Protein AF-0000000067286384 (afdb_homodimer)

Secondary structure (DSSP, 8-state):
--SEEEEEETTEEEEEE-S---HHHHHHHHHHHHHHHHHTTS---EEEEEEES---HHHHHHHHHHHGGGEEEEEEE-TTSSSTTEEEEEEEEESSTTS-TT-EEEEEEE-------EEEEE-STTSSHHHHHHHHHHHHHTSTTPPP-EEEEE--SS-SHHHHHHHHH-HHHHHHHHHHHHTT--HHHHHHHHHHHHH--SS-EEEEE-SS--HHHHHHHTT-SEEEEEES-GGGHHHHHHHHHHTTPEEEEEEEEESS-SS-EEEE-SSSEEEEEE---TTS--TTSHHHHHHHHHHHHHHHT-/--SEEEEEETTEEEEEE-S---HHHHHHHHHHHHHHHHHTTS---EEEEEEES---HHHHHHHHHHHGGGEEEEEEE-TTSSSTTEEEEEEEEESSTTS-TT-EEEEEEE-------EEEEE-STTSSHHHHHHHHHHHHHTSTTPPP-EEEE---SS-SHHHHHHHHH-HHHHHHHHHHHHTT--HHHHHHHHHHHHH--SS-EEEE--SS--HHHHHHHTT-SEEEEEES-GGGHHHHHHHHHHTTPEEEEEEEEESS-SS-EEEE-SSSEEEEEE---TTS--TTSHHHHHHHHHHHHHHHT-

Sequence (612 aa):
MTSYQINLEGDVLKVRFGQPAMGDQVVRDAAARLDEMITLGELAGGKLLKIDGPASVAVSYLIAHKVSHLYSAIAVFDPKIGRKGYKSFIVAVSHTPAYKIGELIETDEPHKDKIYPKVVICGPSQSGKSCLREGLKQAISNIAGAPYPYVITACPDGEGAWYSEAAQRDLELAQQLKATYKAKFTPEFATKAASWVRNANTPLNIIDVGGRITDENRIIMREATHAVILSGKNEKIPEWQEFCESLGLRIVAIIHSDLEDKEDVIESESPVLTGKVHRLVRGEDVSRRGMVQVLAKVLVGLGSKQMTSYQINLEGDVLKVRFGQPAMGDQVVRDAAARLDEMITLGELAGGKLLKIDGPASVAVSYLIAHKVSHLYSAIAVFDPKIGRKGYKSFIVAVSHTPAYKIGELIETDEPHKDKIYPKVVICGPSQSGKSCLREGLKQAISNIAGAPYPYVITACPDGEGAWYSEAAQRDLELAQQLKATYKAKFTPEFATKAASWVRNANTPLNIIDVGGRITDENRIIMREATHAVILSGKNEKIPEWQEFCESLGLRIVAIIHSDLEDKEDVIESESPVLTGKVHRLVRGEDVSRRGMVQVLAKVLVGLGSKQ

Organism: NCBI:txid741277

Nearest PDB structures (foldseek):
  6yt1-assembly1_A  TM=3.704E-01  e=2.139E-03  Mycobacterium tuberculosis H37Rv
  6yt1-assembly1_B  TM=3.746E-01  e=5.304E-03  Mycobacterium tuberculosis H37Rv
  4unn-assembly1_A  TM=3.646E-01  e=1.238E-02  Mycobacterium tuberculosis
  5nr7-assembly1_B  TM=3.682E-01  e=3.909E-02  Mycobacterium tuberculosis H37Rv
  5nrq-assembly1_A  TM=3.333E-01  e=2.409E-02  Mycobacterium tuberculosis H3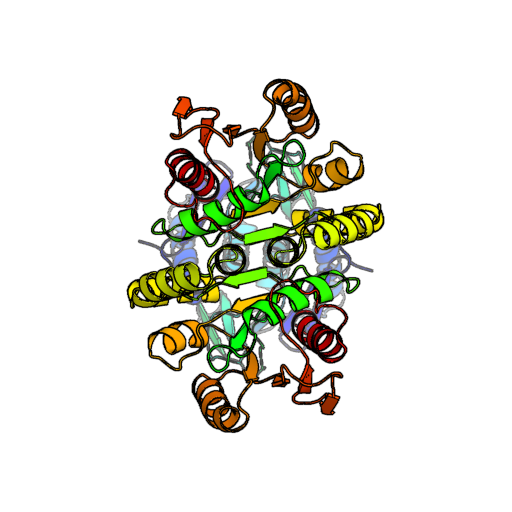7Rv

pLDDT: mean 86.37, std 15.75, range [35.66, 98.62]

Foldseek 3Di:
DAQKDWDDDPQEIEIEGDPDDDPVRNQVRLLVVLVVCVVVCVLQAEAEHEYDYDDDPSNVVVVCVSRLVRYQWYWYWDQVDDDPQWTKTAICHHNDPVHDHRDIDTDPHGDDPLDQAEEEEAAAPPLLSVLLVVLLQVLLVPDPPFFREAEQELELQPPDVCLLVVCVPPVPVSVVSRVVSNVPLDLVSLQVLLVVLLPDDGLHYYYYYHRDDDPSVLSNLLSGAAYAYGYCDPVRQVVVVVSCVVSVHHYAEYEHEEAPDDAWDFDDLPPHTYTYDYRSDRPDNCNPGPSSNSVSVSRSVVSVVD/DAQKDWDDDPQEIEIEGDPDDDPVRNQVSLLVVLVVCVVVCVLQAEAEHEYDYDDDPSNVVVVCVSRLVRYQWYWYWDQVDDDPQFTKTAICHHNDPVHDHRDIDTDPHGDDPLDQAEEEEAAAPPLLSVLLVVLLQVLLVPDPPFFREAEQELELQPPDVVLLVVCVPPVVVSVVSRVVSNVPLDLVSLQVLLVVLLPDDGLHYYYYYHRDDDVSVLSNLLSGAAYAYGYCDPVRQVVVVVSCVVSVHHYAEYEHEEAPDDAWDFDDRPPHTYTYDYRSDRPDNCNPGPSSNSVSVSRSVSSVVD

Solvent-accessible surface area (backbone atoms only — not comparable to full-atom values): 31318 Å² total; per-residue (Å²): 135,54,32,29,45,77,45,76,57,90,50,30,39,39,36,35,75,47,46,90,67,56,69,36,54,28,35,38,37,39,51,52,50,50,50,49,33,46,74,72,50,73,63,74,50,47,65,58,38,34,40,41,64,65,71,54,63,44,45,33,28,28,49,24,59,75,43,50,87,44,29,37,23,36,24,30,60,38,93,89,44,73,56,87,55,24,41,16,24,29,24,33,41,57,76,41,86,92,46,50,63,23,38,76,46,78,48,91,47,76,42,78,72,83,67,60,38,26,34,32,45,37,38,48,67,90,26,30,61,71,40,47,52,54,16,32,44,52,32,30,64,69,37,85,90,46,63,65,63,42,68,44,80,54,36,52,38,53,50,47,87,34,30,56,22,24,34,44,78,39,52,66,56,32,50,50,47,33,51,60,31,42,66,53,67,36,67,65,53,24,54,50,40,18,49,49,49,56,66,60,80,50,60,32,34,39,33,40,50,55,39,57,97,42,72,48,48,48,54,31,55,51,46,38,50,29,32,34,38,35,21,54,46,77,84,52,47,62,60,49,51,50,52,39,50,74,56,66,32,47,65,49,30,45,35,38,30,35,70,83,48,89,60,53,43,82,74,35,74,72,86,40,26,29,35,30,37,38,50,61,41,81,25,52,87,46,29,81,37,64,45,41,42,53,49,27,52,54,56,52,52,57,41,67,72,99,136,54,34,29,46,78,46,76,58,89,51,32,40,39,36,34,74,46,48,90,66,56,68,37,55,29,34,37,38,40,49,52,50,50,52,48,34,47,74,71,51,71,63,73,50,46,63,57,38,32,41,42,65,66,73,52,63,43,43,33,26,29,49,25,58,76,44,50,87,44,28,38,25,36,25,28,60,37,93,87,43,73,57,86,57,25,40,15,23,29,22,33,38,58,76,42,88,90,48,49,62,24,39,76,46,78,49,89,48,76,42,79,73,83,66,58,39,27,34,31,43,38,38,48,66,90,26,30,60,70,40,48,52,54,16,33,44,50,32,31,63,68,39,84,89,48,62,65,62,40,67,44,79,55,35,51,39,49,53,48,86,32,29,56,22,22,36,46,77,39,52,66,56,31,51,52,46,33,51,58,30,42,68,52,67,36,68,66,52,25,53,50,40,18,50,47,48,56,65,59,79,50,59,33,32,39,33,40,52,55,40,56,96,43,71,48,48,47,54,31,55,52,47,39,49,29,32,33,38,36,20,53,46,76,83,54,48,62,61,48,50,50,53,38,51,75,55,66,31,46,64,48,29,45,34,38,31,34,71,82,49,90,59,53,43,81,72,36,74,71,86,39,26,29,36,29,36,38,51,60,42,81,27,54,86,44,29,79,37,64,48,42,42,53,49,27,53,54,56,53,53,57,39,66,72,99

Structure (mmCIF, N/CA/C/O backbone):
data_AF-0000000067286384-model_v1
#
loop_
_entity.id
_entity.type
_entity.pdbx_description
1 polymer 'CRISPR-associated protein Csx3'
#
loop_
_atom_site.group_PDB
_atom_site.id
_atom_site.type_symbol
_atom_site.label_atom_id
_atom_site.label_alt_id
_atom_site.label_comp_id
_atom_site.label_asym_id
_atom_site.label_entity_id
_atom_site.label_seq_id
_atom_site.pdbx_PDB_ins_code
_atom_site.Cartn_x
_atom_site.Cartn_y
_atom_site.Cartn_z
_atom_site.occupancy
_atom_site.B_iso_or_equiv
_atom_site.auth_seq_id
_atom_site.auth_comp_id
_atom_site.auth_asym_id
_atom_site.auth_atom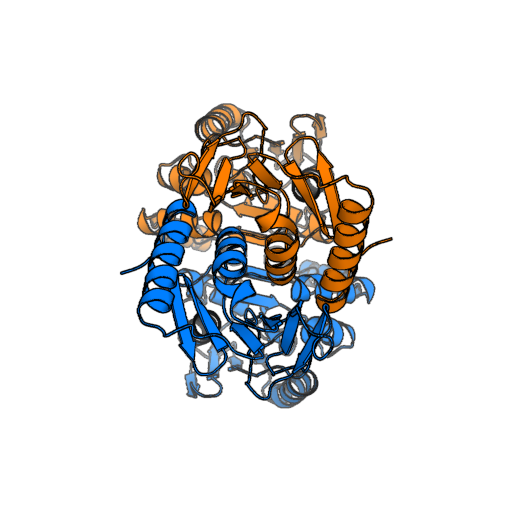_id
_atom_site.pdbx_PDB_model_num
ATOM 1 N N . MET A 1 1 ? -9.492 26.531 -11.438 1 68.5 1 MET A N 1
ATOM 2 C CA . MET A 1 1 ? -9.68 25.516 -10.406 1 68.5 1 MET A CA 1
ATOM 3 C C . MET A 1 1 ? -8.5 25.484 -9.445 1 68.5 1 MET A C 1
ATOM 5 O O . MET A 1 1 ? -7.355 25.672 -9.852 1 68.5 1 MET A O 1
ATOM 9 N N . THR A 1 2 ? -8.727 25.719 -8.117 1 89.38 2 THR A N 1
ATOM 10 C CA . THR A 1 2 ? -7.699 25.938 -7.098 1 89.38 2 THR A CA 1
ATOM 11 C C . THR A 1 2 ? -7.141 24.609 -6.609 1 89.38 2 THR A C 1
ATOM 13 O O . THR A 1 2 ? -7.812 23.578 -6.699 1 89.38 2 THR A O 1
ATOM 16 N N . SER A 1 3 ? -5.91 24.594 -6.336 1 90.75 3 SER A N 1
ATOM 17 C CA . SER A 1 3 ? -5.234 23.375 -5.895 1 90.75 3 SER A CA 1
ATOM 18 C C . SER A 1 3 ? -5.625 23.016 -4.469 1 90.75 3 SER A C 1
ATOM 20 O O . SER A 1 3 ? -5.355 21.906 -4.008 1 90.75 3 SER A O 1
ATOM 22 N N . TYR A 1 4 ? -6.266 23.922 -3.816 1 91.25 4 TYR A N 1
ATOM 23 C CA . TYR A 1 4 ? -6.703 23.672 -2.447 1 91.25 4 TYR A CA 1
ATOM 24 C C . TYR A 1 4 ? -8.008 24.406 -2.154 1 91.25 4 TYR A C 1
ATOM 26 O O . TYR A 1 4 ? -8.148 25.594 -2.443 1 91.25 4 TYR A O 1
ATOM 34 N N . GLN A 1 5 ? -8.914 23.688 -1.6 1 93.44 5 GLN A N 1
ATOM 35 C CA . GLN A 1 5 ? -10.25 24.219 -1.325 1 93.44 5 GLN A CA 1
ATOM 36 C C . GLN A 1 5 ? -10.492 24.344 0.176 1 93.44 5 GLN A C 1
ATOM 38 O O . GLN A 1 5 ? -10.094 23.484 0.951 1 93.44 5 GLN A O 1
ATOM 43 N N . ILE A 1 6 ? -11.086 25.5 0.619 1 95.81 6 ILE A N 1
ATOM 44 C CA . ILE A 1 6 ? -11.43 25.766 2.01 1 95.81 6 ILE A CA 1
ATOM 45 C C . ILE A 1 6 ? -12.828 26.391 2.084 1 95.81 6 ILE A C 1
ATOM 47 O O . ILE A 1 6 ? -13.102 27.406 1.437 1 95.81 6 ILE A O 1
ATOM 51 N N . ASN A 1 7 ? -13.656 25.734 2.848 1 95.81 7 ASN A N 1
ATOM 52 C CA . ASN A 1 7 ? -15.023 26.219 3.027 1 95.81 7 ASN A CA 1
ATOM 53 C C . ASN A 1 7 ? -15.477 26.094 4.48 1 95.81 7 ASN A C 1
ATOM 55 O O . ASN A 1 7 ? -15.172 25.109 5.145 1 95.81 7 ASN A O 1
ATOM 59 N N . LEU A 1 8 ? -16.156 27.109 4.918 1 96.38 8 LEU A N 1
ATOM 60 C CA . LEU A 1 8 ? -16.672 27.094 6.285 1 96.38 8 LEU A CA 1
ATOM 61 C C . LEU A 1 8 ? -18.125 26.641 6.316 1 96.38 8 LEU A C 1
ATOM 63 O O . LEU A 1 8 ? -18.969 27.234 5.629 1 96.38 8 LEU A O 1
ATOM 67 N N . GLU A 1 9 ? -18.406 25.641 7.016 1 95.12 9 GLU A N 1
ATOM 68 C CA . GLU A 1 9 ? -19.766 25.156 7.285 1 95.12 9 GLU A CA 1
ATOM 69 C C . GLU A 1 9 ? -20.062 25.156 8.781 1 95.12 9 GLU A C 1
ATOM 71 O O . GLU A 1 9 ? -19.719 24.203 9.492 1 95.12 9 GLU A O 1
ATOM 76 N N . GLY A 1 10 ? -20.797 26.234 9.266 1 93.31 10 GLY A N 1
ATOM 77 C CA . GLY A 1 10 ? -20.953 26.375 10.703 1 93.31 10 GLY A CA 1
ATOM 78 C C . GLY A 1 10 ? -19.656 26.625 11.43 1 93.31 10 GLY A C 1
ATOM 79 O O . GLY A 1 10 ? -18.969 27.609 11.156 1 93.31 10 GLY A O 1
ATOM 80 N N . ASP A 1 11 ? -19.344 25.719 12.266 1 95.06 11 ASP A N 1
ATOM 81 C CA . ASP A 1 11 ? -18.094 25.844 13.016 1 95.06 11 ASP A CA 1
ATOM 82 C C . ASP A 1 11 ? -17.047 24.859 12.516 1 95.06 11 ASP A C 1
ATOM 84 O O . ASP A 1 11 ? -16.094 24.547 13.219 1 95.06 11 ASP A O 1
ATOM 88 N N . VAL A 1 12 ? -17.312 24.344 11.344 1 96.38 12 VAL A N 1
ATOM 89 C CA . VAL A 1 12 ? -16.391 23.375 10.758 1 96.38 12 VAL A CA 1
ATOM 90 C C . VAL A 1 12 ? -15.734 23.969 9.508 1 96.38 12 VAL A C 1
ATOM 92 O O . VAL A 1 12 ? -16.438 24.359 8.57 1 96.38 12 VAL A O 1
ATOM 95 N N . LEU A 1 13 ? -14.453 24.125 9.516 1 96.81 13 LEU A N 1
ATOM 96 C CA . LEU A 1 13 ? -13.68 24.484 8.336 1 96.81 13 LEU A CA 1
ATOM 97 C C . LEU A 1 13 ? -13.336 23.25 7.512 1 96.81 13 LEU A C 1
ATOM 99 O O . LEU A 1 13 ? -12.477 22.453 7.902 1 96.81 13 LEU A O 1
ATOM 103 N N . LYS A 1 14 ? -14 23.031 6.395 1 95.62 14 LYS A N 1
ATOM 104 C CA . LYS A 1 14 ? -13.75 21.922 5.492 1 95.62 14 LYS A CA 1
ATOM 105 C C . LYS A 1 14 ? -12.594 22.219 4.547 1 95.62 14 LYS A C 1
ATOM 107 O O . LYS A 1 14 ? -12.594 23.25 3.859 1 95.62 14 LYS A O 1
ATOM 112 N N . VAL A 1 15 ? -11.617 21.375 4.57 1 94.19 15 VAL A N 1
ATOM 113 C CA . VAL A 1 15 ? -10.445 21.578 3.727 1 94.19 15 VAL A CA 1
ATOM 114 C C . VAL A 1 15 ? -10.234 20.344 2.842 1 94.19 15 VAL A C 1
ATOM 116 O O . VAL A 1 15 ? -10.555 19.219 3.238 1 94.19 15 VAL A O 1
ATOM 119 N N . ARG A 1 16 ? -9.727 20.516 1.6 1 91 16 ARG A N 1
ATOM 120 C CA . ARG A 1 16 ? -9.438 19.391 0.705 1 91 16 ARG A CA 1
ATOM 121 C C . ARG A 1 16 ? -8.516 19.828 -0.43 1 91 16 ARG A C 1
ATOM 123 O O . ARG A 1 16 ? -8.453 21.016 -0.765 1 91 16 ARG A O 1
ATOM 130 N N . PHE A 1 17 ? -7.895 18.859 -1.013 1 85.25 17 PHE A N 1
ATOM 131 C CA . PHE A 1 17 ? -7.078 19.109 -2.195 1 85.25 17 PHE A CA 1
ATOM 132 C C . PHE A 1 17 ? -7.953 19.266 -3.434 1 85.25 17 PHE A C 1
ATOM 134 O O . PHE A 1 17 ? -8.992 18.625 -3.549 1 85.25 17 PHE A O 1
ATOM 141 N N . GLY A 1 18 ? -7.602 20.125 -4.207 1 86 18 GLY A N 1
ATOM 142 C CA . GLY A 1 18 ? -8.25 20.312 -5.496 1 86 18 GLY A CA 1
ATOM 143 C C . GLY A 1 18 ? -7.441 19.75 -6.652 1 86 18 GLY A C 1
ATOM 144 O O . GLY A 1 18 ? -7.047 18.578 -6.641 1 86 18 GLY A O 1
ATOM 145 N N . GLN A 1 19 ? -7.23 20.531 -7.605 1 80.75 19 GLN A N 1
ATOM 146 C CA . GLN A 1 19 ? -6.395 20.156 -8.734 1 80.75 19 GLN A CA 1
ATOM 147 C C . GLN A 1 19 ? -4.984 19.797 -8.281 1 80.75 19 GLN A C 1
ATOM 149 O O . GLN A 1 19 ? -4.418 20.453 -7.41 1 80.75 19 GLN A O 1
ATOM 154 N N . PRO A 1 20 ? -4.547 18.688 -8.883 1 76.88 20 PRO A N 1
ATOM 155 C CA . PRO A 1 20 ? -3.191 18.297 -8.492 1 76.88 20 PRO A CA 1
ATOM 156 C C . PRO A 1 20 ? -2.172 19.422 -8.695 1 76.88 20 PRO A C 1
ATOM 158 O O . PRO A 1 20 ? -2.205 20.109 -9.719 1 76.88 20 PRO A O 1
ATOM 161 N N . ALA A 1 21 ? -1.395 19.719 -7.746 1 83.62 21 ALA A N 1
ATOM 162 C CA . ALA A 1 21 ? -0.34 20.719 -7.773 1 83.62 21 ALA A CA 1
ATOM 163 C C . ALA A 1 21 ? 0.758 20.406 -6.766 1 83.62 21 ALA A C 1
ATOM 165 O O . ALA A 1 21 ? 0.578 19.547 -5.898 1 83.62 21 ALA A O 1
ATOM 166 N N . MET A 1 22 ? 1.905 21.062 -6.969 1 84.88 22 MET A N 1
ATOM 167 C CA . MET A 1 22 ? 2.994 20.891 -6.012 1 84.88 22 MET A CA 1
ATOM 168 C C . MET A 1 22 ? 2.688 21.625 -4.707 1 84.88 22 MET A C 1
ATOM 170 O O . MET A 1 22 ? 1.831 22.516 -4.672 1 84.88 22 MET A O 1
ATOM 174 N N . GLY A 1 23 ? 3.365 21.266 -3.697 1 90.38 23 GLY A N 1
ATOM 175 C CA . GLY A 1 23 ? 3.096 21.781 -2.363 1 90.38 23 GLY A CA 1
ATOM 176 C C . GLY A 1 23 ? 3.162 23.297 -2.277 1 90.38 23 GLY A C 1
ATOM 177 O O . GLY A 1 23 ? 2.391 23.906 -1.541 1 90.38 23 GLY A O 1
ATOM 178 N N . ASP A 1 24 ? 4.047 23.844 -2.99 1 92.69 24 ASP A N 1
ATOM 179 C CA . ASP A 1 24 ? 4.211 25.297 -2.963 1 92.69 24 ASP A CA 1
ATOM 180 C C . ASP A 1 24 ? 2.959 26 -3.486 1 92.69 24 ASP A C 1
ATOM 182 O O . ASP A 1 24 ? 2.475 26.953 -2.873 1 92.69 24 ASP A O 1
ATOM 186 N N . GLN A 1 25 ? 2.473 25.5 -4.523 1 92.69 25 GLN A N 1
ATOM 187 C CA . GLN A 1 25 ? 1.261 26.078 -5.098 1 92.69 25 GLN A CA 1
ATOM 188 C C . GLN A 1 25 ? 0.055 25.828 -4.195 1 92.69 25 GLN A C 1
ATOM 190 O O . GLN A 1 25 ? -0.812 26.703 -4.059 1 92.69 25 GLN A O 1
ATOM 195 N N . VAL A 1 26 ? -0.014 24.656 -3.656 1 92.94 26 VAL A N 1
ATOM 196 C CA . VAL A 1 26 ? -1.095 24.312 -2.738 1 92.94 26 VAL A CA 1
ATOM 197 C C . VAL A 1 26 ? -1.144 25.328 -1.593 1 92.94 26 VAL A C 1
ATOM 199 O O . VAL A 1 26 ? -2.213 25.844 -1.253 1 92.94 26 VAL A O 1
ATOM 202 N N . VAL A 1 27 ? 0.004 25.672 -1.063 1 95.75 27 VAL A N 1
ATOM 203 C CA . VAL A 1 27 ? 0.095 26.609 0.056 1 95.75 27 VAL A CA 1
ATOM 204 C C . VAL A 1 27 ? -0.318 28 -0.4 1 95.75 27 VAL A C 1
ATOM 206 O O . VAL A 1 27 ? -1.044 28.703 0.308 1 95.75 27 VAL A O 1
ATOM 209 N N . ARG A 1 28 ? 0.076 28.406 -1.528 1 96.56 28 ARG A N 1
ATOM 210 C CA . ARG A 1 28 ? -0.271 29.719 -2.062 1 96.56 28 ARG A CA 1
ATOM 211 C C . ARG A 1 28 ? -1.777 29.844 -2.271 1 96.56 28 ARG A C 1
ATOM 213 O O . ARG A 1 28 ? -2.375 30.859 -1.911 1 96.56 28 ARG A O 1
ATOM 220 N N . ASP A 1 29 ? -2.279 28.844 -2.844 1 96.56 29 ASP A N 1
ATOM 221 C CA . ASP A 1 29 ? -3.715 28.859 -3.1 1 96.56 29 ASP A CA 1
ATOM 222 C C . ASP A 1 29 ? -4.504 28.875 -1.792 1 96.56 29 ASP A C 1
ATOM 224 O O . ASP A 1 29 ? -5.512 29.578 -1.68 1 96.56 29 ASP A O 1
ATOM 228 N N . ALA A 1 30 ? -4.066 28.062 -0.879 1 96.56 30 ALA A N 1
ATOM 229 C CA . ALA A 1 30 ? -4.719 28.047 0.429 1 96.56 30 ALA A CA 1
ATOM 230 C C . ALA A 1 30 ? -4.648 29.422 1.092 1 96.56 30 ALA A C 1
ATOM 232 O O . ALA A 1 30 ? -5.633 29.906 1.665 1 96.56 30 ALA A O 1
ATOM 233 N N . ALA A 1 31 ? -3.494 30.078 1.036 1 97.06 31 ALA A N 1
ATOM 234 C CA . ALA A 1 31 ? -3.305 31.406 1.628 1 97.06 31 ALA A CA 1
ATOM 235 C C . ALA A 1 31 ? -4.25 32.438 1 1 97.06 31 ALA A C 1
ATOM 237 O O . ALA A 1 31 ? -4.879 33.219 1.707 1 97.06 31 ALA A O 1
ATOM 238 N N . ALA A 1 32 ? -4.266 32.375 -0.248 1 96.81 32 ALA A N 1
ATOM 239 C CA . ALA A 1 32 ? -5.129 33.312 -0.972 1 96.81 32 ALA A CA 1
ATOM 240 C C . ALA A 1 32 ? -6.59 33.125 -0.567 1 96.81 32 ALA A C 1
ATOM 242 O O . ALA A 1 32 ? -7.309 34.094 -0.353 1 96.81 32 ALA A O 1
ATOM 243 N N . ARG A 1 33 ? -7.008 31.969 -0.482 1 96.69 33 ARG A N 1
ATOM 244 C CA . ARG A 1 33 ? -8.383 31.656 -0.117 1 96.69 33 ARG A CA 1
ATOM 245 C C . ARG A 1 33 ? -8.688 32.094 1.306 1 96.69 33 ARG A C 1
ATOM 247 O O . ARG A 1 33 ? -9.742 32.688 1.562 1 96.69 33 ARG A O 1
ATOM 254 N N . LEU A 1 34 ? -7.797 31.828 2.203 1 96.69 34 LEU A N 1
ATOM 255 C CA . LEU A 1 34 ? -7.984 32.25 3.592 1 96.69 34 LEU A CA 1
ATOM 256 C C . LEU A 1 34 ? -8.055 33.75 3.711 1 96.69 34 LEU A C 1
ATOM 258 O O . LEU A 1 34 ? -8.898 34.281 4.434 1 96.69 34 LEU A O 1
ATOM 262 N N . ASP A 1 35 ? -7.184 34.406 3.006 1 96.31 35 ASP A N 1
ATOM 263 C CA . ASP A 1 35 ? -7.195 35.875 3.012 1 96.31 35 ASP A CA 1
ATOM 264 C C . ASP A 1 35 ? -8.531 36.406 2.504 1 96.31 35 ASP A C 1
ATOM 266 O O . ASP A 1 35 ? -9.07 37.375 3.066 1 96.31 35 ASP A O 1
ATOM 270 N N . GLU A 1 36 ? -8.953 35.812 1.491 1 96.62 36 GLU A N 1
ATOM 271 C CA . GLU A 1 36 ? -10.242 36.188 0.937 1 96.62 36 GLU A CA 1
ATOM 272 C C . GLU A 1 36 ? -11.359 36 1.957 1 96.62 36 GLU A C 1
ATOM 274 O O . GLU A 1 36 ? -12.211 36.875 2.139 1 96.62 36 GLU A O 1
ATOM 279 N N . MET A 1 37 ? -11.383 34.906 2.625 1 96.56 37 MET A N 1
ATOM 280 C CA . MET A 1 37 ? -12.422 34.594 3.598 1 96.56 37 MET A CA 1
ATOM 281 C C . MET A 1 37 ? -12.383 35.531 4.781 1 96.56 37 MET A C 1
ATOM 283 O O . MET A 1 37 ? -13.43 35.938 5.301 1 96.56 37 MET A O 1
ATOM 287 N N . ILE A 1 38 ? -11.234 35.875 5.203 1 94.56 38 ILE A N 1
ATOM 288 C CA . ILE A 1 38 ? -11.07 36.812 6.32 1 94.56 38 ILE A CA 1
ATOM 289 C C . ILE A 1 38 ? -11.555 38.188 5.918 1 94.56 38 ILE A C 1
ATOM 291 O O . ILE A 1 38 ? -12.289 38.844 6.664 1 94.56 38 ILE A O 1
ATOM 295 N N . THR A 1 39 ? -11.133 38.594 4.727 1 94.81 39 THR A N 1
ATOM 296 C CA . THR A 1 39 ? -11.5 39.906 4.219 1 94.81 39 THR A CA 1
ATOM 297 C C . THR A 1 39 ? -13.016 40.031 4.055 1 94.81 39 THR A C 1
ATOM 299 O O . THR A 1 39 ? -13.602 41.062 4.336 1 94.81 39 THR A O 1
ATOM 302 N N . LEU A 1 40 ? -13.625 38.969 3.654 1 95.38 40 LEU A N 1
ATOM 303 C CA . LEU A 1 40 ? -15.062 38.969 3.41 1 95.38 40 LEU A CA 1
ATOM 304 C C . LEU A 1 40 ? -15.828 38.75 4.711 1 95.38 40 LEU A C 1
ATOM 306 O O . LEU A 1 40 ? -17.062 38.781 4.719 1 95.38 40 LEU A O 1
ATOM 310 N N . GLY A 1 41 ? -15.109 38.438 5.777 1 94 41 GLY A N 1
ATOM 311 C CA . GLY A 1 41 ? -15.734 38.281 7.078 1 94 41 GLY A CA 1
ATOM 312 C C . GLY A 1 41 ? -16.328 36.906 7.289 1 94 41 GLY A C 1
ATOM 313 O O . GLY A 1 41 ? -17.125 36.688 8.211 1 94 41 GLY A O 1
ATOM 314 N N . GLU A 1 42 ? -15.969 36 6.441 1 94 42 GLU A N 1
ATOM 315 C CA . GLU A 1 42 ? -16.453 34.625 6.586 1 94 42 GLU A CA 1
ATOM 316 C C . GLU A 1 42 ? -15.875 33.969 7.828 1 94 42 GLU A C 1
ATOM 318 O O . GLU A 1 42 ? -16.562 33.188 8.492 1 94 42 GLU A O 1
ATOM 323 N N . LEU A 1 43 ? -14.625 34.25 8.094 1 94.81 43 LEU A N 1
ATOM 324 C CA . LEU A 1 43 ? -13.961 33.781 9.305 1 94.81 43 LEU A CA 1
ATOM 325 C C . LEU A 1 43 ? -13.977 34.844 10.391 1 94.81 43 LEU A C 1
ATOM 327 O O . LEU A 1 43 ? -12.953 35.469 10.664 1 94.81 43 LEU A O 1
ATOM 331 N N . ALA A 1 44 ? -15.031 35 11.062 1 92.31 44 ALA A N 1
ATOM 332 C CA . ALA A 1 44 ? -15.258 36.094 12.008 1 92.31 44 ALA A CA 1
ATOM 333 C C . ALA A 1 44 ? -14.812 35.719 13.414 1 92.31 44 ALA A C 1
ATOM 335 O O . ALA A 1 44 ? -14.789 36.562 14.312 1 92.31 44 ALA A O 1
ATOM 336 N N . GLY A 1 45 ? -14.477 34.5 13.594 1 93.56 45 GLY A N 1
ATOM 337 C CA . GLY A 1 45 ? -14.07 34.062 14.922 1 93.56 45 GLY A CA 1
ATOM 338 C C . GLY A 1 45 ? -15.18 33.375 15.688 1 93.56 45 GLY A C 1
ATOM 339 O O . GLY A 1 45 ? -16.281 33.188 15.164 1 93.56 45 GLY A O 1
ATOM 340 N N . GLY A 1 46 ? -14.867 32.844 16.859 1 94.5 46 GLY A N 1
ATOM 341 C CA . GLY A 1 46 ? -15.836 32.125 17.688 1 94.5 46 GLY A CA 1
ATOM 342 C C . GLY A 1 46 ? -15.188 31.312 18.781 1 94.5 46 GLY A C 1
ATOM 343 O O . GLY A 1 46 ? -14.023 31.516 19.109 1 94.5 46 GLY A O 1
ATOM 344 N N . LYS A 1 47 ? -15.992 30.547 19.406 1 95.62 47 LYS A N 1
ATOM 345 C CA . LYS A 1 47 ? -15.523 29.75 20.531 1 95.62 47 LYS A CA 1
ATOM 346 C C . LYS A 1 47 ? -14.664 28.578 20.062 1 95.62 47 LYS A C 1
ATOM 348 O O . LYS A 1 47 ? -13.555 28.375 20.562 1 95.62 47 LYS A O 1
ATOM 353 N N . LEU A 1 48 ? -15.234 27.906 19.078 1 97.19 48 LEU A N 1
ATOM 354 C CA . LEU A 1 48 ? -14.57 26.688 18.625 1 97.19 48 LEU A CA 1
ATOM 355 C C . LEU A 1 48 ? -14.625 26.578 17.109 1 97.19 48 LEU A C 1
ATOM 357 O O . LEU A 1 48 ? -15.688 26.766 16.5 1 97.19 48 LEU A O 1
ATOM 361 N N . LEU A 1 49 ? -13.484 26.344 16.484 1 97.69 49 LEU A N 1
ATOM 362 C CA . LEU A 1 49 ? -13.391 26 15.078 1 97.69 49 LEU A CA 1
ATOM 363 C C . LEU A 1 49 ? -12.898 24.562 14.906 1 97.69 49 LEU A C 1
ATOM 365 O O . LEU A 1 49 ? -11.859 24.188 15.453 1 97.69 49 LEU A O 1
ATOM 369 N N . LYS A 1 50 ? -13.633 23.734 14.164 1 97.62 50 LYS A N 1
ATOM 370 C CA . LYS A 1 50 ? -13.227 22.359 13.852 1 97.62 50 LYS A CA 1
ATOM 371 C C . LYS A 1 50 ? -12.664 22.266 12.438 1 97.62 50 LYS A C 1
ATOM 373 O O . LYS A 1 50 ? -13.25 22.797 11.492 1 97.62 50 LYS A O 1
ATOM 378 N N . ILE A 1 51 ? -11.508 21.625 12.281 1 97.12 51 ILE A N 1
ATOM 379 C CA . ILE A 1 51 ? -10.891 21.406 10.977 1 97.12 51 ILE A CA 1
ATOM 380 C C . ILE A 1 51 ? -11.188 20 10.484 1 97.12 51 ILE A C 1
ATOM 382 O O . ILE A 1 51 ? -10.867 19.016 11.156 1 97.12 51 ILE A O 1
ATOM 386 N N . ASP A 1 52 ? -11.781 19.859 9.328 1 93.56 52 ASP A N 1
ATOM 387 C CA . ASP A 1 52 ? -12.148 18.562 8.773 1 93.56 52 ASP A CA 1
ATOM 388 C C . ASP A 1 52 ? -11.672 18.438 7.332 1 93.56 52 ASP A C 1
ATOM 390 O O . ASP A 1 52 ? -12 19.266 6.48 1 93.56 52 ASP A O 1
ATOM 394 N N . GLY A 1 53 ? -10.945 17.297 7.102 1 87.75 53 GLY A N 1
ATOM 395 C CA . GLY A 1 53 ? -10.531 17 5.738 1 87.75 53 GLY A CA 1
ATOM 396 C C . GLY A 1 53 ? -9.039 16.766 5.609 1 87.75 53 GLY A C 1
ATOM 397 O O . GLY A 1 53 ? -8.273 17.047 6.531 1 87.75 53 GLY A O 1
ATOM 398 N N . PRO A 1 54 ? -8.609 16.203 4.438 1 80.56 54 PRO A N 1
ATOM 399 C CA . PRO A 1 54 ? -7.184 15.984 4.188 1 80.56 54 PRO A CA 1
ATOM 400 C C . PRO A 1 54 ? -6.398 17.297 4.098 1 80.56 54 PRO A C 1
ATOM 402 O O . PRO A 1 54 ? -6.82 18.219 3.41 1 80.56 54 PRO A O 1
ATOM 405 N N . ALA A 1 55 ? -5.324 17.312 4.898 1 81 55 ALA A N 1
ATOM 406 C CA . ALA A 1 55 ? -4.531 18.531 4.883 1 81 55 ALA A CA 1
ATOM 407 C C . ALA A 1 55 ? -3.043 18.219 4.75 1 81 55 ALA A C 1
ATOM 409 O O . ALA A 1 55 ? -2.562 17.219 5.281 1 81 55 ALA A O 1
ATOM 410 N N . SER A 1 56 ? -2.438 19.078 3.971 1 85.56 56 SER A N 1
ATOM 411 C CA . SER A 1 56 ? -0.979 19.078 3.961 1 85.56 56 SER A CA 1
ATOM 412 C C . SER A 1 56 ? -0.416 19.656 5.258 1 85.56 56 SER A C 1
ATOM 414 O O . SER A 1 56 ? -1.042 20.5 5.891 1 85.56 56 SER A O 1
ATOM 416 N N . VAL A 1 57 ? 0.705 19.172 5.637 1 91.12 57 VAL A N 1
ATOM 417 C CA . VAL A 1 57 ? 1.355 19.672 6.844 1 91.12 57 VAL A CA 1
ATOM 418 C C . VAL A 1 57 ? 1.608 21.172 6.703 1 91.12 57 VAL A C 1
ATOM 420 O O . VAL A 1 57 ? 1.285 21.953 7.605 1 91.12 57 VAL A O 1
ATOM 423 N N . ALA A 1 58 ? 2.045 21.562 5.562 1 93.69 58 ALA A N 1
ATOM 424 C CA . ALA A 1 58 ? 2.344 22.969 5.344 1 93.69 58 ALA A CA 1
ATOM 425 C C . ALA A 1 58 ? 1.078 23.828 5.43 1 93.69 58 ALA A C 1
ATOM 427 O O . ALA A 1 58 ? 1.082 24.891 6.039 1 93.69 58 ALA A O 1
ATOM 428 N N . VAL A 1 59 ? 0.061 23.344 4.871 1 95.31 59 VAL A N 1
ATOM 429 C CA . VAL A 1 59 ? -1.203 24.062 4.887 1 95.31 59 VAL A CA 1
ATOM 430 C C . VAL A 1 59 ? -1.741 24.141 6.316 1 95.31 59 VAL A C 1
ATOM 432 O O . VAL A 1 59 ? -2.348 25.141 6.707 1 95.31 59 VAL A O 1
ATOM 435 N N . SER A 1 60 ? -1.507 23.094 7.094 1 96.19 60 SER A N 1
ATOM 436 C CA . SER A 1 60 ? -1.932 23.078 8.484 1 96.19 60 SER A CA 1
ATOM 437 C C . SER A 1 60 ? -1.276 24.219 9.266 1 96.19 60 SER A C 1
ATOM 439 O O . SER A 1 60 ? -1.937 24.906 10.055 1 96.19 60 SER A O 1
ATOM 441 N N . TYR A 1 61 ? -0.033 24.438 9.047 1 96.62 61 TYR A N 1
ATOM 442 C CA . TYR A 1 61 ? 0.673 25.547 9.68 1 96.62 61 TYR A CA 1
ATOM 443 C C . TYR A 1 61 ? 0.086 26.875 9.258 1 96.62 61 TYR A C 1
ATOM 445 O O . TYR A 1 61 ? -0.083 27.781 10.078 1 96.62 61 TYR A O 1
ATOM 453 N N . LEU A 1 62 ? -0.194 27.016 8.008 1 97.19 62 LEU A N 1
ATOM 454 C CA . LEU A 1 62 ? -0.761 28.234 7.441 1 97.19 62 LEU A CA 1
ATOM 455 C C . LEU A 1 62 ? -2.111 28.547 8.07 1 97.19 62 LEU A C 1
ATOM 457 O O . LEU A 1 62 ? -2.338 29.672 8.539 1 97.19 62 LEU A O 1
ATOM 461 N N . ILE A 1 63 ? -2.955 27.547 8.109 1 97.19 63 ILE A N 1
ATOM 462 C CA . ILE A 1 63 ? -4.297 27.75 8.641 1 97.19 63 ILE A CA 1
ATOM 463 C C . ILE A 1 63 ? -4.215 28.141 10.117 1 97.19 63 ILE A C 1
ATOM 465 O O . ILE A 1 63 ? -4.859 29.094 10.547 1 97.19 63 ILE A O 1
ATOM 469 N N . ALA A 1 64 ? -3.451 27.406 10.875 1 97 64 ALA A N 1
ATOM 470 C CA . ALA A 1 64 ? -3.291 27.703 12.297 1 97 64 ALA A CA 1
ATOM 471 C C . ALA A 1 64 ? -2.852 29.141 12.5 1 97 64 ALA A C 1
ATOM 473 O O . ALA A 1 64 ? -3.41 29.859 13.344 1 97 64 ALA A O 1
ATOM 474 N N . HIS A 1 65 ? -1.926 29.594 11.781 1 96.19 65 HIS A N 1
ATOM 475 C CA . HIS A 1 65 ? -1.401 30.953 11.906 1 96.19 65 HIS A CA 1
ATOM 476 C C . HIS A 1 65 ? -2.473 31.984 11.586 1 96.19 65 HIS A C 1
ATOM 478 O O . HIS A 1 65 ? -2.588 33 12.273 1 96.19 65 HIS A O 1
ATOM 484 N N . LYS A 1 66 ? -3.225 31.75 10.57 1 96 66 LYS A N 1
ATOM 485 C CA . LYS A 1 66 ? -4.164 32.719 10.047 1 96 66 LYS A CA 1
ATOM 486 C C . LYS A 1 66 ? -5.402 32.844 10.938 1 96 66 LYS A C 1
ATOM 488 O O . LYS A 1 66 ? -6.004 33.906 11.055 1 96 66 LYS A O 1
ATOM 493 N N . VAL A 1 67 ? -5.703 31.703 11.648 1 95.69 67 VAL A N 1
ATOM 494 C CA . VAL A 1 67 ? -7.055 31.734 12.203 1 95.69 67 VAL A CA 1
ATOM 495 C C . VAL A 1 67 ? -7.008 31.516 13.711 1 95.69 67 VAL A C 1
ATOM 497 O O . VAL A 1 67 ? -8.008 31.719 14.406 1 95.69 67 VAL A O 1
ATOM 500 N N . SER A 1 68 ? -5.902 31.156 14.25 1 95.56 68 SER A N 1
ATOM 501 C CA . SER A 1 68 ? -5.844 30.797 15.664 1 95.56 68 SER A CA 1
ATOM 502 C C . SER A 1 68 ? -6.289 31.969 16.547 1 95.56 68 SER A C 1
ATOM 504 O O . SER A 1 68 ? -6.91 31.766 17.578 1 95.56 68 SER A O 1
ATOM 506 N N . HIS A 1 69 ? -6.02 33.188 16.156 1 94.25 69 HIS A N 1
ATOM 507 C CA . HIS A 1 69 ? -6.312 34.375 16.969 1 94.25 69 HIS A CA 1
ATOM 508 C C . HIS A 1 69 ? -7.793 34.719 16.906 1 94.25 69 HIS A C 1
ATOM 510 O O . HIS A 1 69 ? -8.281 35.531 17.703 1 94.25 69 HIS A O 1
ATOM 516 N N . LEU A 1 70 ? -8.484 34.125 16.031 1 95.94 70 LEU A N 1
ATOM 517 C CA . LEU A 1 70 ? -9.891 34.469 15.812 1 95.94 70 LEU A CA 1
ATOM 518 C C . LEU A 1 70 ? -10.797 33.594 16.656 1 95.94 70 LEU A C 1
ATOM 520 O O . LEU A 1 70 ? -11.953 33.938 16.922 1 95.94 70 LEU A O 1
ATOM 524 N N . TYR A 1 71 ? -10.32 32.5 17.141 1 97.06 71 TYR A N 1
ATOM 525 C CA . TYR A 1 71 ? -11.141 31.531 17.844 1 97.06 71 TYR A CA 1
ATOM 526 C C . TYR A 1 71 ? -10.562 31.234 19.219 1 97.06 71 TYR A C 1
ATOM 528 O O . TYR A 1 71 ? -9.344 31.297 19.422 1 97.06 71 TYR A O 1
ATOM 536 N N . SER A 1 72 ? -11.43 30.844 20.141 1 97.5 72 SER A N 1
ATOM 537 C CA . SER A 1 72 ? -10.969 30.453 21.469 1 97.5 72 SER A CA 1
ATOM 538 C C . SER A 1 72 ? -10.242 29.109 21.438 1 97.5 72 SER A C 1
ATOM 540 O O . SER A 1 72 ? -9.344 28.875 22.25 1 97.5 72 SER A O 1
ATOM 542 N N . ALA A 1 73 ? -10.727 28.281 20.484 1 98.12 73 ALA A N 1
ATOM 543 C CA . ALA A 1 73 ? -10.07 26.984 20.359 1 98.12 73 ALA A CA 1
ATOM 544 C C . ALA A 1 73 ? -10.211 26.453 18.922 1 98.12 73 ALA A C 1
ATOM 546 O O . ALA A 1 73 ? -11.156 26.797 18.219 1 98.12 73 ALA A O 1
ATOM 547 N N . ILE A 1 74 ? -9.211 25.625 18.5 1 98.19 74 ILE A N 1
ATOM 548 C CA . ILE A 1 74 ? -9.242 24.922 17.234 1 98.19 74 ILE A CA 1
ATOM 549 C C . ILE A 1 74 ? -9.086 23.422 17.469 1 98.19 74 ILE A C 1
ATOM 551 O O . ILE A 1 74 ? -8.164 22.984 18.188 1 98.19 74 ILE A O 1
ATOM 555 N N . ALA A 1 75 ? -9.984 22.641 16.938 1 98.19 75 ALA A N 1
ATOM 556 C CA . ALA A 1 75 ? -9.922 21.172 17.031 1 98.19 75 ALA A CA 1
ATOM 557 C C . ALA A 1 75 ? -9.781 20.547 15.656 1 98.19 75 ALA A C 1
ATOM 559 O O . ALA A 1 75 ? -10.383 21.016 14.688 1 98.19 75 ALA A O 1
ATOM 560 N N . VAL A 1 76 ? -8.984 19.453 15.547 1 96.81 76 VAL A N 1
ATOM 561 C CA . VAL A 1 76 ? -8.648 18.828 14.266 1 96.81 76 VAL A CA 1
ATOM 562 C C . VAL A 1 76 ? -9.211 17.406 14.211 1 96.81 76 VAL A C 1
ATOM 564 O O . VAL A 1 76 ? -9.07 16.641 15.164 1 96.81 76 VAL A O 1
ATOM 567 N N . PHE A 1 77 ? -9.719 17 13.078 1 94.19 77 PHE A N 1
ATOM 568 C CA . PHE A 1 77 ? -10.297 15.672 12.875 1 94.19 77 PHE A CA 1
ATOM 569 C C . PHE A 1 77 ? -9.219 14.594 12.914 1 94.19 77 PHE A C 1
ATOM 571 O O . PHE A 1 77 ? -8.18 14.734 12.273 1 94.19 77 PHE A O 1
ATOM 578 N N . ASP A 1 78 ? -9.453 13.539 13.641 1 87.62 78 ASP A N 1
ATOM 579 C CA . ASP A 1 78 ? -8.609 12.344 13.672 1 87.62 78 ASP A CA 1
ATOM 580 C C . ASP A 1 78 ? -9.445 11.086 13.453 1 87.62 78 ASP A C 1
ATOM 582 O O . ASP A 1 78 ? -10.227 10.688 14.32 1 87.62 78 ASP A O 1
ATOM 586 N N . PRO A 1 79 ? -9.234 10.469 12.32 1 78.44 79 PRO A N 1
ATOM 587 C CA . PRO A 1 79 ? -10.078 9.32 11.984 1 78.44 79 PRO A CA 1
ATOM 588 C C . PRO A 1 79 ? -9.781 8.102 12.852 1 78.44 79 PRO A C 1
ATOM 590 O O . PRO A 1 79 ? -10.555 7.141 12.859 1 78.44 79 PRO A O 1
ATOM 593 N N . LYS A 1 80 ? -8.75 8.055 13.602 1 74.75 80 LYS A N 1
ATOM 594 C CA . LYS A 1 80 ? -8.305 6.859 14.305 1 74.75 80 LYS A CA 1
ATOM 595 C C . LYS A 1 80 ? -8.742 6.883 15.766 1 74.75 80 LYS A C 1
ATOM 597 O O . LYS A 1 80 ? -8.477 5.938 16.516 1 74.75 80 LYS A O 1
ATOM 602 N N . ILE A 1 81 ? -9.383 7.977 16.078 1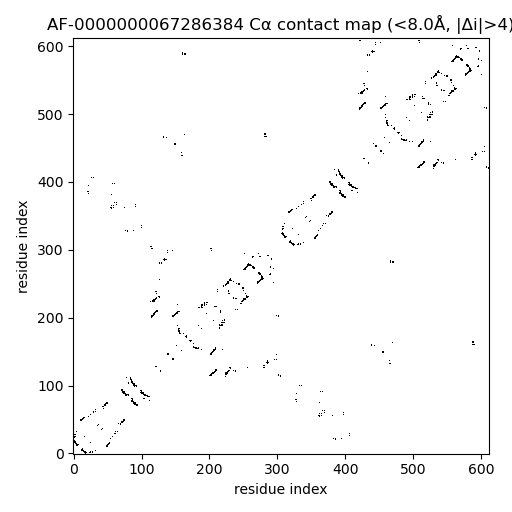 80 81 ILE A N 1
ATOM 603 C CA . ILE A 1 81 ? -9.664 8.086 17.516 1 80 81 ILE A CA 1
ATOM 604 C C . ILE A 1 81 ? -11.141 8.422 17.719 1 80 81 ILE A C 1
ATOM 606 O O . ILE A 1 81 ? -11.82 8.867 16.781 1 80 81 ILE A O 1
ATOM 610 N N . GLY A 1 82 ? -11.609 8.078 18.922 1 80.19 82 GLY A N 1
ATOM 611 C CA . GLY A 1 82 ? -12.961 8.438 19.297 1 80.19 82 GLY A CA 1
ATOM 612 C C . GLY A 1 82 ? -13.969 7.324 19.047 1 80.19 82 GLY A C 1
ATOM 613 O O . GLY A 1 82 ? -13.602 6.145 19.031 1 80.19 82 GLY A O 1
ATOM 614 N N . ARG A 1 83 ? -15.227 7.785 18.953 1 78.5 83 ARG A N 1
ATOM 615 C CA . ARG A 1 83 ? -16.312 6.832 18.75 1 78.5 83 ARG A CA 1
ATOM 616 C C . ARG A 1 83 ? -16.297 6.262 17.344 1 78.5 83 ARG A C 1
ATOM 618 O O . ARG A 1 83 ? -16.328 7.012 16.359 1 78.5 83 ARG A O 1
ATOM 625 N N . LYS A 1 84 ? -16.188 4.902 17.281 1 72.38 84 LYS A N 1
ATOM 626 C CA . LYS A 1 84 ? -16.156 4.242 15.984 1 72.38 84 LYS A CA 1
ATOM 627 C C . LYS A 1 84 ? -17.359 4.645 15.133 1 72.38 84 LYS A C 1
ATOM 629 O O . LYS A 1 84 ? -18.5 4.68 15.625 1 72.38 84 LYS A O 1
ATOM 634 N N . GLY A 1 85 ? -17.109 5.086 13.984 1 74.69 85 GLY A N 1
ATOM 635 C CA . GLY A 1 85 ? -18.188 5.406 13.047 1 74.69 85 GLY A CA 1
ATOM 636 C C . GLY A 1 85 ? -18.547 6.879 13.047 1 74.69 85 GLY A C 1
ATOM 637 O O . GLY A 1 85 ? -19.406 7.309 12.266 1 74.69 85 GLY A O 1
ATOM 638 N N . TYR A 1 86 ? -17.969 7.547 13.969 1 85.62 86 TYR A N 1
ATOM 639 C CA . TYR A 1 86 ? -18.281 8.969 14.055 1 85.62 86 TYR A CA 1
ATOM 640 C C . TYR A 1 86 ? -17 9.805 14.047 1 85.62 86 TYR A C 1
ATOM 642 O O . TYR A 1 86 ? -15.938 9.336 14.453 1 85.62 86 TYR A O 1
ATOM 650 N N . LYS A 1 87 ? -17.203 11.031 13.633 1 90.19 87 LYS A N 1
ATOM 651 C CA . LYS A 1 87 ? -16.047 11.922 13.602 1 90.19 87 LYS A CA 1
ATOM 652 C C . LYS A 1 87 ? -15.688 12.406 15 1 90.19 87 LYS A C 1
ATOM 654 O O . LYS A 1 87 ? -16.562 12.797 15.773 1 90.19 87 LYS A O 1
ATOM 659 N N . SER A 1 88 ? -14.461 12.344 15.336 1 92.94 88 SER A N 1
ATOM 660 C CA . SER A 1 88 ? -13.898 12.891 16.562 1 92.94 88 SER A CA 1
ATOM 661 C C . SER A 1 88 ? -12.758 13.859 16.281 1 92.94 88 SER A C 1
ATOM 663 O O . SER A 1 88 ? -11.977 13.648 15.352 1 92.94 88 SER A O 1
ATOM 665 N N . PHE A 1 89 ? -12.781 14.922 17.078 1 96.12 89 PHE A N 1
ATOM 666 C CA . PHE A 1 89 ? -11.789 15.977 16.906 1 96.12 89 PHE A CA 1
ATOM 667 C C . PHE A 1 89 ? -10.898 16.094 18.125 1 96.12 89 PHE A C 1
ATOM 669 O O . PHE A 1 89 ? -11.344 15.859 19.25 1 96.12 89 PHE A O 1
ATOM 676 N N . ILE A 1 90 ? -9.672 16.453 17.938 1 96.44 90 ILE A N 1
ATOM 677 C CA . ILE A 1 90 ? -8.711 16.672 19.016 1 96.44 90 ILE A CA 1
ATOM 678 C C . ILE A 1 90 ? -8.406 18.172 19.125 1 96.44 90 ILE A C 1
ATOM 680 O O . ILE A 1 90 ? -8.008 18.812 18.156 1 96.44 90 ILE A O 1
ATOM 684 N N . VAL A 1 91 ? -8.539 18.703 20.297 1 98.19 91 VAL A N 1
ATOM 685 C CA . VAL A 1 91 ? -8.203 20.109 20.516 1 98.19 91 VAL A CA 1
ATOM 686 C C . VAL A 1 91 ? -6.691 20.297 20.391 1 98.19 91 VAL A C 1
ATOM 688 O O . VAL A 1 91 ? -5.922 19.75 21.172 1 98.19 91 VAL A O 1
ATOM 691 N N . ALA A 1 92 ? -6.312 21.094 19.422 1 97.56 92 ALA A N 1
ATOM 692 C CA . ALA A 1 92 ? -4.891 21.312 19.156 1 97.56 92 ALA A CA 1
ATOM 693 C C . ALA A 1 92 ? -4.457 22.703 19.609 1 97.56 92 ALA A C 1
ATOM 695 O O . ALA A 1 92 ? -3.291 22.906 19.953 1 97.56 92 ALA A O 1
ATOM 696 N N . VAL A 1 93 ? -5.316 23.688 19.562 1 97.62 93 VAL A N 1
ATOM 697 C CA . VAL A 1 93 ? -5.082 25.062 19.969 1 97.62 93 VAL A CA 1
ATOM 698 C C . VAL A 1 93 ? -6.125 25.5 21 1 97.62 93 VAL A C 1
ATOM 700 O O . VAL A 1 93 ? -7.312 25.188 20.844 1 97.62 93 VAL A O 1
ATOM 703 N N . SER A 1 94 ? -5.676 26.188 22.047 1 97.69 94 SER A N 1
ATOM 704 C CA . SER A 1 94 ? -6.629 26.672 23.047 1 97.69 94 SER A CA 1
ATOM 705 C C . SER A 1 94 ? -6.133 27.953 23.719 1 97.69 94 SER A C 1
ATOM 707 O O . SER A 1 94 ? -4.957 28.047 24.078 1 97.69 94 SER A O 1
ATOM 709 N N . HIS A 1 95 ? -7.066 28.891 23.828 1 96.12 95 HIS A N 1
ATOM 710 C CA . HIS A 1 95 ? -6.848 30.141 24.562 1 96.12 95 HIS A CA 1
ATOM 711 C C . HIS A 1 95 ? -7.734 30.203 25.797 1 96.12 95 HIS A C 1
ATOM 713 O O . HIS A 1 95 ? -7.84 31.266 26.438 1 96.12 95 HIS A O 1
ATOM 719 N N . THR A 1 96 ? -8.414 29.172 26.078 1 95.94 96 THR A N 1
ATOM 720 C CA . THR A 1 96 ? -9.398 29.172 27.156 1 95.94 96 THR A CA 1
ATOM 721 C C . THR A 1 96 ? -9.336 27.875 27.953 1 95.94 96 THR A C 1
ATOM 723 O O . THR A 1 96 ? -9.031 26.812 27.406 1 95.94 96 THR A O 1
ATOM 726 N N . PRO A 1 97 ? -9.664 27.969 29.156 1 95 97 PRO A N 1
ATOM 727 C CA . PRO A 1 97 ? -9.719 26.75 29.969 1 95 97 PRO A CA 1
ATOM 728 C C . PRO A 1 97 ? -10.898 25.844 29.594 1 95 97 PRO A C 1
ATOM 730 O O . PRO A 1 97 ? -10.93 24.672 29.984 1 95 97 PRO A O 1
ATOM 733 N N . ALA A 1 98 ? -11.82 26.359 28.891 1 95.38 98 ALA A N 1
ATOM 734 C CA . ALA A 1 98 ? -13 25.609 28.5 1 95.38 98 ALA A CA 1
ATOM 735 C C . ALA A 1 98 ? -12.633 24.453 27.578 1 95.38 98 ALA A C 1
ATOM 737 O O . ALA A 1 98 ? -13.344 23.453 27.5 1 95.38 98 ALA A O 1
ATOM 738 N N . TYR A 1 99 ? -11.539 24.641 26.875 1 96.5 99 TYR A N 1
ATOM 739 C CA . TYR A 1 99 ? -11 23.625 25.984 1 96.5 99 TYR A CA 1
ATOM 740 C C . TYR A 1 99 ? -9.555 23.297 26.328 1 96.5 99 TYR A C 1
ATOM 742 O O . TYR A 1 99 ? -8.688 24.172 26.312 1 96.5 99 TYR A O 1
ATOM 750 N N . LYS A 1 100 ? -9.32 22.094 26.609 1 96.75 100 LYS A N 1
ATOM 751 C CA . LYS A 1 100 ? -7.961 21.688 26.953 1 96.75 100 LYS A CA 1
ATOM 752 C C . LYS A 1 100 ? -7.266 21.031 25.75 1 96.75 100 LYS A C 1
ATOM 754 O O . LYS A 1 100 ? -7.871 20.234 25.031 1 96.75 100 LYS A O 1
ATOM 759 N N . ILE A 1 101 ? -6.047 21.406 25.625 1 97.12 101 ILE A N 1
ATOM 760 C CA . ILE A 1 101 ? -5.266 20.812 24.547 1 97.12 101 ILE A CA 1
ATOM 761 C C . ILE A 1 101 ? -5.238 19.297 24.703 1 97.12 101 ILE A C 1
ATOM 763 O O . ILE A 1 101 ? -4.984 18.781 25.781 1 97.12 101 ILE A O 1
ATOM 767 N N . GLY A 1 102 ? -5.531 18.562 23.562 1 95.94 102 GLY A N 1
ATOM 768 C CA . GLY A 1 102 ? -5.551 17.109 23.578 1 95.94 102 GLY A CA 1
ATOM 769 C C . GLY A 1 102 ? -6.914 16.547 23.906 1 95.94 102 GLY A C 1
ATOM 770 O O . GLY A 1 102 ? -7.133 15.328 23.781 1 95.94 102 GLY A O 1
ATOM 771 N N . GLU A 1 103 ? -7.785 17.359 24.281 1 96.19 103 GLU A N 1
ATOM 772 C CA . GLU A 1 103 ? -9.141 16.922 24.594 1 96.19 103 GLU A CA 1
ATOM 773 C C . GLU A 1 103 ? -9.883 16.469 23.344 1 96.19 103 GLU A C 1
ATOM 775 O O . GLU A 1 103 ? -9.688 17.031 22.266 1 96.19 103 GLU A O 1
ATOM 780 N N . LEU A 1 104 ? -10.781 15.445 23.516 1 95.69 104 LEU A N 1
ATOM 781 C CA . LEU A 1 104 ? -11.562 14.93 22.406 1 95.69 104 LEU A CA 1
ATOM 782 C C . LEU A 1 104 ? -12.93 15.594 22.344 1 95.69 104 LEU A C 1
ATOM 784 O O . LEU A 1 104 ? -13.578 15.789 23.375 1 95.69 104 LEU A O 1
ATOM 788 N N . ILE A 1 105 ? -13.25 15.992 21.188 1 96 105 ILE A N 1
ATOM 789 C CA . ILE A 1 105 ? -14.602 16.469 20.906 1 96 105 ILE A CA 1
ATOM 790 C C . ILE A 1 105 ? -15.312 15.461 20 1 96 105 ILE A C 1
ATOM 792 O O . ILE A 1 105 ? -15.023 15.367 18.812 1 96 105 ILE A O 1
ATOM 796 N N . GLU A 1 106 ? -16.203 14.766 20.516 1 94 106 GLU A N 1
ATOM 797 C CA . GLU A 1 106 ? -16.953 13.773 19.75 1 94 106 GLU A CA 1
ATOM 798 C C . GLU A 1 106 ? -18.188 14.406 19.109 1 94 106 GLU A C 1
ATOM 800 O O . GLU A 1 106 ? -18.812 15.297 19.688 1 94 106 GLU A O 1
ATOM 805 N N . THR A 1 107 ? -18.391 13.977 17.891 1 93.25 107 THR A N 1
ATOM 806 C CA . THR A 1 107 ? -19.547 14.477 17.172 1 93.25 107 THR A CA 1
ATOM 807 C C . THR A 1 107 ? -20.469 13.328 16.75 1 93.25 107 THR A C 1
ATOM 809 O O . THR A 1 107 ? -20.109 12.156 16.906 1 93.25 107 THR A O 1
ATOM 812 N N . ASP A 1 108 ? -21.656 13.742 16.25 1 89.38 108 ASP A N 1
ATOM 813 C CA . ASP A 1 108 ? -22.578 12.75 15.719 1 89.38 108 ASP A CA 1
ATOM 814 C C . ASP A 1 108 ? -22.516 12.68 14.195 1 89.38 108 ASP A C 1
ATOM 816 O O . ASP A 1 108 ? -23.391 12.109 13.555 1 89.38 108 ASP A O 1
ATOM 820 N N . GLU A 1 109 ? -21.469 13.305 13.672 1 88 109 GLU A N 1
ATOM 821 C CA . GLU A 1 109 ? -21.266 13.219 12.234 1 88 109 GLU A CA 1
ATOM 822 C C . GLU A 1 109 ? -20.672 11.867 11.836 1 88 109 GLU A C 1
ATOM 824 O O . GLU A 1 109 ? -19.609 11.484 12.344 1 88 109 GLU A O 1
ATOM 829 N N . PRO A 1 110 ? -21.312 11.156 10.969 1 81.56 110 PRO A N 1
ATOM 830 C CA . PRO A 1 110 ? -20.797 9.852 10.578 1 81.56 110 PRO A CA 1
ATOM 831 C C . PRO A 1 110 ? -19.484 9.945 9.797 1 81.56 110 PRO A C 1
ATOM 833 O O . PRO A 1 110 ? -19.281 10.891 9.039 1 81.56 110 PRO A O 1
ATOM 836 N N . HIS A 1 111 ? -18.453 9.133 10.109 1 77.25 111 HIS A N 1
ATOM 837 C CA . HIS A 1 111 ? -17.203 9.008 9.367 1 77.25 111 HIS A CA 1
ATOM 838 C C . HIS A 1 111 ? -16.922 7.559 9 1 77.25 111 HIS A C 1
ATOM 840 O O . HIS A 1 111 ? -16.922 6.684 9.867 1 77.25 111 HIS A O 1
ATOM 846 N N . LYS A 1 112 ? -16.797 7.32 7.598 1 59.38 112 LYS A N 1
ATOM 847 C CA . LYS A 1 112 ? -16.469 5.977 7.133 1 59.38 112 LYS A CA 1
ATOM 848 C C . LYS A 1 112 ? -14.961 5.836 6.914 1 59.38 112 LYS A C 1
ATOM 850 O O . LYS A 1 112 ? -14.352 6.641 6.207 1 59.38 112 LYS A O 1
ATOM 855 N N . ASP A 1 113 ? -14.234 5.301 7.797 1 57.16 113 ASP A N 1
ATOM 856 C CA . ASP A 1 113 ? -12.812 5.023 7.594 1 57.16 113 ASP A CA 1
ATOM 857 C C . ASP A 1 113 ? -12.555 4.5 6.184 1 57.16 113 ASP A C 1
ATOM 859 O O . ASP A 1 113 ? -13.383 3.789 5.613 1 57.16 113 ASP A O 1
ATOM 863 N N . LYS A 1 114 ? -11.688 5.316 5.449 1 56.97 114 LYS A N 1
ATOM 864 C CA . LYS A 1 114 ? -11.328 4.73 4.164 1 56.97 114 LYS A CA 1
ATOM 865 C C . LYS A 1 114 ? -10.859 3.285 4.328 1 56.97 114 LYS A C 1
ATOM 867 O O . LYS A 1 114 ? -9.812 3.031 4.934 1 56.97 114 LYS A O 1
ATOM 872 N N . ILE A 1 115 ? -11.734 2.383 4.406 1 64 115 ILE A N 1
ATOM 873 C CA . ILE A 1 115 ? -11.352 0.979 4.523 1 64 115 ILE A CA 1
ATOM 874 C C . ILE A 1 115 ? -11.078 0.404 3.135 1 64 115 ILE A C 1
ATOM 876 O O . ILE A 1 115 ? -11.977 0.361 2.287 1 64 115 ILE A O 1
ATOM 880 N N . TYR A 1 116 ? -9.672 0.322 2.727 1 81.75 116 TYR A N 1
ATOM 881 C CA . TYR A 1 116 ? -9.391 -0.422 1.504 1 81.75 116 TYR A CA 1
ATOM 882 C C . TYR A 1 116 ? -10.023 -1.807 1.55 1 81.75 116 TYR A C 1
ATOM 884 O O . TYR A 1 116 ? -9.938 -2.506 2.562 1 81.75 116 TYR A O 1
ATOM 892 N N . PRO A 1 117 ? -10.773 -2.102 0.444 1 91.81 117 PRO A N 1
ATOM 893 C CA . PRO A 1 117 ? -11.445 -3.404 0.447 1 91.81 117 PRO A CA 1
ATOM 894 C C . PRO A 1 117 ? -10.469 -4.57 0.577 1 91.81 117 PRO A C 1
ATOM 896 O O . PRO A 1 117 ? -9.484 -4.645 -0.167 1 91.81 117 PRO A O 1
ATOM 899 N N . LYS A 1 118 ? -10.641 -5.414 1.488 1 95.19 118 LYS A N 1
ATOM 900 C CA . LYS A 1 118 ? -9.977 -6.699 1.7 1 95.19 118 LYS A CA 1
ATOM 901 C C . LYS A 1 118 ? -10.961 -7.855 1.52 1 95.19 118 LYS A C 1
ATOM 903 O O . LYS A 1 118 ? -11.641 -8.25 2.465 1 95.19 118 LYS A O 1
ATOM 908 N N . VAL A 1 119 ? -10.938 -8.391 0.303 1 97.44 119 VAL A N 1
ATOM 909 C CA . VAL A 1 119 ? -11.961 -9.352 -0.093 1 97.44 119 VAL A CA 1
ATOM 910 C C . VAL A 1 119 ? -11.43 -10.773 0.068 1 97.44 119 VAL A C 1
ATOM 912 O O . VAL A 1 119 ? -10.5 -11.18 -0.636 1 97.44 119 VAL A O 1
ATOM 915 N N . VAL A 1 120 ? -12.047 -11.57 0.925 1 97.94 120 VAL A N 1
ATOM 916 C CA . VAL A 1 120 ? -11.656 -12.969 1.081 1 97.94 120 VAL A CA 1
ATOM 917 C C . VAL A 1 120 ? -12.461 -13.844 0.122 1 97.94 120 VAL A C 1
ATOM 919 O O . VAL A 1 120 ? -13.672 -13.641 -0.048 1 97.94 120 VAL A O 1
ATOM 922 N N . ILE A 1 121 ? -11.773 -14.68 -0.621 1 97.56 121 ILE A N 1
ATOM 923 C CA . ILE A 1 121 ? -12.422 -15.758 -1.358 1 97.56 121 ILE A CA 1
ATOM 924 C C . ILE A 1 121 ? -12.469 -17.016 -0.497 1 97.56 121 ILE A C 1
ATOM 926 O O . ILE A 1 121 ? -11.438 -17.656 -0.262 1 97.56 121 ILE A O 1
ATOM 930 N N . CYS A 1 122 ? -13.695 -17.375 -0.039 1 97.5 122 CYS A N 1
ATOM 931 C CA . CYS A 1 122 ? -13.828 -18.5 0.888 1 97.5 122 CYS A CA 1
ATOM 932 C C . CYS A 1 122 ? -14.859 -19.5 0.388 1 97.5 122 CYS A C 1
ATOM 934 O O . CYS A 1 122 ? -15.508 -19.266 -0.632 1 97.5 122 CYS A O 1
ATOM 936 N N . GLY A 1 123 ? -14.945 -20.609 1.048 1 96.94 123 GLY A N 1
ATOM 937 C CA . GLY A 1 123 ? -15.773 -21.75 0.686 1 96.94 123 GLY A CA 1
ATOM 938 C C . GLY A 1 123 ? -15.07 -23.078 0.876 1 96.94 123 GLY A C 1
ATOM 939 O O . GLY A 1 123 ? -13.891 -23.125 1.236 1 96.94 123 GLY A O 1
ATOM 940 N N . PRO A 1 124 ? -15.805 -24.125 0.63 1 95.31 124 PRO A N 1
ATOM 941 C CA . PRO A 1 124 ? -15.258 -25.453 0.915 1 95.31 124 PRO A CA 1
ATOM 942 C C . PRO A 1 124 ? -14.078 -25.797 0.014 1 95.31 124 PRO A C 1
ATOM 944 O O . PRO A 1 124 ? -13.867 -25.156 -1.02 1 95.31 124 PRO A O 1
ATOM 947 N N . SER A 1 125 ? -13.297 -26.859 0.482 1 89.19 125 SER A N 1
ATOM 948 C CA . SER A 1 125 ? -12.164 -27.359 -0.29 1 89.19 125 SER A CA 1
ATOM 949 C C . SER A 1 125 ? -12.602 -27.875 -1.65 1 89.19 125 SER A C 1
ATOM 951 O O . SER A 1 125 ? -13.711 -28.406 -1.789 1 89.19 125 SER A O 1
ATOM 953 N N . GLN A 1 126 ? -11.734 -27.641 -2.643 1 87.12 126 GLN A N 1
ATOM 954 C CA . GLN A 1 126 ? -11.922 -28.188 -3.979 1 87.12 126 GLN A CA 1
ATOM 955 C C . GLN A 1 126 ? -13.078 -27.5 -4.703 1 87.12 126 GLN A C 1
ATOM 957 O O . GLN A 1 126 ? -13.797 -28.141 -5.48 1 87.12 126 GLN A O 1
ATOM 962 N N . SER A 1 127 ? -13.297 -26.234 -4.359 1 92.69 127 SER A N 1
ATOM 963 C CA . SER A 1 127 ? -14.359 -25.484 -5.012 1 92.69 127 SER A CA 1
ATOM 964 C C . SER A 1 127 ? -13.812 -24.609 -6.133 1 92.69 127 SER A C 1
ATOM 966 O O . SER A 1 127 ? -14.578 -23.984 -6.879 1 92.69 127 SER A O 1
ATOM 968 N N . GLY A 1 128 ? -12.508 -24.547 -6.297 1 91.06 128 GLY A N 1
ATOM 969 C CA . GLY A 1 128 ? -11.906 -23.781 -7.379 1 91.06 128 GLY A CA 1
ATOM 970 C C . GLY A 1 128 ? -11.484 -22.375 -6.957 1 91.06 128 GLY A C 1
ATOM 971 O O . GLY A 1 128 ? -11.359 -21.484 -7.793 1 91.06 128 GLY A O 1
ATOM 972 N N . LYS A 1 129 ? -11.25 -22.125 -5.672 1 91.62 129 LYS A N 1
ATOM 973 C CA . LYS A 1 129 ? -10.93 -20.797 -5.145 1 91.62 129 LYS A CA 1
ATOM 974 C C . LYS A 1 129 ? -9.656 -20.25 -5.77 1 91.62 129 LYS A C 1
ATOM 976 O O . LYS A 1 129 ? -9.617 -19.094 -6.207 1 91.62 129 LYS A O 1
ATOM 981 N N . SER A 1 130 ? -8.633 -21.047 -5.801 1 84.62 130 SER A N 1
ATOM 982 C CA . SER A 1 130 ? -7.355 -20.609 -6.352 1 84.62 130 SER A CA 1
ATOM 983 C C . SER A 1 130 ? -7.484 -20.266 -7.832 1 84.62 130 SER A C 1
ATOM 985 O O . SER A 1 130 ? -6.875 -19.297 -8.305 1 84.62 130 SER A O 1
ATOM 987 N N . CYS A 1 131 ? -8.258 -21.062 -8.594 1 86.94 131 CYS A N 1
ATOM 988 C CA . CYS A 1 131 ? -8.5 -20.781 -10 1 86.94 131 CYS A CA 1
ATOM 989 C C . CYS A 1 131 ? -9.25 -19.469 -10.18 1 86.94 131 CYS A C 1
ATOM 991 O O . CYS A 1 131 ? -8.914 -18.672 -11.062 1 86.94 131 CYS A O 1
ATOM 993 N N . LEU A 1 132 ? -10.234 -19.344 -9.344 1 93.69 132 LEU A N 1
ATOM 994 C CA . LEU A 1 132 ? -11.016 -18.109 -9.398 1 93.69 132 LEU A CA 1
ATOM 995 C C . LEU A 1 132 ? -10.133 -16.906 -9.102 1 93.69 132 LEU A C 1
ATOM 997 O O . LEU A 1 132 ? -10.227 -15.883 -9.781 1 93.69 132 LEU A O 1
ATOM 1001 N N . ARG A 1 133 ? -9.336 -17 -8.117 1 92.19 133 ARG A N 1
ATOM 1002 C CA . ARG A 1 133 ? -8.422 -15.93 -7.727 1 92.19 133 ARG A CA 1
ATOM 1003 C C . ARG A 1 133 ? -7.551 -15.5 -8.898 1 92.19 133 ARG A C 1
ATOM 1005 O O . ARG A 1 133 ? -7.426 -14.305 -9.188 1 92.19 133 ARG A O 1
ATOM 1012 N N . GLU A 1 134 ? -7.02 -16.438 -9.586 1 84.81 134 GLU A N 1
ATOM 1013 C CA . GLU A 1 134 ? -6.16 -16.156 -10.727 1 84.81 134 GLU A CA 1
ATOM 1014 C C . GLU A 1 134 ? -6.953 -15.516 -11.867 1 84.81 134 GLU A C 1
ATOM 1016 O O . GLU A 1 134 ? -6.492 -14.57 -12.5 1 84.81 134 GLU A O 1
ATOM 1021 N N . GLY A 1 135 ? -8.062 -16.094 -12.125 1 88.88 135 GLY A N 1
ATOM 1022 C CA . GLY A 1 135 ? -8.938 -15.523 -13.133 1 88.88 135 GLY A CA 1
ATOM 1023 C C . GLY A 1 135 ? -9.328 -14.086 -12.836 1 88.88 135 GLY A C 1
ATOM 1024 O O . GLY A 1 135 ? -9.352 -13.242 -13.734 1 88.88 135 GLY A O 1
ATOM 1025 N N . LEU A 1 136 ? -9.57 -13.859 -11.578 1 93.44 136 LEU A N 1
ATOM 1026 C CA . LEU A 1 136 ? -9.961 -12.516 -11.156 1 93.44 136 LEU A CA 1
ATOM 1027 C C . LEU A 1 136 ? -8.805 -11.531 -11.328 1 93.44 136 LEU A C 1
ATOM 1029 O O . LEU A 1 136 ? -9.008 -10.406 -11.781 1 93.44 136 LEU A O 1
ATOM 1033 N N . LYS A 1 137 ? -7.719 -11.969 -10.906 1 88.25 137 LYS A N 1
ATOM 1034 C CA . LYS A 1 137 ? -6.543 -11.117 -11.062 1 88.25 137 LYS A CA 1
ATOM 1035 C C . LYS A 1 137 ? -6.387 -10.656 -12.508 1 88.25 137 LYS A C 1
ATOM 1037 O O . LYS A 1 137 ? -6.188 -9.469 -12.766 1 88.25 137 LYS A O 1
ATOM 1042 N N . GLN A 1 138 ? -6.559 -11.531 -13.398 1 84.62 138 GLN A N 1
ATOM 1043 C CA . GLN A 1 138 ? -6.434 -11.234 -14.82 1 84.62 138 GLN A CA 1
ATOM 1044 C C . GLN A 1 138 ? -7.586 -10.359 -15.305 1 84.62 138 GLN A C 1
ATOM 1046 O O . GLN A 1 138 ? -7.375 -9.375 -16.016 1 84.62 138 GLN A O 1
ATOM 1051 N N . ALA A 1 139 ? -8.727 -10.766 -14.977 1 90.94 139 ALA A N 1
ATOM 1052 C CA . ALA A 1 139 ? -9.906 -10.023 -15.398 1 90.94 139 ALA A CA 1
ATOM 1053 C C . ALA A 1 139 ? -9.844 -8.57 -14.922 1 90.94 139 ALA A C 1
ATOM 1055 O O . ALA A 1 139 ? -10.117 -7.645 -15.688 1 90.94 139 ALA A O 1
ATOM 1056 N N . ILE A 1 140 ? -9.438 -8.359 -13.695 1 91.38 140 ILE A N 1
ATOM 1057 C CA . ILE A 1 140 ? -9.375 -7.023 -13.109 1 91.38 140 ILE A CA 1
ATOM 1058 C C . ILE A 1 140 ? -8.289 -6.203 -13.805 1 91.38 140 ILE A C 1
ATOM 1060 O O . ILE A 1 140 ? -8.484 -5.023 -14.102 1 91.38 140 ILE A O 1
ATOM 1064 N N . SER A 1 141 ? -7.191 -6.863 -14.07 1 83.25 141 SER A N 1
ATOM 1065 C CA . SER A 1 141 ? -6.078 -6.184 -14.727 1 83.25 141 SER A CA 1
ATOM 1066 C C . SER A 1 141 ? -6.473 -5.684 -16.109 1 83.25 141 SER A C 1
ATOM 1068 O O . SER A 1 141 ? -5.859 -4.754 -16.641 1 83.25 141 SER A O 1
ATOM 1070 N N . ASN A 1 142 ? -7.52 -6.262 -16.656 1 82.94 142 ASN A N 1
ATOM 1071 C CA . ASN A 1 142 ? -7.953 -5.895 -18 1 82.94 142 ASN A CA 1
ATOM 1072 C C . ASN A 1 142 ? -9 -4.785 -17.969 1 82.94 142 ASN A C 1
ATOM 1074 O O . ASN A 1 142 ? -9.375 -4.242 -19.016 1 82.94 142 ASN A O 1
ATOM 1078 N N . ILE A 1 143 ? -9.422 -4.469 -16.828 1 85.94 143 ILE A N 1
ATOM 1079 C CA . ILE A 1 143 ? -10.375 -3.369 -16.703 1 85.94 143 ILE A CA 1
ATOM 1080 C C . ILE A 1 143 ? -9.625 -2.037 -16.688 1 85.94 143 ILE A C 1
ATOM 1082 O O . ILE A 1 143 ? -8.711 -1.837 -15.891 1 85.94 143 ILE A O 1
ATOM 1086 N N . ALA A 1 144 ? -10.023 -1.193 -17.531 1 80.62 144 ALA A N 1
ATOM 1087 C CA . ALA A 1 144 ? -9.383 0.115 -17.641 1 80.62 144 ALA A CA 1
ATOM 1088 C C . ALA A 1 144 ? -9.531 0.908 -16.344 1 80.62 144 ALA A C 1
ATOM 1090 O O . ALA A 1 144 ? -10.633 1.001 -15.789 1 80.62 144 ALA A O 1
ATOM 1091 N N . GLY A 1 145 ? -8.445 1.398 -15.875 1 76.25 145 GLY A N 1
ATOM 1092 C CA . GLY A 1 145 ? -8.477 2.262 -14.703 1 76.25 145 GLY A CA 1
ATOM 1093 C C . GLY A 1 145 ? -8.547 1.493 -13.398 1 76.25 145 GLY A C 1
ATOM 1094 O O . GLY A 1 145 ? -8.508 2.088 -12.32 1 76.25 145 GLY A O 1
ATOM 1095 N N . ALA A 1 146 ? -8.664 0.175 -13.5 1 86.19 146 ALA A N 1
ATOM 1096 C CA . ALA A 1 146 ? -8.75 -0.632 -12.281 1 86.19 146 ALA A CA 1
ATOM 1097 C C . ALA A 1 146 ? -7.398 -0.705 -11.578 1 86.19 146 ALA A C 1
ATOM 1099 O O . ALA A 1 146 ? -6.352 -0.744 -12.227 1 86.19 146 ALA A O 1
ATOM 1100 N N . PRO A 1 147 ? -7.434 -0.611 -10.258 1 86.94 147 PRO A N 1
ATOM 1101 C CA . PRO A 1 147 ? -6.18 -0.821 -9.531 1 86.94 147 PRO A CA 1
ATOM 1102 C C . PRO A 1 147 ? -5.648 -2.244 -9.672 1 86.94 147 PRO A C 1
ATOM 1104 O O . PRO A 1 147 ? -6.395 -3.152 -10.047 1 86.94 147 PRO A O 1
ATOM 1107 N N . TYR A 1 148 ? -4.328 -2.404 -9.531 1 88.88 148 TYR A N 1
ATOM 1108 C CA . TYR A 1 148 ? -3.771 -3.752 -9.5 1 88.88 148 TYR A CA 1
ATOM 1109 C C . TYR A 1 148 ? -4.328 -4.543 -8.32 1 88.88 148 TYR A C 1
ATOM 1111 O O . TYR A 1 148 ? -4.328 -4.059 -7.184 1 88.88 148 TYR A O 1
ATOM 1119 N N . PRO A 1 149 ? -4.852 -5.711 -8.539 1 91.56 149 PRO A N 1
ATOM 1120 C CA . PRO A 1 149 ? -5.371 -6.531 -7.449 1 91.56 149 PRO A CA 1
ATOM 1121 C C . PRO A 1 149 ? -4.273 -7.301 -6.715 1 91.56 149 PRO A C 1
ATOM 1123 O O . PRO A 1 149 ? -3.852 -8.367 -7.168 1 91.56 149 PRO A O 1
ATOM 1126 N N . TYR A 1 150 ? -3.934 -6.809 -5.551 1 91.56 150 TYR A N 1
ATOM 1127 C CA . TYR A 1 150 ? -2.916 -7.496 -4.766 1 91.56 150 TYR A CA 1
ATOM 1128 C C . TYR A 1 150 ? -3.488 -8.742 -4.105 1 91.56 150 TYR A C 1
ATOM 1130 O O . TYR A 1 150 ? -4.539 -8.688 -3.461 1 91.56 150 TYR A O 1
ATOM 1138 N N . VAL A 1 151 ? -2.742 -9.828 -4.277 1 91.12 151 VAL A N 1
ATOM 1139 C CA . VAL A 1 151 ? -3.219 -11.109 -3.76 1 91.12 151 VAL A CA 1
ATOM 1140 C C . VAL A 1 151 ? -2.373 -11.531 -2.561 1 91.12 151 VAL A C 1
ATOM 1142 O O . VAL A 1 151 ? -1.142 -11.469 -2.613 1 91.12 151 VAL A O 1
ATOM 1145 N N . ILE A 1 152 ? -3.084 -11.852 -1.459 1 91.12 152 ILE A N 1
ATOM 1146 C CA . ILE A 1 152 ? -2.459 -12.453 -0.286 1 91.12 152 ILE A CA 1
ATOM 1147 C C . ILE A 1 152 ? -2.873 -13.922 -0.174 1 91.12 152 ILE A C 1
ATOM 1149 O O . ILE A 1 152 ? -4.062 -14.227 -0.061 1 91.12 152 ILE A O 1
ATOM 1153 N N . THR A 1 153 ? -1.941 -14.711 -0.282 1 87.31 153 THR A N 1
ATOM 1154 C CA . THR A 1 153 ? -2.215 -16.125 -0.088 1 87.31 153 THR A CA 1
ATOM 1155 C C . THR A 1 153 ? -2.039 -16.516 1.377 1 87.31 153 THR A C 1
ATOM 1157 O O . THR A 1 153 ? -0.913 -16.625 1.866 1 87.31 153 THR A O 1
ATOM 1160 N N . ALA A 1 154 ? -3.156 -16.688 2.084 1 87 154 ALA A N 1
ATOM 1161 C CA . ALA A 1 154 ? -3.16 -17.016 3.51 1 87 154 ALA A CA 1
ATOM 1162 C C . ALA A 1 154 ? -3.531 -18.469 3.744 1 87 154 ALA A C 1
ATOM 1164 O O . ALA A 1 154 ? -4.375 -18.781 4.594 1 87 154 ALA A O 1
ATOM 1165 N N . CYS A 1 155 ? -3.166 -19.297 2.969 1 77.62 155 CYS A N 1
ATOM 1166 C CA . CYS A 1 155 ? -3.42 -20.719 3.129 1 77.62 155 CYS A CA 1
ATOM 1167 C C . CYS A 1 155 ? -2.119 -21.484 3.336 1 77.62 155 CYS A C 1
ATOM 1169 O O . CYS A 1 155 ? -1.1 -21.172 2.723 1 77.62 155 CYS A O 1
ATOM 1171 N N . PRO A 1 156 ? -2.076 -22.078 4.566 1 57.81 156 PRO A N 1
ATOM 1172 C CA . PRO A 1 156 ? -0.874 -22.906 4.707 1 57.81 156 PRO A CA 1
ATOM 1173 C C . PRO A 1 156 ? -0.629 -23.812 3.496 1 57.81 156 PRO A C 1
ATOM 1175 O O . PRO A 1 156 ? 0.368 -24.531 3.453 1 57.81 156 PRO A O 1
ATOM 1178 N N . ASP A 1 157 ? -1.701 -23.969 2.797 1 47.72 157 ASP A N 1
ATOM 1179 C CA . ASP A 1 157 ? -1.512 -25.047 1.835 1 47.72 157 ASP A CA 1
ATOM 1180 C C . ASP A 1 157 ? -0.245 -24.828 1.009 1 47.72 157 ASP A C 1
ATOM 1182 O O . ASP A 1 157 ? 0.185 -23.688 0.807 1 47.72 157 ASP A O 1
ATOM 1186 N N . GLY A 1 158 ? 0.658 -25.578 1.269 1 41.88 158 GLY A N 1
ATOM 1187 C CA . GLY A 1 158 ? 1.813 -25.688 0.393 1 41.88 158 GLY A CA 1
ATOM 1188 C C . GLY A 1 158 ? 1.575 -25.109 -0.989 1 41.88 158 GLY A C 1
ATOM 1189 O O . GLY A 1 158 ? 2.396 -25.281 -1.891 1 41.88 158 GLY A O 1
ATOM 1190 N N . GLU A 1 159 ? 0.3 -24.922 -1.187 1 40.38 159 GLU A N 1
ATOM 1191 C CA . GLU A 1 159 ? -0.113 -24.625 -2.553 1 40.38 159 GLU A CA 1
ATOM 1192 C C . GLU A 1 159 ? 0.211 -23.172 -2.918 1 40.38 159 GLU A C 1
ATOM 1194 O O . GLU A 1 159 ? -0.689 -22.328 -3.016 1 40.38 159 GLU A O 1
ATOM 1199 N N . GLY A 1 160 ? 1.021 -22.609 -2.285 1 38.94 160 GLY A N 1
ATOM 1200 C CA . GLY A 1 160 ? 1.341 -21.406 -3.049 1 38.94 160 GLY A CA 1
ATOM 1201 C C . GLY A 1 160 ? 1.239 -21.609 -4.547 1 38.94 160 GLY A C 1
ATOM 1202 O O . GLY A 1 160 ? 0.944 -22.719 -5.012 1 38.94 160 GLY A O 1
ATOM 1203 N N . ALA A 1 161 ? 1.293 -20.719 -5.426 1 40.41 161 ALA A N 1
ATOM 1204 C CA . ALA A 1 161 ? 1.255 -20.844 -6.879 1 40.41 161 ALA A CA 1
ATOM 1205 C C . ALA A 1 161 ? 1.903 -22.156 -7.324 1 40.41 161 ALA A C 1
ATOM 1207 O O . ALA A 1 161 ? 1.664 -22.625 -8.438 1 40.41 161 ALA A O 1
ATOM 1208 N N . TRP A 1 162 ? 2.564 -22.891 -6.445 1 35.66 162 TRP A N 1
ATOM 1209 C CA . TRP A 1 162 ? 3.369 -24.047 -6.812 1 35.66 162 TRP A CA 1
ATOM 1210 C C . TRP A 1 162 ? 2.496 -25.281 -6.973 1 35.66 162 TRP A C 1
ATOM 1212 O O . TRP A 1 162 ? 2.875 -26.234 -7.664 1 35.66 162 TRP A O 1
ATOM 1222 N N . TYR A 1 163 ? 1.527 -25.344 -6.031 1 42.16 163 TYR A N 1
ATOM 1223 C CA . TYR A 1 163 ? 0.757 -26.578 -6.133 1 42.16 163 TYR A CA 1
ATOM 1224 C C . TYR A 1 163 ? 0.248 -26.781 -7.555 1 42.16 163 TYR A C 1
ATOM 1226 O O . TYR A 1 163 ? 0.25 -27.906 -8.062 1 42.16 163 TYR A O 1
ATOM 1234 N N . SER A 1 164 ? -0.231 -25.781 -7.93 1 38.47 164 SER A N 1
ATOM 1235 C CA . SER A 1 164 ? -0.837 -25.953 -9.242 1 38.47 164 SER A CA 1
ATOM 1236 C C . SER A 1 164 ? 0.146 -26.578 -10.227 1 38.47 164 SER A C 1
ATOM 1238 O O . SER A 1 164 ? -0.221 -27.469 -10.992 1 38.47 164 SER A O 1
ATOM 1240 N N . GLU A 1 165 ? 1.333 -26.172 -9.977 1 36.84 165 GLU A N 1
ATOM 1241 C CA . GLU A 1 165 ? 2.33 -26.672 -10.914 1 36.84 165 GLU A CA 1
ATOM 1242 C C . GLU A 1 165 ? 2.734 -28.109 -10.57 1 36.84 165 GLU A C 1
ATOM 1244 O O . GLU A 1 165 ? 2.938 -28.922 -11.469 1 36.84 165 GLU A O 1
ATOM 1249 N N . ALA A 1 166 ? 2.879 -28.469 -9.344 1 39.44 166 ALA A N 1
ATOM 1250 C CA . ALA A 1 166 ? 3.266 -29.812 -8.945 1 39.44 166 ALA A CA 1
ATOM 1251 C C . ALA A 1 166 ? 2.18 -30.828 -9.305 1 39.44 166 ALA A C 1
ATOM 1253 O O . ALA A 1 166 ? 2.48 -31.953 -9.688 1 39.44 166 ALA A O 1
ATOM 1254 N N . ALA A 1 167 ? 0.983 -30.422 -9.047 1 42 167 ALA A N 1
ATOM 1255 C CA . ALA A 1 167 ? -0.14 -31.312 -9.336 1 42 167 ALA A CA 1
ATOM 1256 C C . ALA A 1 167 ? -0.171 -31.703 -10.812 1 42 167 ALA A C 1
ATOM 1258 O O . ALA A 1 167 ? -0.663 -32.781 -11.172 1 42 167 ALA A O 1
ATOM 1259 N N . GLN A 1 168 ? 0.345 -30.984 -11.625 1 40.97 168 GLN A N 1
ATOM 1260 C CA . GLN A 1 168 ? 0.359 -31.328 -13.047 1 40.97 168 GLN A CA 1
ATOM 1261 C C . GLN A 1 168 ? 1.207 -32.562 -13.32 1 40.97 168 GLN A C 1
ATOM 1263 O O . GLN A 1 168 ? 0.925 -33.312 -14.242 1 40.97 168 GLN A O 1
ATOM 1268 N N . ARG A 1 169 ? 2.346 -32.781 -12.648 1 44.06 169 ARG A N 1
ATOM 1269 C CA . ARG A 1 169 ? 3.215 -33.906 -12.938 1 44.06 169 ARG A CA 1
ATOM 1270 C C . ARG A 1 169 ? 2.789 -35.125 -12.141 1 44.06 169 ARG A C 1
ATOM 1272 O O . ARG A 1 169 ? 2.838 -36.25 -12.656 1 44.06 169 ARG A O 1
ATOM 1279 N N . ASP A 1 170 ? 2.695 -35.094 -10.93 1 41.28 170 ASP A N 1
ATOM 1280 C CA . ASP A 1 170 ? 2.328 -36.219 -10.062 1 41.28 170 ASP A CA 1
ATOM 1281 C C . ASP A 1 170 ? 1.29 -35.781 -9.031 1 41.28 170 ASP A C 1
ATOM 1283 O O . ASP A 1 170 ? 1.627 -35.156 -8.023 1 41.28 170 ASP A O 1
ATOM 1287 N N . LEU A 1 171 ? 0.049 -35.938 -9.414 1 45.94 171 LEU A N 1
ATOM 1288 C CA . LEU A 1 171 ? -1.117 -35.656 -8.586 1 45.94 171 LEU A CA 1
ATOM 1289 C C . LEU A 1 171 ? -0.938 -36.219 -7.176 1 45.94 171 LEU A C 1
ATOM 1291 O O . LEU A 1 171 ? -1.305 -35.562 -6.195 1 45.94 171 LEU A O 1
ATOM 1295 N N . GLU A 1 172 ? -0.398 -37.406 -7.191 1 47.56 172 GLU A N 1
ATOM 1296 C CA . GLU A 1 172 ? -0.228 -38.062 -5.898 1 47.56 172 GLU A CA 1
ATOM 1297 C C . GLU A 1 172 ? 0.765 -37.281 -5.02 1 47.56 172 GLU A C 1
ATOM 1299 O O . GLU A 1 172 ? 0.535 -37.125 -3.822 1 47.56 172 GLU A O 1
ATOM 1304 N N . LEU A 1 173 ? 1.802 -36.906 -5.625 1 46.5 173 LEU A N 1
ATOM 1305 C CA . LEU A 1 173 ? 2.824 -36.156 -4.898 1 46.5 173 LEU A CA 1
ATOM 1306 C C . LEU A 1 173 ? 2.307 -34.781 -4.488 1 46.5 173 LEU A C 1
ATOM 1308 O O . LEU A 1 173 ? 2.561 -34.312 -3.371 1 46.5 173 LEU A O 1
ATOM 1312 N N . ALA A 1 174 ? 1.6 -34.094 -5.344 1 46.16 174 ALA A N 1
ATOM 1313 C CA . ALA A 1 174 ? 0.962 -32.844 -4.992 1 46.16 174 ALA A CA 1
ATOM 1314 C C . ALA A 1 174 ? 0.037 -33 -3.791 1 46.16 174 ALA A C 1
ATOM 1316 O O . ALA A 1 174 ? 0.013 -32.156 -2.896 1 46.16 174 ALA A O 1
ATOM 1317 N N . GLN A 1 175 ? -0.681 -34.094 -3.861 1 50.25 175 GLN A N 1
ATOM 1318 C CA . GLN A 1 175 ? -1.582 -34.406 -2.758 1 50.25 175 GLN A CA 1
ATOM 1319 C C . GLN A 1 175 ? -0.805 -34.656 -1.468 1 50.25 175 GLN A C 1
ATOM 1321 O O . GLN A 1 175 ? -1.22 -34.219 -0.393 1 50.25 175 GLN A O 1
ATOM 1326 N N . GLN A 1 176 ? 0.234 -35.375 -1.603 1 48.12 176 GLN A N 1
ATOM 1327 C CA . GLN A 1 176 ? 1.049 -35.656 -0.431 1 48.12 176 GLN A CA 1
ATOM 1328 C C . GLN A 1 176 ? 1.695 -34.406 0.128 1 48.12 176 GLN A C 1
ATOM 1330 O O . GLN A 1 176 ? 1.749 -34.219 1.345 1 48.12 176 GLN A O 1
ATOM 1335 N N . LEU A 1 177 ? 2.143 -33.594 -0.778 1 46.41 177 LEU A N 1
ATOM 1336 C CA . LEU A 1 177 ? 2.832 -32.375 -0.349 1 46.41 177 LEU A CA 1
ATOM 1337 C C . LEU A 1 177 ? 1.85 -31.391 0.252 1 46.41 177 LEU A C 1
ATOM 1339 O O . LEU A 1 177 ? 2.166 -30.719 1.235 1 46.41 177 LEU A O 1
ATOM 1343 N N . LYS A 1 178 ? 0.71 -31.344 -0.356 1 47.66 178 LYS A N 1
ATOM 1344 C CA . LYS A 1 178 ? -0.376 -30.547 0.221 1 47.66 178 LYS A CA 1
ATOM 1345 C C . LYS A 1 178 ? -0.702 -31.016 1.637 1 47.66 178 LYS A C 1
ATOM 1347 O O . LYS A 1 178 ? -0.91 -30.203 2.535 1 47.66 178 LYS A O 1
ATOM 1352 N N . ALA A 1 179 ? -0.849 -32.25 1.784 1 48.34 179 ALA A N 1
ATOM 1353 C CA . ALA A 1 179 ? -1.15 -32.844 3.094 1 48.34 179 ALA A CA 1
ATOM 1354 C C . ALA A 1 179 ? -0.077 -32.469 4.113 1 48.34 179 ALA A C 1
ATOM 1356 O O . ALA A 1 179 ? -0.389 -32.156 5.266 1 48.34 179 ALA A O 1
ATOM 1357 N N . THR A 1 180 ? 1.114 -32.562 3.748 1 46.66 180 THR A N 1
ATOM 1358 C CA . THR A 1 180 ? 2.215 -32.281 4.66 1 46.66 180 THR A CA 1
ATOM 1359 C C . THR A 1 180 ? 2.258 -30.781 5.004 1 46.66 180 THR A C 1
ATOM 1361 O O . THR A 1 180 ? 2.525 -30.406 6.148 1 46.66 180 THR A O 1
ATOM 1364 N N . TYR A 1 181 ? 2.078 -30.047 3.998 1 46.31 181 TYR A N 1
ATOM 1365 C CA . TYR A 1 181 ? 2.154 -28.609 4.254 1 46.31 181 TYR A CA 1
ATOM 1366 C C . TYR A 1 181 ? 0.909 -28.125 4.98 1 46.31 181 TYR A C 1
ATOM 1368 O O . TYR A 1 181 ? 0.988 -27.234 5.828 1 46.31 181 TYR A O 1
ATOM 1376 N N . LYS A 1 182 ? -0.281 -28.656 4.52 1 48.97 182 LYS A N 1
ATOM 1377 C CA . LYS A 1 182 ? -1.523 -28.359 5.227 1 48.97 182 LYS A CA 1
ATOM 1378 C C . LYS A 1 182 ? -1.42 -28.734 6.703 1 48.97 182 LYS A C 1
ATOM 1380 O O . LYS A 1 182 ? -2.141 -28.188 7.539 1 48.97 182 LYS A O 1
ATOM 1385 N N . ALA A 1 183 ? -0.77 -29.719 6.938 1 49.28 183 ALA A N 1
ATOM 1386 C CA . ALA A 1 183 ? -0.621 -30.062 8.352 1 49.28 183 ALA A CA 1
ATOM 1387 C C . ALA A 1 183 ? -0.096 -28.875 9.156 1 49.28 183 ALA A C 1
ATOM 1389 O O . ALA A 1 183 ? -0.215 -28.859 10.383 1 49.28 183 ALA A O 1
ATOM 1390 N N . LYS A 1 184 ? 0.415 -27.891 8.5 1 54 184 LYS A N 1
ATOM 1391 C CA . LYS A 1 184 ? 1.112 -26.922 9.344 1 54 184 LYS A CA 1
ATOM 1392 C C . LYS A 1 184 ? 0.316 -25.625 9.469 1 54 184 LYS A C 1
ATOM 1394 O O . LYS A 1 184 ? 0.896 -24.547 9.594 1 54 184 LYS A O 1
ATOM 1399 N N . PHE A 1 185 ? -1.054 -25.703 9.32 1 64 185 PHE A N 1
ATOM 1400 C CA . PHE A 1 185 ? -1.757 -24.5 9.742 1 64 185 PHE A CA 1
ATOM 1401 C C . PHE A 1 185 ? -1.573 -24.266 11.234 1 64 185 PHE A C 1
ATOM 1403 O O . PHE A 1 185 ? -2.371 -24.734 12.047 1 64 185 PHE A O 1
ATOM 1410 N N . THR A 1 186 ? -0.47 -23.75 11.578 1 75.62 186 THR A N 1
ATOM 1411 C CA . THR A 1 186 ? -0.172 -23.453 12.969 1 75.62 186 THR A CA 1
ATOM 1412 C C . THR A 1 186 ? -0.765 -22.109 13.375 1 75.62 186 THR A C 1
ATOM 1414 O O . THR A 1 186 ? -0.997 -21.25 12.523 1 75.62 186 THR A O 1
ATOM 1417 N N . PRO A 1 187 ? -1.206 -22.109 14.555 1 81.44 187 PRO A N 1
ATOM 1418 C CA . PRO A 1 187 ? -1.663 -20.812 15.07 1 81.44 187 PRO A CA 1
ATOM 1419 C C . PRO A 1 187 ? -0.676 -19.688 14.781 1 81.44 187 PRO A C 1
ATOM 1421 O O . PRO A 1 187 ? -1.087 -18.547 14.578 1 81.44 187 PRO A O 1
ATOM 1424 N N . GLU A 1 188 ? 0.537 -20.062 14.789 1 79.94 188 GLU A N 1
ATOM 1425 C CA . GLU A 1 188 ? 1.562 -19.062 14.508 1 79.94 188 GLU A CA 1
ATOM 1426 C C . GLU A 1 188 ? 1.433 -18.516 13.086 1 79.94 188 GLU A C 1
ATOM 1428 O O . GLU A 1 188 ? 1.53 -17.312 12.867 1 79.94 188 GLU A O 1
ATOM 1433 N N . PHE A 1 189 ? 1.187 -19.422 12.164 1 81.88 189 PHE A N 1
ATOM 1434 C CA . PHE A 1 189 ? 1.001 -19 10.781 1 81.88 189 PHE A CA 1
ATOM 1435 C C . PHE A 1 189 ? -0.25 -18.141 10.648 1 81.88 189 PHE A C 1
ATOM 1437 O O . PHE A 1 189 ? -0.244 -17.125 9.938 1 81.88 189 PHE A O 1
ATOM 1444 N N . ALA A 1 190 ? -1.308 -18.625 11.32 1 88.25 190 ALA A N 1
ATOM 1445 C CA . ALA A 1 190 ? -2.566 -17.891 11.242 1 88.25 190 ALA A CA 1
ATOM 1446 C C . ALA A 1 190 ? -2.393 -16.453 11.742 1 88.25 190 ALA A C 1
ATOM 1448 O O . ALA A 1 190 ? -2.91 -15.516 11.133 1 88.25 190 ALA A O 1
ATOM 1449 N N . THR A 1 191 ? -1.682 -16.297 12.789 1 85.31 191 THR A N 1
ATOM 1450 C CA . THR A 1 191 ? -1.421 -14.977 13.344 1 85.31 191 THR A CA 1
ATOM 1451 C C . THR A 1 191 ? -0.609 -14.125 12.375 1 85.31 191 THR A C 1
ATOM 1453 O O . THR A 1 191 ? -0.895 -12.945 12.188 1 85.31 191 THR A O 1
ATOM 1456 N N . LYS A 1 192 ? 0.322 -14.766 11.805 1 83.69 192 LYS A N 1
ATOM 1457 C CA . LYS A 1 192 ? 1.152 -14.07 10.828 1 83.69 192 LYS A CA 1
ATOM 1458 C C . LYS A 1 192 ? 0.333 -13.648 9.609 1 83.69 192 LYS A C 1
ATOM 1460 O O . LYS A 1 192 ? 0.398 -12.492 9.18 1 83.69 192 LYS A O 1
ATOM 1465 N N . ALA A 1 193 ? -0.403 -14.531 9.078 1 88.75 193 ALA A N 1
ATOM 1466 C CA . ALA A 1 193 ? -1.248 -14.242 7.922 1 88.75 193 ALA A CA 1
ATOM 1467 C C . ALA A 1 193 ? -2.258 -13.141 8.242 1 88.75 193 ALA A C 1
ATOM 1469 O O . ALA A 1 193 ? -2.508 -12.258 7.418 1 88.75 193 ALA A O 1
ATOM 1470 N N . ALA A 1 194 ? -2.779 -13.219 9.438 1 89.69 194 ALA A N 1
ATOM 1471 C CA . ALA A 1 194 ? -3.707 -12.18 9.875 1 89.69 194 ALA A CA 1
ATOM 1472 C C . ALA A 1 194 ? -3.041 -10.805 9.859 1 89.69 194 ALA A C 1
ATOM 1474 O O . ALA A 1 194 ? -3.662 -9.812 9.469 1 89.69 194 ALA A O 1
ATOM 1475 N N . SER A 1 195 ? -1.861 -10.812 10.234 1 85.19 195 SER A N 1
ATOM 1476 C CA . SER A 1 195 ? -1.117 -9.555 10.234 1 85.19 195 SER A CA 1
ATOM 1477 C C . SER A 1 195 ? -0.921 -9.031 8.812 1 85.19 195 SER A C 1
ATOM 1479 O O . SER A 1 195 ? -0.987 -7.828 8.578 1 85.19 195 SER A O 1
ATOM 1481 N N . TRP A 1 196 ? -0.646 -9.898 7.82 1 86.56 196 TRP A N 1
ATOM 1482 C CA . TRP A 1 196 ? -0.543 -9.484 6.426 1 86.56 196 TRP A CA 1
ATOM 1483 C C . TRP A 1 196 ? -1.836 -8.828 5.957 1 86.56 196 TRP A C 1
ATOM 1485 O O . TRP A 1 196 ? -1.807 -7.762 5.332 1 86.56 196 TRP A O 1
ATOM 1495 N N . VAL A 1 197 ? -2.943 -9.453 6.309 1 91.31 197 VAL A N 1
ATOM 1496 C CA . VAL A 1 197 ? -4.246 -8.945 5.887 1 91.31 197 VAL A CA 1
ATOM 1497 C C . VAL A 1 197 ? -4.527 -7.609 6.57 1 91.31 197 VAL A C 1
ATOM 1499 O O . VAL A 1 197 ? -4.934 -6.648 5.922 1 91.31 197 VAL A O 1
ATOM 1502 N N . ARG A 1 198 ? -4.246 -7.555 7.777 1 86.5 198 ARG A N 1
ATOM 1503 C CA . ARG A 1 198 ? -4.477 -6.348 8.562 1 86.5 198 ARG A CA 1
ATOM 1504 C C . ARG A 1 198 ? -3.688 -5.168 8 1 86.5 198 ARG A C 1
ATOM 1506 O O . ARG A 1 198 ? -4.207 -4.055 7.906 1 86.5 198 ARG A O 1
ATOM 1513 N N . ASN A 1 199 ? -2.516 -5.438 7.539 1 79.88 199 ASN A N 1
ATOM 1514 C CA . ASN A 1 199 ? -1.604 -4.371 7.137 1 79.88 199 ASN A CA 1
ATOM 1515 C C . ASN A 1 199 ? -1.73 -4.055 5.652 1 79.88 199 ASN A C 1
ATOM 1517 O O . ASN A 1 199 ? -1.111 -3.109 5.16 1 79.88 199 ASN A O 1
ATOM 1521 N N . ALA A 1 200 ? -2.508 -4.84 4.949 1 87.62 200 ALA A N 1
ATOM 1522 C CA . ALA A 1 200 ? -2.715 -4.559 3.533 1 87.62 200 ALA A CA 1
ATOM 1523 C C . ALA A 1 200 ? -3.346 -3.182 3.336 1 87.62 200 ALA A C 1
ATOM 1525 O O . ALA A 1 200 ? -4.355 -2.857 3.965 1 87.62 200 ALA A O 1
ATOM 1526 N N . ASN A 1 201 ? -2.717 -2.355 2.561 1 81.31 201 ASN A N 1
ATOM 1527 C CA . ASN A 1 201 ? -3.166 -0.977 2.402 1 81.31 201 ASN A CA 1
ATOM 1528 C C . ASN A 1 201 ? -3.186 -0.559 0.935 1 81.31 201 ASN A C 1
ATOM 1530 O O . AS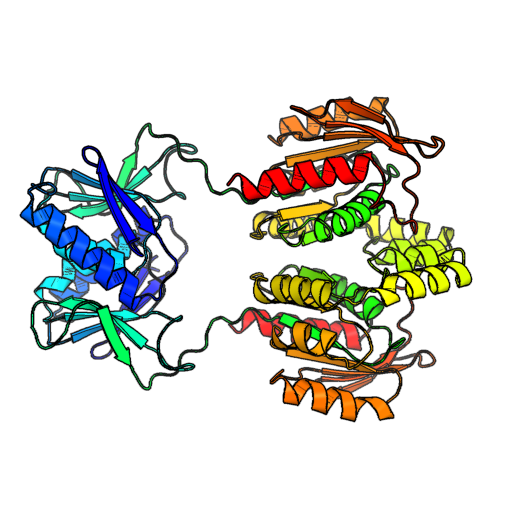N A 1 201 ? -2.928 0.603 0.613 1 81.31 201 ASN A O 1
ATOM 1534 N N . THR A 1 202 ? -3.445 -1.507 0.048 1 87.5 202 THR A N 1
ATOM 1535 C CA . THR A 1 202 ? -3.586 -1.241 -1.379 1 87.5 202 THR A CA 1
ATOM 1536 C C . THR A 1 202 ? -5.055 -1.086 -1.759 1 87.5 202 THR A C 1
ATOM 1538 O O . THR A 1 202 ? -5.941 -1.516 -1.019 1 87.5 202 THR A O 1
ATOM 1541 N N . PRO A 1 203 ? -5.348 -0.428 -2.875 1 86.25 203 PRO A N 1
ATOM 1542 C CA . PRO A 1 203 ? -6.727 -0.099 -3.232 1 86.25 203 PRO A CA 1
ATOM 1543 C C . PRO A 1 203 ? -7.621 -1.334 -3.338 1 86.25 203 PRO A C 1
ATOM 1545 O O . PRO A 1 203 ? -8.836 -1.24 -3.146 1 86.25 203 PRO A O 1
ATOM 1548 N N . LEU A 1 204 ? -7.078 -2.449 -3.688 1 92.75 204 LEU A N 1
ATOM 1549 C CA . LEU A 1 204 ? -7.844 -3.688 -3.797 1 92.75 204 LEU A CA 1
ATOM 1550 C C . LEU A 1 204 ? -6.996 -4.887 -3.387 1 92.75 204 LEU A C 1
ATOM 1552 O O . LEU A 1 204 ? -5.992 -5.195 -4.031 1 92.75 204 LEU A O 1
ATOM 1556 N N . ASN A 1 205 ? -7.441 -5.531 -2.312 1 94.44 205 ASN A N 1
ATOM 1557 C CA . ASN A 1 205 ? -6.742 -6.699 -1.787 1 94.44 205 ASN A CA 1
ATOM 1558 C C . ASN A 1 205 ? -7.609 -7.953 -1.854 1 94.44 205 ASN A C 1
ATOM 1560 O O . ASN A 1 205 ? -8.773 -7.93 -1.447 1 94.44 205 ASN A O 1
ATOM 1564 N N . ILE A 1 206 ? -7.078 -9.008 -2.469 1 95.44 206 ILE A N 1
ATOM 1565 C CA . ILE A 1 206 ? -7.75 -10.305 -2.553 1 95.44 206 ILE A CA 1
ATOM 1566 C C . ILE A 1 206 ? -7.023 -11.32 -1.679 1 95.44 206 ILE A C 1
ATOM 1568 O O . ILE A 1 206 ? -5.816 -11.523 -1.822 1 95.44 206 ILE A O 1
ATOM 1572 N N . ILE A 1 207 ? -7.785 -11.953 -0.751 1 95.62 207 ILE A N 1
ATOM 1573 C CA . ILE A 1 207 ? -7.207 -12.883 0.211 1 95.62 207 ILE A CA 1
ATOM 1574 C C . ILE A 1 207 ? -7.688 -14.305 -0.091 1 95.62 207 ILE A C 1
ATOM 1576 O O . ILE A 1 207 ? -8.891 -14.555 -0.15 1 95.62 207 ILE A O 1
ATOM 1580 N N . ASP A 1 208 ? -6.773 -15.164 -0.295 1 92.25 208 ASP A N 1
ATOM 1581 C CA . ASP A 1 208 ? -7.062 -16.578 -0.504 1 92.25 208 ASP A CA 1
ATOM 1582 C C . ASP A 1 208 ? -6.867 -17.375 0.784 1 92.25 208 ASP A C 1
ATOM 1584 O O . ASP A 1 208 ? -5.762 -17.422 1.328 1 92.25 208 ASP A O 1
ATOM 1588 N N . VAL A 1 209 ? -7.961 -18.031 1.235 1 93.31 209 VAL A N 1
ATOM 1589 C CA . VAL A 1 209 ? -7.887 -18.766 2.5 1 93.31 209 VAL A CA 1
ATOM 1590 C C . VAL A 1 209 ? -8.195 -20.234 2.268 1 93.31 209 VAL A C 1
ATOM 1592 O O . VAL A 1 209 ? -8.609 -20.625 1.173 1 93.31 209 VAL A O 1
ATOM 1595 N N . GLY A 1 210 ? -7.992 -21.047 3.342 1 88.69 210 GLY A N 1
ATOM 1596 C CA . GLY A 1 210 ? -8.25 -22.469 3.266 1 88.69 210 GLY A CA 1
ATOM 1597 C C . GLY A 1 210 ? -9.727 -22.812 3.203 1 88.69 210 GLY A C 1
ATOM 1598 O O . GLY A 1 210 ? -10.57 -21.969 3.527 1 88.69 210 GLY A O 1
ATOM 1599 N N . GLY A 1 211 ? -10.023 -24.031 2.877 1 91.19 211 GLY A N 1
ATOM 1600 C CA . GLY A 1 211 ? -11.383 -24.453 2.576 1 91.19 211 GLY A CA 1
ATOM 1601 C C . GLY A 1 211 ? -12.102 -25.062 3.764 1 91.19 211 GLY A C 1
ATOM 1602 O O . GLY A 1 211 ? -13.039 -25.844 3.592 1 91.19 211 GLY A O 1
ATOM 1603 N N . ARG A 1 212 ? -11.578 -24.766 4.98 1 90.94 212 ARG A N 1
ATOM 1604 C CA . ARG A 1 212 ? -12.211 -25.266 6.195 1 90.94 212 ARG A CA 1
ATOM 1605 C C . ARG A 1 212 ? -12.508 -24.125 7.164 1 90.94 212 ARG A C 1
ATOM 1607 O O . ARG A 1 212 ? -11.734 -23.172 7.262 1 90.94 212 ARG A O 1
ATOM 1614 N N . ILE A 1 213 ? -13.633 -24.312 7.805 1 93.81 213 ILE A N 1
ATOM 1615 C CA . ILE A 1 213 ? -13.953 -23.359 8.867 1 93.81 213 ILE A CA 1
ATOM 1616 C C . ILE A 1 213 ? -13.195 -23.75 10.141 1 93.81 213 ILE A C 1
ATOM 1618 O O . ILE A 1 213 ? -13.57 -24.703 10.828 1 93.81 213 ILE A O 1
ATOM 1622 N N . THR A 1 214 ? -12.148 -23.141 10.367 1 92.12 214 THR A N 1
ATOM 1623 C CA . THR A 1 214 ? -11.281 -23.391 11.516 1 92.12 214 THR A CA 1
ATOM 1624 C C . THR A 1 214 ? -11.023 -22.109 12.305 1 92.12 214 THR A C 1
ATOM 1626 O O . THR A 1 214 ? -11.359 -21.016 11.844 1 92.12 214 THR A O 1
ATOM 1629 N N . ASP A 1 215 ? -10.477 -22.297 13.484 1 90.75 215 ASP A N 1
ATOM 1630 C CA . ASP A 1 215 ? -10.086 -21.141 14.281 1 90.75 215 ASP A CA 1
ATOM 1631 C C . ASP A 1 215 ? -9.008 -20.328 13.562 1 90.75 215 ASP A C 1
ATOM 1633 O O . ASP A 1 215 ? -8.969 -19.109 13.672 1 90.75 215 ASP A O 1
ATOM 1637 N N . GLU A 1 216 ? -8.156 -21.047 12.891 1 89.81 216 GLU A N 1
ATOM 1638 C CA . GLU A 1 216 ? -7.102 -20.375 12.133 1 89.81 216 GLU A CA 1
ATOM 1639 C C . GLU A 1 216 ? -7.684 -19.469 11.055 1 89.81 216 GLU A C 1
ATOM 1641 O O . GLU A 1 216 ? -7.293 -18.312 10.945 1 89.81 216 GLU A O 1
ATOM 1646 N N . ASN A 1 217 ? -8.641 -20 10.312 1 93.38 217 ASN A N 1
ATOM 1647 C CA . ASN A 1 217 ? -9.281 -19.188 9.281 1 93.38 217 ASN A CA 1
ATOM 1648 C C . ASN A 1 217 ? -10.094 -18.047 9.898 1 93.38 217 ASN A C 1
ATOM 1650 O O . ASN A 1 217 ? -10.195 -16.969 9.312 1 93.38 217 ASN A O 1
ATOM 1654 N N . ARG A 1 218 ? -10.617 -18.312 11.078 1 93.94 218 ARG A N 1
ATOM 1655 C CA . ARG A 1 218 ? -11.336 -17.266 11.797 1 93.94 218 ARG A CA 1
ATOM 1656 C C . ARG A 1 218 ? -10.422 -16.078 12.086 1 93.94 218 ARG A C 1
ATOM 1658 O O . ARG A 1 218 ? -10.789 -14.93 11.844 1 93.94 218 ARG A O 1
ATOM 1665 N N . ILE A 1 219 ? -9.258 -16.406 12.555 1 91.19 219 ILE A N 1
ATOM 1666 C CA . ILE A 1 219 ? -8.266 -15.398 12.898 1 91.19 219 ILE A CA 1
ATOM 1667 C C . ILE A 1 219 ? -7.898 -14.594 11.656 1 91.19 219 ILE A C 1
ATOM 1669 O O . ILE A 1 219 ? -7.809 -13.359 11.711 1 91.19 219 ILE A O 1
ATOM 1673 N N . ILE A 1 220 ? -7.734 -15.172 10.508 1 93.38 220 ILE A N 1
ATOM 1674 C CA . ILE A 1 220 ? -7.316 -14.531 9.266 1 93.38 220 ILE A CA 1
ATOM 1675 C C . ILE A 1 220 ? -8.469 -13.703 8.703 1 93.38 220 ILE A C 1
ATOM 1677 O O . ILE A 1 220 ? -8.297 -12.516 8.398 1 93.38 220 ILE A O 1
ATOM 1681 N N . MET A 1 221 ? -9.648 -14.305 8.664 1 96.5 221 MET A N 1
ATOM 1682 C CA . MET A 1 221 ? -10.789 -13.703 7.98 1 96.5 221 MET A CA 1
ATOM 1683 C C . MET A 1 221 ? -11.359 -12.539 8.797 1 96.5 221 MET A C 1
ATOM 1685 O O . MET A 1 221 ? -12.016 -11.656 8.242 1 96.5 221 MET A O 1
ATOM 1689 N N . ARG A 1 222 ? -11.086 -12.5 10.023 1 93.12 222 ARG A N 1
ATOM 1690 C CA . ARG A 1 222 ? -11.547 -11.406 10.875 1 93.12 222 ARG A CA 1
ATOM 1691 C C . ARG A 1 222 ? -10.93 -10.086 10.438 1 93.12 222 ARG A C 1
ATOM 1693 O O . ARG A 1 222 ? -11.477 -9.016 10.727 1 93.12 222 ARG A O 1
ATOM 1700 N N . GLU A 1 223 ? -9.773 -10.164 9.797 1 91.12 223 GLU A N 1
ATOM 1701 C CA . GLU A 1 223 ? -9.055 -8.961 9.383 1 91.12 223 GLU A CA 1
ATOM 1702 C C . GLU A 1 223 ? -9.539 -8.477 8.016 1 91.12 223 GLU A C 1
ATOM 1704 O O . GLU A 1 223 ? -9.125 -7.41 7.555 1 91.12 223 GLU A O 1
ATOM 1709 N N . ALA A 1 224 ? -10.438 -9.219 7.352 1 94.94 224 ALA A N 1
ATOM 1710 C CA . ALA A 1 224 ? -10.953 -8.844 6.043 1 94.94 224 ALA A CA 1
ATOM 1711 C C . ALA A 1 224 ? -12.195 -7.969 6.176 1 94.94 224 ALA A C 1
ATOM 1713 O O . ALA A 1 224 ? -12.688 -7.746 7.281 1 94.94 224 ALA A O 1
ATOM 1714 N N . THR A 1 225 ? -12.664 -7.387 5.07 1 93.69 225 THR A N 1
ATOM 1715 C CA . THR A 1 225 ? -13.82 -6.5 5.086 1 93.69 225 THR A CA 1
ATOM 1716 C C . THR A 1 225 ? -14.984 -7.117 4.316 1 93.69 225 THR A C 1
ATOM 1718 O O . THR A 1 225 ? -16.141 -6.895 4.656 1 93.69 225 THR A O 1
ATOM 1721 N N . HIS A 1 226 ? -14.672 -7.848 3.246 1 96.62 226 HIS A N 1
ATOM 1722 C CA . HIS A 1 226 ? -15.688 -8.422 2.367 1 96.62 226 HIS A CA 1
ATOM 1723 C C . HIS A 1 226 ? -15.422 -9.906 2.129 1 96.62 226 HIS A C 1
ATOM 1725 O O . HIS A 1 226 ? -14.328 -10.398 2.404 1 96.62 226 HIS A O 1
ATOM 1731 N N . ALA A 1 227 ? -16.5 -10.617 1.561 1 98.19 227 ALA A N 1
ATOM 1732 C CA . ALA A 1 227 ? -16.344 -12.047 1.295 1 98.19 227 ALA A CA 1
ATOM 1733 C C . ALA A 1 227 ? -17.031 -12.438 -0.016 1 98.19 227 ALA A C 1
ATOM 1735 O O . ALA A 1 227 ? -18.094 -11.922 -0.344 1 98.19 227 ALA A O 1
ATOM 1736 N N . VAL A 1 228 ? -16.328 -13.227 -0.712 1 98.5 228 VAL A N 1
ATOM 1737 C CA . VAL A 1 228 ? -16.875 -14 -1.825 1 98.5 228 VAL A CA 1
ATOM 1738 C C . VAL A 1 228 ? -16.938 -15.477 -1.451 1 98.5 228 VAL A C 1
ATOM 1740 O O . VAL A 1 228 ? -15.914 -16.094 -1.142 1 98.5 228 VAL A O 1
ATOM 1743 N N . ILE A 1 229 ? -18.141 -16.031 -1.501 1 98.62 229 ILE A N 1
ATOM 1744 C CA . ILE A 1 229 ? -18.312 -17.453 -1.189 1 98.62 229 ILE A CA 1
ATOM 1745 C C . ILE A 1 229 ? -18.391 -18.25 -2.482 1 98.62 229 ILE A C 1
ATOM 1747 O O . ILE A 1 229 ? -19.266 -18.016 -3.316 1 98.62 229 ILE A O 1
ATOM 1751 N N . LEU A 1 230 ? -17.453 -19.109 -2.658 1 98.38 230 LEU A N 1
ATOM 1752 C CA . LEU A 1 230 ? -17.422 -20.047 -3.781 1 98.38 230 LEU A CA 1
ATOM 1753 C C . LEU A 1 230 ? -17.547 -21.484 -3.301 1 98.38 230 LEU A C 1
ATOM 1755 O O . LEU A 1 230 ? -16.75 -21.938 -2.471 1 98.38 230 LEU A O 1
ATOM 1759 N N . SER A 1 231 ? -18.562 -22.172 -3.857 1 97.75 231 SER A N 1
ATOM 1760 C CA . SER A 1 231 ? -18.766 -23.547 -3.377 1 97.75 231 SER A CA 1
ATOM 1761 C C . SER A 1 231 ? -19.156 -24.469 -4.52 1 97.75 231 SER A C 1
ATOM 1763 O O . SER A 1 231 ? -20.016 -24.125 -5.344 1 97.75 231 SER A O 1
ATOM 1765 N N . GLY A 1 232 ? -18.484 -25.578 -4.555 1 95.94 232 GLY A N 1
ATOM 1766 C CA . GLY A 1 232 ? -18.922 -26.656 -5.445 1 95.94 232 GLY A CA 1
ATOM 1767 C C . GLY A 1 232 ? -20.062 -27.469 -4.887 1 95.94 232 GLY A C 1
ATOM 1768 O O . GLY A 1 232 ? -20.703 -28.234 -5.613 1 95.94 232 GLY A O 1
ATOM 1769 N N . LYS A 1 233 ? -20.328 -27.344 -3.635 1 94.62 233 LYS A N 1
ATOM 1770 C CA . LYS A 1 233 ? -21.438 -27.984 -2.932 1 94.62 233 LYS A CA 1
ATOM 1771 C C . LYS A 1 233 ? -22.406 -26.969 -2.371 1 94.62 233 LYS A C 1
ATOM 1773 O O . LYS A 1 233 ? -22.141 -26.344 -1.345 1 94.62 233 LYS A O 1
ATOM 1778 N N . ASN A 1 234 ? -23.562 -26.922 -2.922 1 93.38 234 ASN A N 1
ATOM 1779 C CA . ASN A 1 234 ? -24.562 -25.922 -2.545 1 93.38 234 ASN A CA 1
ATOM 1780 C C . ASN A 1 234 ? -24.938 -26.047 -1.073 1 93.38 234 ASN A C 1
ATOM 1782 O O . ASN A 1 234 ? -25.25 -25.047 -0.423 1 93.38 234 ASN A O 1
ATOM 1786 N N . GLU A 1 235 ? -24.875 -27.219 -0.577 1 95.25 235 GLU A N 1
ATOM 1787 C CA . GLU A 1 235 ? -25.297 -27.469 0.794 1 95.25 235 GLU A CA 1
ATOM 1788 C C . GLU A 1 235 ? -24.359 -26.812 1.8 1 95.25 235 GLU A C 1
ATOM 1790 O O . GLU A 1 235 ? -24.703 -26.641 2.969 1 95.25 235 GLU A O 1
ATOM 1795 N N . LYS 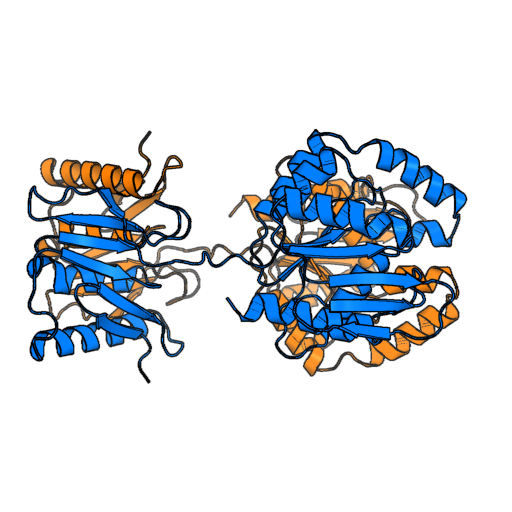A 1 236 ? -23.188 -26.5 1.366 1 96.81 236 LYS A N 1
ATOM 1796 C CA . LYS A 1 236 ? -22.188 -25.938 2.273 1 96.81 236 LYS A CA 1
ATOM 1797 C C . LYS A 1 236 ? -22.266 -24.422 2.293 1 96.81 236 LYS A C 1
ATOM 1799 O O . LYS A 1 236 ? -21.656 -23.781 3.152 1 96.81 236 LYS A O 1
ATOM 1804 N N . ILE A 1 237 ? -22.984 -23.781 1.453 1 97.19 237 ILE A N 1
ATOM 1805 C CA . ILE A 1 237 ? -23.047 -22.328 1.297 1 97.19 237 ILE A CA 1
ATOM 1806 C C . ILE A 1 237 ? -23.594 -21.703 2.572 1 97.19 237 ILE A C 1
ATOM 1808 O O . ILE A 1 237 ? -23.016 -20.75 3.1 1 97.19 237 ILE A O 1
ATOM 1812 N N . PRO A 1 238 ? -24.656 -22.25 3.207 1 97.19 238 PRO A N 1
ATOM 1813 C CA . PRO A 1 238 ? -25.203 -21.609 4.406 1 97.19 238 PRO A CA 1
ATOM 1814 C C . PRO A 1 238 ? -24.203 -21.562 5.562 1 97.19 238 PRO A C 1
ATOM 1816 O O . PRO A 1 238 ? -24.141 -20.562 6.281 1 97.19 238 PRO A O 1
ATOM 1819 N N . GLU A 1 239 ? -23.5 -22.609 5.711 1 97.56 239 GLU A N 1
ATOM 1820 C CA . GLU A 1 239 ? -22.531 -22.625 6.793 1 97.56 239 GLU A CA 1
ATOM 1821 C C . GLU A 1 239 ? -21.453 -21.562 6.602 1 97.56 239 GLU A C 1
ATOM 1823 O O . GLU A 1 239 ? -21.047 -20.906 7.566 1 97.56 239 GLU A O 1
ATOM 1828 N N . TRP A 1 240 ? -21.016 -21.359 5.457 1 98.19 240 TRP A N 1
ATOM 1829 C CA . TRP A 1 240 ? -20 -20.344 5.168 1 98.19 240 TRP A CA 1
ATOM 1830 C C . TRP A 1 240 ? -20.609 -18.953 5.246 1 98.19 240 TRP A C 1
ATOM 1832 O O . TRP A 1 240 ? -19.922 -18 5.648 1 98.19 240 TRP A O 1
ATOM 1842 N N . GLN A 1 241 ? -21.859 -18.812 4.863 1 97.69 241 GLN A N 1
ATOM 1843 C CA . GLN A 1 241 ? -22.547 -17.547 5.027 1 97.69 241 GLN A CA 1
ATOM 1844 C C . GLN A 1 241 ? -22.594 -17.141 6.496 1 97.69 241 GLN A C 1
ATOM 1846 O O . GLN A 1 241 ? -22.281 -15.992 6.84 1 97.69 241 GLN A O 1
ATOM 1851 N N . GLU A 1 242 ? -22.938 -18.047 7.273 1 96.88 242 GLU A N 1
ATOM 1852 C CA . GLU A 1 242 ? -23 -17.797 8.711 1 96.88 242 GLU A CA 1
ATOM 1853 C C . GLU A 1 242 ? -21.625 -17.453 9.273 1 96.88 242 GLU A C 1
ATOM 1855 O O . GLU A 1 242 ? -21.5 -16.562 10.109 1 96.88 242 GLU A O 1
ATOM 1860 N N . PHE A 1 243 ? -20.719 -18.203 8.828 1 97.81 243 PHE A N 1
ATOM 1861 C CA . PHE A 1 243 ? -19.344 -17.969 9.266 1 97.81 243 PHE A CA 1
ATOM 1862 C C . PHE A 1 243 ? -18.906 -16.547 8.93 1 97.81 243 PHE A C 1
ATOM 1864 O O . PHE A 1 243 ? -18.422 -15.82 9.805 1 97.81 243 PHE A O 1
ATOM 1871 N N . CYS A 1 244 ? -19.125 -16.094 7.68 1 97.19 244 CYS A N 1
ATOM 1872 C CA . CYS A 1 244 ? -18.766 -14.758 7.242 1 97.19 244 CYS A CA 1
ATOM 1873 C C . CYS A 1 244 ? -19.531 -13.695 8.039 1 97.19 244 CYS A C 1
ATOM 1875 O O . CYS A 1 244 ? -18.938 -12.703 8.477 1 97.19 244 CYS A O 1
ATOM 1877 N N . GLU A 1 245 ? -20.766 -13.922 8.281 1 93.19 245 GLU A N 1
ATOM 1878 C CA . GLU A 1 245 ? -21.594 -12.984 9.023 1 93.19 245 GLU A CA 1
ATOM 1879 C C . GLU A 1 245 ? -21.141 -12.859 10.477 1 93.19 245 GLU A C 1
ATOM 1881 O O . GLU A 1 245 ? -21.125 -11.758 11.031 1 93.19 245 GLU A O 1
ATOM 1886 N N . SER A 1 246 ? -20.781 -13.953 11.016 1 92.38 246 SER A N 1
ATOM 1887 C CA . SER A 1 246 ? -20.328 -13.953 12.398 1 92.38 246 SER A CA 1
ATOM 1888 C C . SER A 1 246 ? -19.062 -13.125 12.562 1 92.38 246 SER A C 1
ATOM 1890 O O . SER A 1 246 ? -18.75 -12.672 13.664 1 92.38 246 SER A O 1
ATOM 1892 N N . LEU A 1 247 ? -18.328 -12.977 11.5 1 92 247 LEU A N 1
ATOM 1893 C CA . LEU A 1 247 ? -17.078 -12.227 11.531 1 92 247 LEU A CA 1
ATOM 1894 C C . LEU A 1 247 ? -17.312 -10.773 11.109 1 92 247 LEU A C 1
ATOM 1896 O O . LEU A 1 247 ? -16.375 -9.977 11.078 1 92 247 LEU A O 1
ATOM 1900 N N . GLY A 1 248 ? -18.531 -10.492 10.758 1 91.44 248 GLY A N 1
ATOM 1901 C CA . GLY A 1 248 ? -18.875 -9.133 10.359 1 91.44 248 GLY A CA 1
ATOM 1902 C C . GLY A 1 248 ? -18.469 -8.82 8.93 1 91.44 248 GLY A C 1
ATOM 1903 O O . GLY A 1 248 ? -18.328 -7.652 8.562 1 91.44 248 GLY A O 1
ATOM 1904 N N . LEU A 1 249 ? -18.266 -9.805 8.102 1 93.5 249 LEU A N 1
ATOM 1905 C CA . LEU A 1 249 ? -17.875 -9.594 6.711 1 93.5 249 LEU A CA 1
ATOM 1906 C C . LEU A 1 249 ? -19.078 -9.297 5.84 1 93.5 249 LEU A C 1
ATOM 1908 O O . LEU A 1 249 ? -20.141 -9.906 6.008 1 93.5 249 LEU A O 1
ATOM 1912 N N . ARG A 1 250 ? -18.984 -8.344 5.035 1 94.81 250 ARG A N 1
ATOM 1913 C CA . ARG A 1 250 ? -20.031 -8.086 4.043 1 94.81 250 ARG A CA 1
ATOM 1914 C C . ARG A 1 250 ? -19.922 -9.062 2.877 1 94.81 250 ARG A C 1
ATOM 1916 O O . ARG A 1 250 ? -18.938 -9.047 2.131 1 94.81 250 ARG A O 1
ATOM 1923 N N . ILE A 1 251 ? -20.891 -9.812 2.676 1 97.06 251 ILE A N 1
ATOM 1924 C CA . ILE A 1 251 ? -20.891 -10.773 1.579 1 97.06 251 ILE A CA 1
ATOM 1925 C C . ILE A 1 251 ? -21.281 -10.078 0.28 1 97.06 251 ILE A C 1
ATOM 1927 O O . ILE A 1 251 ? -22.391 -9.547 0.164 1 97.06 251 ILE A O 1
ATOM 1931 N N . VAL A 1 252 ? -20.391 -10.172 -0.728 1 97.5 252 VAL A N 1
ATOM 1932 C CA . VAL A 1 252 ? -20.656 -9.43 -1.956 1 97.5 252 VAL A CA 1
ATOM 1933 C C . VAL A 1 252 ? -21.016 -10.398 -3.078 1 97.5 252 VAL A C 1
ATOM 1935 O O . VAL A 1 252 ? -21.562 -9.992 -4.105 1 97.5 252 VAL A O 1
ATOM 1938 N N . ALA A 1 253 ? -20.688 -11.719 -2.904 1 98.5 253 ALA A N 1
ATOM 1939 C CA . ALA A 1 253 ? -21.016 -12.695 -3.934 1 98.5 253 ALA A CA 1
ATOM 1940 C C . ALA A 1 253 ? -21.141 -14.094 -3.336 1 98.5 253 ALA A C 1
ATOM 1942 O O . ALA A 1 253 ? -20.406 -14.453 -2.414 1 98.5 253 ALA A O 1
ATOM 1943 N N . ILE A 1 254 ? -22.047 -14.82 -3.799 1 98.56 254 ILE A N 1
ATOM 1944 C CA . ILE A 1 254 ? -22.234 -16.234 -3.531 1 98.56 254 ILE A CA 1
ATOM 1945 C C . ILE A 1 254 ? -22.344 -17 -4.848 1 98.56 254 ILE A C 1
ATOM 1947 O O . ILE A 1 254 ? -23.344 -16.891 -5.559 1 98.56 254 ILE A O 1
ATOM 1951 N N . ILE A 1 255 ? -21.375 -17.781 -5.125 1 98.31 255 ILE A N 1
ATOM 1952 C CA . ILE A 1 255 ? -21.266 -18.375 -6.453 1 98.31 255 ILE A CA 1
ATOM 1953 C C . ILE A 1 255 ? -21.156 -19.891 -6.324 1 98.31 255 ILE A C 1
ATOM 1955 O O . ILE A 1 255 ? -20.344 -20.406 -5.547 1 98.31 255 ILE A O 1
ATOM 1959 N N . HIS A 1 256 ? -21.953 -20.594 -7.051 1 97.5 256 HIS A N 1
ATOM 1960 C CA . HIS A 1 256 ? -21.859 -22.047 -7.156 1 97.5 256 HIS A CA 1
ATOM 1961 C C . HIS A 1 256 ? -20.906 -22.453 -8.281 1 97.5 256 HIS A C 1
ATOM 1963 O O . HIS A 1 256 ? -21.078 -22.016 -9.422 1 97.5 256 HIS A O 1
ATOM 1969 N N . SER A 1 257 ? -19.891 -23.188 -7.914 1 96.25 257 SER A N 1
ATOM 1970 C CA . SER A 1 257 ? -18.953 -23.688 -8.906 1 96.25 257 SER A CA 1
ATOM 1971 C C . SER A 1 257 ? -19.328 -25.078 -9.391 1 96.25 257 SER A C 1
ATOM 1973 O O . SER A 1 257 ? -19.469 -26 -8.586 1 96.25 257 SER A O 1
ATOM 1975 N N . ASP A 1 258 ? -19.5 -25.234 -10.641 1 93.38 258 ASP A N 1
ATOM 1976 C CA . ASP A 1 258 ? -19.859 -26.516 -11.234 1 93.38 258 ASP A CA 1
ATOM 1977 C C . ASP A 1 258 ? -18.844 -26.938 -12.297 1 93.38 258 ASP A C 1
ATOM 1979 O O . ASP A 1 258 ? -18.719 -26.281 -13.336 1 93.38 258 ASP A O 1
ATOM 1983 N N . LEU A 1 259 ? -18.234 -28.062 -12.086 1 90.75 259 LEU A N 1
ATOM 1984 C CA . LEU A 1 259 ? -17.172 -28.531 -12.969 1 90.75 259 LEU A CA 1
ATOM 1985 C C . LEU A 1 259 ? -17.766 -29.062 -14.281 1 90.75 259 LEU A C 1
ATOM 1987 O O . LEU A 1 259 ? -17.094 -29.016 -15.32 1 90.75 259 LEU A O 1
ATOM 1991 N N . GLU A 1 260 ? -18.953 -29.5 -14.266 1 89.88 260 GLU A N 1
ATOM 1992 C CA . GLU A 1 260 ? -19.531 -30.219 -15.406 1 89.88 260 GLU A CA 1
ATOM 1993 C C . GLU A 1 260 ? -20.328 -29.266 -16.297 1 89.88 260 GLU A C 1
ATOM 1995 O O . GLU A 1 260 ? -20.578 -29.562 -17.469 1 89.88 260 GLU A O 1
ATOM 2000 N N . ASP A 1 261 ? -20.719 -28.172 -15.758 1 88.94 261 ASP A N 1
ATOM 2001 C CA . ASP A 1 261 ? -21.516 -27.234 -16.531 1 88.94 261 ASP A CA 1
ATOM 2002 C C . ASP A 1 261 ? -20.688 -26.609 -17.656 1 88.94 261 ASP A C 1
ATOM 2004 O O . ASP A 1 261 ? -19.453 -26.672 -17.641 1 88.94 261 ASP A O 1
ATOM 2008 N N . LYS A 1 262 ? -21.391 -26.031 -18.672 1 89.62 262 LYS A N 1
ATOM 2009 C CA . LYS A 1 262 ? -20.703 -25.484 -19.828 1 89.62 262 LYS A CA 1
ATOM 2010 C C . LYS A 1 262 ? -20.844 -23.969 -19.891 1 89.62 262 LYS A C 1
ATOM 2012 O O . LYS A 1 262 ? -20.156 -23.312 -20.672 1 89.62 262 LYS A O 1
ATOM 2017 N N . GLU A 1 263 ? -21.734 -23.5 -19.109 1 92.69 263 GLU A N 1
ATOM 2018 C CA . GLU A 1 263 ? -21.969 -22.062 -19.172 1 92.69 263 GLU A CA 1
ATOM 2019 C C . GLU A 1 263 ? -22.141 -21.469 -17.766 1 92.69 263 GLU A C 1
ATOM 2021 O O . GLU A 1 263 ? -22.547 -22.172 -16.844 1 92.69 263 GLU A O 1
ATOM 2026 N N . ASP A 1 264 ? -21.797 -20.188 -17.641 1 95.44 264 ASP A N 1
ATOM 2027 C CA . ASP A 1 264 ? -22.047 -19.438 -16.422 1 95.44 264 ASP A CA 1
ATOM 2028 C C . ASP A 1 264 ? -23.484 -18.922 -16.375 1 95.44 264 ASP A C 1
ATOM 2030 O O . ASP A 1 264 ? -24.125 -18.75 -17.422 1 95.44 264 ASP A O 1
ATOM 2034 N N . VAL A 1 265 ? -24 -18.766 -15.242 1 96.62 265 VAL A N 1
ATOM 2035 C CA . VAL A 1 265 ? -25.328 -18.203 -15.047 1 96.62 265 VAL A CA 1
ATOM 2036 C C . VAL A 1 265 ? -25.281 -17.094 -14 1 96.62 265 VAL A C 1
ATOM 2038 O O . VAL A 1 265 ? -24.75 -17.297 -12.906 1 96.62 265 VAL A O 1
ATOM 2041 N N . ILE A 1 266 ? -25.797 -15.914 -14.352 1 97.06 266 ILE A N 1
ATOM 2042 C CA . ILE A 1 266 ? -25.953 -14.828 -13.398 1 97.06 266 ILE A CA 1
ATOM 2043 C C . ILE A 1 266 ? -27.391 -14.773 -12.898 1 97.06 266 ILE A C 1
ATOM 2045 O O . ILE A 1 266 ? -28.312 -14.508 -13.68 1 97.06 266 ILE A O 1
ATOM 2049 N N . GLU A 1 267 ? -27.594 -15.031 -11.703 1 96.94 267 GLU A N 1
ATOM 2050 C CA . GLU A 1 267 ? -28.938 -15.008 -11.133 1 96.94 267 GLU A CA 1
ATOM 2051 C C . GLU A 1 267 ? -29.281 -13.633 -10.578 1 96.94 267 GLU A C 1
ATOM 2053 O O . GLU A 1 267 ? -30.406 -13.156 -10.727 1 96.94 267 GLU A O 1
ATOM 2058 N N . SER A 1 268 ? -28.344 -13.031 -9.812 1 96.38 268 SER A N 1
ATOM 2059 C CA . SER A 1 268 ? -28.484 -11.688 -9.273 1 96.38 268 SER A CA 1
ATOM 2060 C C . SER A 1 268 ? -27.156 -10.945 -9.242 1 96.38 268 SER A C 1
ATOM 2062 O O . SER A 1 268 ? -26.125 -11.531 -8.922 1 96.38 268 SER A O 1
ATOM 2064 N N . GLU A 1 269 ? -27.188 -9.656 -9.508 1 93 269 GLU A N 1
ATOM 2065 C CA . GLU A 1 269 ? -25.969 -8.875 -9.5 1 93 269 GLU A CA 1
ATOM 2066 C C . GLU A 1 269 ? -25.891 -7.977 -8.266 1 93 269 GLU A C 1
ATOM 2068 O O . GLU A 1 269 ? -24.797 -7.617 -7.82 1 93 269 GLU A O 1
ATOM 2073 N N . SER A 1 270 ? -27.047 -7.609 -7.812 1 89.62 270 SER A N 1
ATOM 2074 C CA . SER A 1 270 ? -27.094 -6.703 -6.668 1 89.62 270 SER A CA 1
ATOM 2075 C C . SER A 1 270 ? -28.25 -7.051 -5.738 1 89.62 270 SER A C 1
ATOM 2077 O O . SER A 1 270 ? -29.312 -7.512 -6.188 1 89.62 270 SER A O 1
ATOM 2079 N N . PRO A 1 271 ? -28.047 -7.004 -4.383 1 92.5 271 PRO A N 1
ATOM 2080 C CA . PRO A 1 271 ? -26.891 -6.457 -3.658 1 92.5 271 PRO A CA 1
ATOM 2081 C C . PRO A 1 271 ? -25.75 -7.457 -3.518 1 92.5 271 PRO A C 1
ATOM 2083 O O . PRO A 1 271 ? -24.609 -7.07 -3.24 1 92.5 271 PRO A O 1
ATOM 2086 N N . VAL A 1 272 ? -26.125 -8.719 -3.693 1 96.69 272 VAL A N 1
ATOM 2087 C CA . VAL A 1 272 ? -25.141 -9.797 -3.66 1 96.69 272 VAL A CA 1
ATOM 2088 C C . VAL A 1 272 ? -25.125 -10.516 -5.004 1 96.69 272 VAL A C 1
ATOM 2090 O O . VAL A 1 272 ? -26.172 -10.938 -5.508 1 96.69 272 VAL A O 1
ATOM 2093 N N . LEU A 1 273 ? -24.047 -10.609 -5.629 1 98.12 273 LEU A N 1
ATOM 2094 C CA . LEU A 1 273 ? -23.906 -11.359 -6.875 1 98.12 273 LEU A CA 1
ATOM 2095 C C . LEU A 1 273 ? -24.125 -12.852 -6.629 1 98.12 273 LEU A C 1
ATOM 2097 O O . LEU A 1 273 ? -23.438 -13.445 -5.785 1 98.12 273 LEU A O 1
ATOM 2101 N N . THR A 1 274 ? -25.062 -13.391 -7.309 1 98 274 THR A N 1
ATOM 2102 C CA . THR A 1 274 ? -25.312 -14.82 -7.168 1 98 274 THR A CA 1
ATOM 2103 C C . THR A 1 274 ? -25.391 -15.5 -8.531 1 98 274 THR A C 1
ATOM 2105 O O . THR A 1 274 ? -25.719 -14.852 -9.531 1 98 274 THR A O 1
ATOM 2108 N N . GLY A 1 275 ? -25.031 -16.75 -8.57 1 97.19 275 GLY A N 1
ATOM 2109 C CA . GLY A 1 275 ? -25.109 -17.516 -9.797 1 97.19 275 GLY A CA 1
ATOM 2110 C C . GLY A 1 275 ? -24.172 -18.703 -9.828 1 97.19 275 GLY A C 1
ATOM 2111 O O . GLY A 1 275 ? -23.906 -19.328 -8.797 1 97.19 275 GLY A O 1
ATOM 2112 N N . LYS A 1 276 ? -23.812 -19.078 -11.086 1 96.69 276 LYS A N 1
ATOM 2113 C CA . LYS A 1 276 ? -22.984 -20.266 -11.297 1 96.69 276 LYS A CA 1
ATOM 2114 C C . LYS A 1 276 ? -21.797 -19.953 -12.211 1 96.69 276 LYS A C 1
ATOM 2116 O O . LYS A 1 276 ? -21.922 -19.172 -13.156 1 96.69 276 LYS A O 1
ATOM 2121 N N . VAL A 1 277 ? -20.688 -20.484 -11.812 1 97 277 VAL A N 1
ATOM 2122 C CA . VAL A 1 277 ? -19.516 -20.438 -12.672 1 97 277 VAL A CA 1
ATOM 2123 C C . VAL A 1 277 ? -19.109 -21.859 -13.086 1 97 277 VAL A C 1
ATOM 2125 O O . VAL A 1 277 ? -19.172 -22.781 -12.273 1 97 277 VAL A O 1
ATOM 2128 N N . HIS A 1 278 ? -18.766 -21.984 -14.273 1 93.19 278 HIS A N 1
ATOM 2129 C CA . HIS A 1 278 ? -18.469 -23.328 -14.75 1 93.19 278 HIS A CA 1
ATOM 2130 C C . HIS A 1 278 ? -16.969 -23.562 -14.891 1 93.19 278 HIS A C 1
ATOM 2132 O O . HIS A 1 278 ? -16.234 -22.625 -15.211 1 93.19 278 HIS A O 1
ATOM 2138 N N . ARG A 1 279 ? -16.547 -24.75 -14.664 1 89.25 279 ARG A N 1
ATOM 2139 C CA . ARG A 1 279 ? -15.281 -25.344 -15.102 1 89.25 279 ARG A CA 1
ATOM 2140 C C . ARG A 1 279 ? -14.094 -24.531 -14.609 1 89.25 279 ARG A C 1
ATOM 2142 O O . ARG A 1 279 ? -13.258 -24.094 -15.398 1 89.25 279 ARG A O 1
ATOM 2149 N N . LEU A 1 280 ? -14.008 -24.344 -13.281 1 90.81 280 LEU A N 1
ATOM 2150 C CA . LEU A 1 280 ? -12.812 -23.781 -12.672 1 90.81 280 LEU A CA 1
ATOM 2151 C C . LEU A 1 280 ? -11.719 -24.828 -12.539 1 90.81 280 LEU A C 1
ATOM 2153 O O . LEU A 1 280 ? -11.641 -25.516 -11.516 1 90.81 280 LEU A O 1
ATOM 2157 N N . VAL A 1 281 ? -11.031 -24.906 -13.555 1 82.38 281 VAL A N 1
ATOM 2158 C CA . VAL A 1 281 ? -10.008 -25.938 -13.617 1 82.38 281 VAL A CA 1
ATOM 2159 C C . VAL A 1 281 ? -8.625 -25.297 -13.664 1 82.38 281 VAL A C 1
ATOM 2161 O O . VAL A 1 281 ? -8.422 -24.297 -14.367 1 82.38 281 VAL A O 1
ATOM 2164 N N . ARG A 1 282 ? -7.805 -25.859 -12.867 1 71.06 282 ARG A N 1
ATOM 2165 C CA . ARG A 1 282 ? -6.438 -25.359 -12.828 1 71.06 282 ARG A CA 1
ATOM 2166 C C . ARG A 1 282 ? -5.801 -25.391 -14.211 1 71.06 282 ARG A C 1
ATOM 2168 O O . ARG A 1 282 ? -5.973 -26.359 -14.953 1 71.06 282 ARG A O 1
ATOM 2175 N N . GLY A 1 283 ? -5.109 -24.297 -14.523 1 64.5 283 GLY A N 1
ATOM 2176 C CA . GLY A 1 283 ? -4.41 -24.25 -15.797 1 64.5 283 GLY A CA 1
ATOM 2177 C C . GLY A 1 283 ? -5.238 -23.625 -16.906 1 64.5 283 GLY A C 1
ATOM 2178 O O . GLY A 1 283 ? -4.711 -23.266 -17.969 1 64.5 283 GLY A O 1
ATOM 2179 N N . GLU A 1 284 ? -6.438 -23.5 -16.703 1 74.69 284 GLU A N 1
ATOM 2180 C CA . GLU A 1 284 ? -7.305 -22.859 -17.688 1 74.69 284 GLU A CA 1
ATOM 2181 C C . GLU A 1 284 ? -7.504 -21.375 -17.375 1 74.69 284 GLU A C 1
ATOM 2183 O O . GLU A 1 284 ? -7.598 -21 -16.203 1 74.69 284 GLU A O 1
ATOM 2188 N N . ASP A 1 285 ? -7.516 -20.641 -18.5 1 81 285 ASP A N 1
ATOM 2189 C CA . ASP A 1 285 ? -7.844 -19.234 -18.328 1 81 285 ASP A CA 1
ATOM 2190 C C . ASP A 1 285 ? -9.344 -19.047 -18.125 1 81 285 ASP A C 1
ATOM 2192 O O . ASP A 1 285 ? -10.133 -19.219 -19.047 1 81 285 ASP A O 1
ATOM 2196 N N . VAL A 1 286 ? -9.641 -18.625 -16.969 1 88.94 286 VAL A N 1
ATOM 2197 C CA . VAL A 1 286 ? -11.062 -18.5 -16.672 1 88.94 286 VAL A CA 1
ATOM 2198 C C . VAL A 1 286 ? -11.445 -17.016 -16.609 1 88.94 286 VAL A C 1
ATOM 2200 O O . VAL A 1 286 ? -12.578 -16.672 -16.25 1 88.94 286 VAL A O 1
ATOM 2203 N N . SER A 1 287 ? -10.539 -16.094 -16.969 1 89.06 287 SER A N 1
ATOM 2204 C CA . SER A 1 287 ? -10.734 -14.664 -16.812 1 89.06 287 SER A CA 1
ATOM 2205 C C . SER A 1 287 ? -11.836 -14.141 -17.734 1 89.06 287 SER A C 1
ATOM 2207 O O . SER A 1 287 ? -12.422 -13.094 -17.469 1 89.06 287 SER A O 1
ATOM 2209 N N . ARG A 1 288 ? -12.164 -14.852 -18.797 1 89.19 288 ARG A N 1
ATOM 2210 C CA . ARG A 1 288 ? -13.133 -14.391 -19.766 1 89.19 288 ARG A CA 1
ATOM 2211 C C . ARG A 1 288 ? -14.523 -14.945 -19.469 1 89.19 288 ARG A C 1
ATOM 2213 O O . ARG A 1 288 ? -15.5 -14.594 -20.141 1 89.19 288 ARG A O 1
ATOM 2220 N N . ARG A 1 289 ? -14.633 -15.805 -18.469 1 92.94 289 ARG A N 1
ATOM 2221 C CA . ARG A 1 289 ? -15.93 -16.359 -18.094 1 92.94 289 ARG A CA 1
ATOM 2222 C C . ARG A 1 289 ? -16.875 -15.25 -17.625 1 92.94 289 ARG A C 1
ATOM 2224 O O . ARG A 1 289 ? -16.438 -14.297 -16.969 1 92.94 289 ARG A O 1
ATOM 2231 N N . GLY A 1 290 ? -18.109 -15.453 -18.016 1 95 290 GLY A N 1
ATOM 2232 C CA . GLY A 1 290 ? -19.109 -14.445 -17.703 1 95 290 GLY A CA 1
ATOM 2233 C C . GLY A 1 290 ? -19.156 -14.086 -16.234 1 95 290 GLY A C 1
ATOM 2234 O O . GLY A 1 290 ? -19.094 -12.914 -15.867 1 95 290 GLY A O 1
ATOM 2235 N N . MET A 1 291 ? -19.219 -15.055 -15.391 1 97.5 291 MET A N 1
ATOM 2236 C CA . MET A 1 291 ? -19.312 -14.828 -13.953 1 97.5 291 MET A CA 1
ATOM 2237 C C . MET A 1 291 ? -18.047 -14.148 -13.43 1 97.5 291 MET A C 1
ATOM 2239 O O . MET A 1 291 ? -18.125 -13.25 -12.578 1 97.5 291 MET A O 1
ATOM 2243 N N . VAL A 1 292 ? -16.891 -14.539 -13.898 1 96.81 292 VAL A N 1
ATOM 2244 C CA . VAL A 1 292 ? -15.617 -13.969 -13.461 1 96.81 292 VAL A CA 1
ATOM 2245 C C . VAL A 1 292 ? -15.555 -12.492 -13.859 1 96.81 292 VAL A C 1
ATOM 2247 O O . VAL A 1 292 ? -15.102 -11.656 -13.07 1 96.81 292 VAL A O 1
ATOM 2250 N N . GLN A 1 293 ? -16.078 -12.172 -15.039 1 95.81 293 GLN A N 1
ATOM 2251 C CA . GLN A 1 293 ? -16.109 -10.789 -15.516 1 95.81 293 GLN A CA 1
ATOM 2252 C C . GLN A 1 293 ? -17.016 -9.922 -14.648 1 95.81 293 GLN A C 1
ATOM 2254 O O . GLN A 1 293 ? -16.625 -8.812 -14.266 1 95.81 293 GLN A O 1
ATOM 2259 N N . VAL A 1 294 ? -18.141 -10.43 -14.336 1 97.44 294 VAL A N 1
ATOM 2260 C CA . VAL A 1 294 ? -19.078 -9.664 -13.531 1 97.44 294 VAL A CA 1
ATOM 2261 C C . VAL A 1 294 ? -18.531 -9.492 -12.117 1 97.44 294 VAL A C 1
ATOM 2263 O O . VAL A 1 294 ? -18.609 -8.406 -11.539 1 97.44 294 VAL A O 1
ATOM 2266 N N . LEU A 1 295 ? -17.984 -10.57 -11.586 1 98 295 LEU A N 1
ATOM 2267 C CA . LEU A 1 295 ? -17.406 -10.492 -10.25 1 98 295 LEU A CA 1
ATOM 2268 C C . LEU A 1 295 ? -16.266 -9.477 -10.211 1 98 295 LEU A C 1
ATOM 2270 O O . LEU A 1 295 ? -16.141 -8.719 -9.25 1 98 295 LEU A O 1
ATOM 2274 N N . ALA A 1 296 ? -15.438 -9.508 -11.258 1 96.38 296 ALA A N 1
ATOM 2275 C CA . ALA A 1 296 ? -14.344 -8.547 -11.352 1 96.38 296 ALA A CA 1
ATOM 2276 C C . ALA A 1 296 ? -14.867 -7.113 -11.266 1 96.38 296 ALA A C 1
ATOM 2278 O O . ALA A 1 296 ? -14.305 -6.285 -10.539 1 96.38 296 ALA A O 1
ATOM 2279 N N . LYS A 1 297 ? -15.93 -6.805 -11.953 1 95.56 297 LYS A N 1
ATOM 2280 C CA . LYS A 1 297 ? -16.531 -5.473 -11.93 1 95.56 297 LYS A CA 1
ATOM 2281 C C . LYS A 1 297 ? -17.047 -5.133 -10.539 1 95.56 297 LYS A C 1
ATOM 2283 O O . LYS A 1 297 ? -16.906 -3.996 -10.078 1 95.56 297 LYS A O 1
ATOM 2288 N N . VAL A 1 298 ? -17.609 -6.094 -9.883 1 96.25 298 VAL A N 1
ATOM 2289 C CA . VAL A 1 298 ? -18.125 -5.902 -8.531 1 96.25 298 VAL A CA 1
ATOM 2290 C C . VAL A 1 298 ? -16.969 -5.52 -7.598 1 96.25 298 VAL A C 1
ATOM 2292 O O . VAL A 1 298 ? -17.078 -4.555 -6.836 1 96.25 298 VAL A O 1
ATOM 2295 N N . LEU A 1 299 ? -15.867 -6.227 -7.699 1 95.81 299 LEU A N 1
ATOM 2296 C CA . LEU A 1 299 ? -14.734 -5.996 -6.812 1 95.81 299 LEU A CA 1
ATOM 2297 C C . LEU A 1 299 ? -14.086 -4.645 -7.094 1 95.81 299 LEU A C 1
ATOM 2299 O O . LEU A 1 299 ? -13.719 -3.924 -6.164 1 95.81 299 LEU A O 1
ATOM 2303 N N . VAL A 1 300 ? -13.922 -4.281 -8.375 1 92.56 300 VAL A N 1
ATOM 2304 C CA . VAL A 1 300 ? -13.352 -2.99 -8.75 1 92.56 300 VAL A CA 1
ATOM 2305 C C . VAL A 1 300 ? -14.227 -1.86 -8.219 1 92.56 300 VAL A C 1
ATOM 2307 O O . VAL A 1 300 ? -13.727 -0.831 -7.77 1 92.56 300 VAL A O 1
ATOM 2310 N N . GLY A 1 301 ? -15.5 -2.049 -8.211 1 89.06 301 GLY A N 1
ATOM 2311 C CA . GLY A 1 301 ? -16.453 -1.062 -7.711 1 89.06 301 GLY A CA 1
ATOM 2312 C C . GLY A 1 301 ? -16.328 -0.822 -6.219 1 89.06 301 GLY A C 1
ATOM 2313 O O . GLY A 1 301 ? -16.656 0.262 -5.73 1 89.06 301 GLY A O 1
ATOM 2314 N N . LEU A 1 302 ? -15.875 -1.842 -5.465 1 86 302 LEU A N 1
ATOM 2315 C CA . LEU A 1 302 ? -15.68 -1.688 -4.027 1 86 302 LEU A CA 1
ATOM 2316 C C . LEU A 1 302 ? -14.562 -0.691 -3.736 1 86 302 LEU A C 1
ATOM 2318 O O . LEU A 1 302 ? -14.641 0.066 -2.766 1 86 302 LEU A O 1
ATOM 2322 N N . GLY A 1 303 ? -13.469 -0.691 -4.457 1 70.56 303 GLY A N 1
ATOM 2323 C CA . GLY A 1 303 ? -12.297 0.154 -4.266 1 70.56 303 GLY A CA 1
ATOM 2324 C C . GLY A 1 303 ? -12.539 1.601 -4.652 1 70.56 303 GLY A C 1
ATOM 2325 O O . GLY A 1 303 ? -11.914 2.508 -4.098 1 70.56 303 GLY A O 1
ATOM 2326 N N . SER A 1 304 ? -13.297 1.882 -5.719 1 62.31 304 SER A N 1
ATOM 2327 C CA . SER A 1 304 ? -13.555 3.221 -6.242 1 62.31 304 SER A CA 1
ATOM 2328 C C . SER A 1 304 ? -14.516 3.992 -5.344 1 62.31 304 SER A C 1
ATOM 2330 O O . SER A 1 304 ? -14.531 5.227 -5.355 1 62.31 304 SER A O 1
ATOM 2332 N N . LYS A 1 305 ? -15.367 3.352 -4.652 1 51.19 305 LYS A N 1
ATOM 2333 C CA . LYS A 1 305 ? -16.375 4.027 -3.852 1 51.19 305 LYS A CA 1
ATOM 2334 C C . LYS A 1 305 ? -15.789 4.578 -2.559 1 51.19 305 LYS A C 1
ATOM 2336 O O . LYS A 1 305 ? -16.484 5.242 -1.781 1 51.19 305 LYS A O 1
ATOM 2341 N N . GLN A 1 306 ? -14.633 4.422 -2.355 1 42.69 306 GLN A N 1
ATOM 2342 C CA . GLN A 1 306 ? -14.195 5.031 -1.104 1 42.69 306 GLN A CA 1
ATOM 2343 C C . GLN A 1 306 ? -13.531 6.383 -1.353 1 42.69 306 GLN A C 1
ATOM 2345 O O . GLN A 1 306 ? -12.883 6.582 -2.383 1 42.69 306 GLN A O 1
ATOM 2350 N N . MET B 1 1 ? 8.969 7.672 28.391 1 68.38 1 MET B N 1
ATOM 2351 C CA . MET B 1 1 ? 9.117 7.758 26.938 1 68.38 1 MET B CA 1
ATOM 2352 C C . MET B 1 1 ? 7.922 8.453 26.312 1 68.38 1 MET B C 1
ATOM 2354 O O . MET B 1 1 ? 6.785 8.266 26.734 1 68.38 1 MET B O 1
ATOM 2358 N N . THR B 1 2 ? 8.094 9.633 25.641 1 89.44 2 THR B N 1
ATOM 2359 C CA . THR B 1 2 ? 7.047 10.531 25.156 1 89.44 2 THR B CA 1
ATOM 2360 C C . THR B 1 2 ? 6.535 10.07 23.781 1 89.44 2 THR B C 1
ATOM 2362 O O . THR B 1 2 ? 7.25 9.391 23.047 1 89.44 2 THR B O 1
ATOM 2365 N N . SER B 1 3 ? 5.305 10.234 23.594 1 91 3 SER B N 1
ATOM 2366 C CA . SER B 1 3 ? 4.672 9.812 22.344 1 91 3 SER B CA 1
ATOM 2367 C C . SER B 1 3 ? 5.047 10.734 21.188 1 91 3 SER B C 1
ATOM 2369 O O . SER B 1 3 ? 4.805 10.414 20.031 1 91 3 SER B O 1
ATOM 2371 N N . TYR B 1 4 ? 5.641 11.828 21.516 1 91.38 4 TYR B N 1
ATOM 2372 C CA . TYR B 1 4 ? 6.055 12.781 20.5 1 91.38 4 TYR B CA 1
ATOM 2373 C C . TYR B 1 4 ? 7.324 13.516 20.922 1 91.38 4 TYR B C 1
ATOM 2375 O O . TYR B 1 4 ? 7.418 14.016 22.047 1 91.38 4 TYR B O 1
ATOM 2383 N N . GLN B 1 5 ? 8.25 13.547 20.031 1 93.5 5 GLN B N 1
ATOM 2384 C CA . GLN B 1 5 ? 9.547 14.148 20.312 1 93.5 5 GLN B CA 1
ATOM 2385 C C . GLN B 1 5 ? 9.758 15.422 19.484 1 93.5 5 GLN B C 1
ATOM 2387 O O . GLN B 1 5 ? 9.383 15.484 18.312 1 93.5 5 GLN B O 1
ATOM 2392 N N . ILE B 1 6 ? 10.289 16.5 20.141 1 95.81 6 ILE B N 1
ATOM 2393 C CA . ILE B 1 6 ? 10.594 17.781 19.516 1 95.81 6 ILE B CA 1
ATOM 2394 C C . ILE B 1 6 ? 11.969 18.266 19.984 1 95.81 6 ILE B C 1
ATOM 2396 O O . ILE B 1 6 ? 12.211 18.375 21.188 1 95.81 6 ILE B O 1
ATOM 2400 N N . ASN B 1 7 ? 12.812 18.516 19.016 1 95.75 7 ASN B N 1
ATOM 2401 C CA . ASN B 1 7 ? 14.148 19.016 19.312 1 95.75 7 ASN B CA 1
ATOM 2402 C C . ASN B 1 7 ? 14.578 20.109 18.344 1 95.75 7 ASN B C 1
ATOM 2404 O O . ASN B 1 7 ? 14.305 20.016 17.141 1 95.75 7 ASN B O 1
ATOM 2408 N N . LEU B 1 8 ? 15.211 21.109 18.875 1 96.38 8 LEU B N 1
ATOM 2409 C CA . LEU B 1 8 ? 15.688 22.203 18.047 1 96.38 8 LEU B CA 1
ATOM 2410 C C . LEU B 1 8 ? 17.172 22.016 17.703 1 96.38 8 LEU B C 1
ATOM 2412 O O . LEU B 1 8 ? 18 21.875 18.609 1 96.38 8 LEU B O 1
ATOM 2416 N N . GLU B 1 9 ? 17.469 21.969 16.5 1 95.12 9 GLU B N 1
ATOM 2417 C CA . GLU B 1 9 ? 18.844 21.938 15.969 1 95.12 9 GLU B CA 1
ATOM 2418 C C . GLU B 1 9 ? 19.109 23.141 15.062 1 95.12 9 GLU B C 1
ATOM 2420 O O . GLU B 1 9 ? 18.797 23.094 13.867 1 95.12 9 GLU B O 1
ATOM 2425 N N . GLY B 1 10 ? 19.766 24.219 15.633 1 93.12 10 GLY B N 1
ATOM 2426 C CA . GLY B 1 10 ? 19.906 25.453 14.867 1 93.12 10 GLY B CA 1
ATOM 2427 C C . GLY B 1 10 ? 18.578 26.125 14.586 1 93.12 10 GLY B C 1
ATOM 2428 O O . GLY B 1 10 ? 17.844 26.469 15.508 1 93.12 10 GLY B O 1
ATOM 2429 N N . ASP B 1 11 ? 18.312 26.203 13.359 1 95.06 11 ASP B N 1
ATOM 2430 C CA . ASP B 1 11 ? 17.047 26.828 12.969 1 95.06 11 ASP B CA 1
ATOM 2431 C C . ASP B 1 11 ? 16.047 25.781 12.469 1 95.06 11 ASP B C 1
ATOM 2433 O O . ASP B 1 11 ? 15.078 26.109 11.781 1 95.06 11 ASP B O 1
ATOM 2437 N N . VAL B 1 12 ? 16.344 24.547 12.797 1 96.31 12 VAL B N 1
ATOM 2438 C CA . VAL B 1 12 ? 15.477 23.453 12.375 1 96.31 12 VAL B CA 1
ATOM 2439 C C . VAL B 1 12 ? 14.836 22.812 13.594 1 96.31 12 VAL B C 1
ATOM 2441 O O . VAL B 1 12 ? 15.531 22.328 14.492 1 96.31 12 VAL B O 1
ATOM 2444 N N . LEU B 1 13 ? 13.539 22.844 13.672 1 96.75 13 LEU B N 1
ATOM 2445 C CA . LEU B 1 13 ? 12.781 22.094 14.672 1 96.75 13 LEU B CA 1
ATOM 2446 C C . LEU B 1 13 ? 12.508 20.672 14.188 1 96.75 13 LEU B C 1
ATOM 2448 O O . LEU B 1 13 ? 11.68 20.453 13.297 1 96.75 13 LEU B O 1
ATOM 2452 N N . LYS B 1 14 ? 13.195 19.688 14.734 1 95.5 14 LYS B N 1
ATOM 2453 C CA . LYS B 1 14 ? 13.016 18.281 14.398 1 95.5 14 LYS B CA 1
ATOM 2454 C C . LYS B 1 14 ? 11.867 17.672 15.195 1 95.5 14 LYS B C 1
ATOM 2456 O O . LYS B 1 14 ? 11.836 17.766 16.422 1 95.5 14 LYS B O 1
ATOM 2461 N N . VAL B 1 15 ? 10.93 17.125 14.484 1 94.19 15 VAL B N 1
ATOM 2462 C CA . VAL B 1 15 ? 9.766 16.531 15.133 1 94.19 15 VAL B CA 1
ATOM 2463 C C . VAL B 1 15 ? 9.625 15.078 14.711 1 94.19 15 VAL B C 1
ATOM 2465 O O . VAL B 1 15 ? 9.992 14.711 13.586 1 94.19 15 VAL B O 1
ATOM 2468 N N . ARG B 1 16 ? 9.141 14.164 15.586 1 91 16 ARG B N 1
ATOM 2469 C CA . ARG B 1 16 ? 8.914 12.766 15.25 1 91 16 ARG B CA 1
ATOM 2470 C C . ARG B 1 16 ? 8 12.094 16.266 1 91 16 ARG B C 1
ATOM 2472 O O . ARG B 1 16 ? 7.895 12.547 17.406 1 91 16 ARG B O 1
ATOM 2479 N N . PHE B 1 17 ? 7.422 11.023 15.844 1 85.31 17 PHE B N 1
ATOM 2480 C CA . PHE B 1 17 ? 6.621 10.203 16.75 1 85.31 17 PHE B CA 1
ATOM 2481 C C . PHE B 1 17 ? 7.516 9.359 17.641 1 85.31 17 PHE B C 1
ATOM 2483 O O . PHE B 1 17 ? 8.586 8.906 17.219 1 85.31 17 PHE B O 1
ATOM 2490 N N . GLY B 1 18 ? 7.145 9.25 18.781 1 86.44 18 GLY B N 1
ATOM 2491 C CA . GLY B 1 18 ? 7.812 8.375 19.734 1 86.44 18 GLY B CA 1
ATOM 2492 C C . GLY B 1 18 ? 7.059 7.082 20 1 86.44 18 GLY B C 1
ATOM 2493 O O . GLY B 1 18 ? 6.715 6.359 19.047 1 86.44 18 GLY B O 1
ATOM 2494 N N . GLN B 1 19 ? 6.832 6.805 21.172 1 81.19 19 GLN B N 1
ATOM 2495 C CA . GLN B 1 19 ? 6.035 5.641 21.547 1 81.19 19 GLN B CA 1
ATOM 2496 C C . GLN B 1 19 ? 4.633 5.719 20.953 1 81.19 19 GLN B C 1
ATOM 2498 O O . GLN B 1 19 ? 4.02 6.789 20.938 1 81.19 19 GLN B O 1
ATOM 2503 N N . PRO B 1 20 ? 4.258 4.547 20.453 1 77.38 20 PRO B N 1
ATOM 2504 C CA . PRO B 1 20 ? 2.908 4.555 19.875 1 77.38 20 PRO B CA 1
ATOM 2505 C C . PRO B 1 20 ? 1.849 5.035 20.875 1 77.38 20 PRO B C 1
ATOM 2507 O O . PRO B 1 20 ? 1.878 4.656 22.047 1 77.38 20 PRO B O 1
ATOM 2510 N N . ALA B 1 21 ? 1.046 5.945 20.5 1 84.12 21 ALA B N 1
ATOM 2511 C CA . ALA B 1 21 ? -0.048 6.492 21.297 1 84.12 21 ALA B CA 1
ATOM 2512 C C . ALA B 1 21 ? -1.154 7.047 20.391 1 84.12 21 ALA B C 1
ATOM 2514 O O . ALA B 1 21 ? -0.957 7.223 19.188 1 84.12 21 ALA B O 1
ATOM 2515 N N . MET B 1 22 ? -2.332 7.242 21.031 1 85.31 22 MET B N 1
ATOM 2516 C CA . MET B 1 22 ? -3.436 7.848 20.297 1 85.31 22 MET B CA 1
ATOM 2517 C C . MET B 1 22 ? -3.188 9.336 20.062 1 85.31 22 MET B C 1
ATOM 2519 O O . MET B 1 22 ? -2.369 9.945 20.766 1 85.31 22 MET B O 1
ATOM 2523 N N . GLY B 1 23 ? -3.863 9.891 19.156 1 90.69 23 GLY B N 1
ATOM 2524 C CA . GLY B 1 23 ? -3.65 11.266 18.734 1 90.69 23 GLY B CA 1
ATOM 2525 C C . GLY B 1 23 ? -3.779 12.258 19.891 1 90.69 23 GLY B C 1
ATOM 2526 O O . GLY B 1 23 ? -3.049 13.25 19.938 1 90.69 23 GLY B O 1
ATOM 2527 N N . ASP B 1 24 ? -4.676 12 20.734 1 92.88 24 ASP B N 1
ATOM 2528 C CA . ASP B 1 24 ? -4.898 12.898 21.875 1 92.88 24 ASP B CA 1
ATOM 2529 C C . ASP B 1 24 ? -3.666 12.969 22.766 1 92.88 24 ASP B C 1
ATOM 2531 O O . ASP B 1 24 ? -3.232 14.055 23.156 1 92.88 24 ASP B O 1
ATOM 2535 N N . GLN B 1 25 ? -3.141 11.875 23.016 1 92.88 25 GLN B N 1
ATOM 2536 C CA . GLN B 1 25 ? -1.94 11.82 23.844 1 92.88 25 GLN B CA 1
ATOM 2537 C C . GLN B 1 25 ? -0.747 12.438 23.125 1 92.88 25 GLN B C 1
ATOM 2539 O O . GLN B 1 25 ? 0.081 13.109 23.75 1 92.88 25 GLN B O 1
ATOM 2544 N N . VAL B 1 26 ? -0.641 12.141 21.875 1 93 26 VAL B N 1
ATOM 2545 C CA . VAL B 1 26 ? 0.432 12.703 21.062 1 93 26 VAL B CA 1
ATOM 2546 C C . VAL B 1 26 ? 0.412 14.227 21.156 1 93 26 VAL B C 1
ATOM 2548 O O . VAL B 1 26 ? 1.45 14.852 21.375 1 93 26 VAL B O 1
ATOM 2551 N N . VAL B 1 27 ? -0.76 14.812 21.078 1 95.75 27 VAL B N 1
ATOM 2552 C CA . VAL B 1 27 ? -0.916 16.266 21.125 1 95.75 27 VAL B CA 1
ATOM 2553 C C . VAL B 1 27 ? -0.551 16.766 22.516 1 95.75 27 VAL B C 1
ATOM 2555 O O . VAL B 1 27 ? 0.131 17.797 22.656 1 95.75 27 VAL B O 1
ATOM 2558 N N . ARG B 1 28 ? -0.932 16.125 23.516 1 96.56 28 ARG B N 1
ATOM 2559 C CA . ARG B 1 28 ? -0.63 16.516 24.891 1 96.56 28 ARG B CA 1
ATOM 2560 C C . ARG B 1 28 ? 0.872 16.5 25.156 1 96.56 28 ARG B C 1
ATOM 2562 O O . ARG B 1 28 ? 1.42 17.422 25.75 1 96.56 28 ARG B O 1
ATOM 2569 N N . ASP B 1 29 ? 1.422 15.438 24.719 1 96.62 29 ASP B N 1
ATOM 2570 C CA . ASP B 1 29 ? 2.863 15.305 24.922 1 96.62 29 ASP B CA 1
ATOM 2571 C C . ASP B 1 29 ? 3.621 16.391 24.156 1 96.62 29 ASP B C 1
ATOM 2573 O O . ASP B 1 29 ? 4.594 16.953 24.656 1 96.62 29 ASP B O 1
ATOM 2577 N N . ALA B 1 30 ? 3.203 16.594 22.938 1 96.62 30 ALA B N 1
ATOM 2578 C CA . ALA B 1 30 ? 3.822 17.656 22.141 1 96.62 30 ALA B CA 1
ATOM 2579 C C . ALA B 1 30 ? 3.68 19.016 22.812 1 96.62 30 ALA B C 1
ATOM 2581 O O . ALA B 1 30 ? 4.633 19.797 22.859 1 96.62 30 ALA B O 1
ATOM 2582 N N . ALA B 1 31 ? 2.504 19.312 23.344 1 97.12 31 ALA B N 1
ATOM 2583 C CA . ALA B 1 31 ? 2.248 20.578 24.031 1 97.12 31 ALA B CA 1
ATOM 2584 C C . ALA B 1 31 ? 3.16 20.75 25.234 1 97.12 31 ALA B C 1
ATOM 2586 O O . ALA B 1 31 ? 3.74 21.812 25.438 1 97.12 31 ALA B O 1
ATOM 2587 N N . ALA B 1 32 ? 3.201 19.75 25.969 1 96.75 32 ALA B N 1
ATOM 2588 C CA . ALA B 1 32 ? 4.043 19.781 27.172 1 96.75 32 ALA B CA 1
ATOM 2589 C C . ALA B 1 32 ? 5.5 20.047 26.797 1 96.75 32 ALA B C 1
ATOM 2591 O O . ALA B 1 32 ? 6.168 20.844 27.453 1 96.75 32 ALA B O 1
ATOM 2592 N N . ARG B 1 33 ? 5.961 19.422 25.844 1 96.62 33 ARG B N 1
ATOM 2593 C CA . ARG B 1 33 ? 7.34 19.578 25.406 1 96.62 33 ARG B CA 1
ATOM 2594 C C . ARG B 1 33 ? 7.598 21 24.891 1 96.62 33 ARG B C 1
ATOM 2596 O O . ARG B 1 33 ? 8.617 21.594 25.219 1 96.62 33 ARG B O 1
ATOM 2603 N N . LEU B 1 34 ? 6.699 21.5 24.109 1 96.69 34 LEU B N 1
ATOM 2604 C CA . LEU B 1 34 ? 6.84 22.844 23.578 1 96.69 34 LEU B CA 1
ATOM 2605 C C . LEU B 1 34 ? 6.84 23.875 24.703 1 96.69 34 LEU B C 1
ATOM 2607 O O . LEU B 1 34 ? 7.648 24.812 24.703 1 96.69 34 LEU B O 1
ATOM 2611 N N . ASP B 1 35 ? 5.953 23.688 25.641 1 96.31 35 ASP B N 1
ATOM 2612 C CA . ASP B 1 35 ? 5.898 24.594 26.781 1 96.31 35 ASP B CA 1
ATOM 2613 C C . ASP B 1 35 ? 7.219 24.578 27.562 1 96.31 35 ASP B C 1
ATOM 2615 O O . ASP B 1 35 ? 7.707 25.625 27.984 1 96.31 35 ASP B O 1
ATOM 2619 N N . GLU B 1 36 ? 7.676 23.438 27.719 1 96.62 36 GLU B N 1
ATOM 2620 C CA . GLU B 1 36 ? 8.969 23.281 28.391 1 96.62 36 GLU B CA 1
ATOM 2621 C C . GLU B 1 36 ? 10.07 24.016 27.625 1 96.62 36 GLU B C 1
ATOM 2623 O O . GLU B 1 36 ? 10.867 24.734 28.234 1 96.62 36 GLU B O 1
ATOM 2628 N N . MET B 1 37 ? 10.133 23.875 26.359 1 96.56 37 MET B N 1
ATOM 2629 C CA . MET B 1 37 ? 11.164 24.484 25.531 1 96.56 37 MET B CA 1
ATOM 2630 C C . MET B 1 37 ? 11.055 26 25.562 1 96.56 37 MET B C 1
ATOM 2632 O O . MET B 1 37 ? 12.07 26.703 25.578 1 96.56 37 MET B O 1
ATOM 2636 N N . ILE B 1 38 ? 9.891 26.5 25.547 1 94.56 38 ILE B N 1
ATOM 2637 C CA . ILE B 1 38 ? 9.656 27.938 25.578 1 94.56 38 ILE B CA 1
ATOM 2638 C C . ILE B 1 38 ? 10.086 28.484 26.938 1 94.56 38 ILE B C 1
ATOM 2640 O O . ILE B 1 38 ? 10.773 29.516 27 1 94.56 38 ILE B O 1
ATOM 2644 N N . THR B 1 39 ? 9.672 27.781 27.953 1 94.81 39 THR B N 1
ATOM 2645 C CA . THR B 1 39 ? 9.992 28.203 29.312 1 94.81 39 THR B CA 1
ATOM 2646 C C . THR B 1 39 ? 11.5 28.203 29.547 1 94.81 39 THR B C 1
ATOM 2648 O O . THR B 1 39 ? 12.031 29.094 30.203 1 94.81 39 THR B O 1
ATOM 2651 N N . LEU B 1 40 ? 12.156 27.281 28.969 1 95.44 40 LEU B N 1
ATOM 2652 C CA . LEU B 1 40 ? 13.594 27.141 29.141 1 95.44 40 LEU B CA 1
ATOM 2653 C C . LEU B 1 40 ? 14.352 28.078 28.188 1 95.44 40 LEU B C 1
ATOM 2655 O O . LEU B 1 40 ? 15.578 28.156 28.25 1 95.44 40 LEU B O 1
ATOM 2659 N N . GLY B 1 41 ? 13.625 28.688 27.297 1 94 41 GLY B N 1
ATOM 2660 C CA . GLY B 1 41 ? 14.234 29.641 26.375 1 94 41 GLY B CA 1
ATOM 2661 C C . GLY B 1 41 ? 14.883 28.984 25.172 1 94 41 GLY B C 1
ATOM 2662 O O . GLY B 1 41 ? 15.672 29.609 24.469 1 94 41 GLY B O 1
ATOM 2663 N N . GLU B 1 42 ? 14.57 27.75 24.953 1 93.94 42 GLU B N 1
ATOM 2664 C CA . GLU B 1 42 ? 15.117 27.047 23.797 1 93.94 42 GLU B CA 1
ATOM 2665 C C . GLU B 1 42 ? 14.539 27.594 22.5 1 93.94 42 GLU B C 1
ATOM 2667 O O . GLU B 1 42 ? 15.234 27.656 21.484 1 93.94 42 GLU B O 1
ATOM 2672 N N . LEU B 1 43 ? 13.281 27.922 22.531 1 94.75 43 LEU B N 1
ATOM 2673 C CA . LEU B 1 43 ? 12.609 28.547 21.406 1 94.75 43 LEU B CA 1
ATOM 2674 C C . LEU B 1 43 ? 12.562 30.062 21.562 1 94.75 43 LEU B C 1
ATOM 2676 O O . LEU B 1 43 ? 11.516 30.625 21.875 1 94.75 43 LEU B O 1
ATOM 2680 N N . ALA B 1 44 ? 13.602 30.75 21.328 1 92.25 44 ALA B N 1
ATOM 2681 C CA . ALA B 1 44 ? 13.773 32.156 21.609 1 92.25 44 ALA B CA 1
ATOM 2682 C C . ALA B 1 44 ? 13.32 33.031 20.438 1 92.25 44 ALA B C 1
ATOM 2684 O O . ALA B 1 44 ? 13.25 34.25 20.547 1 92.25 44 ALA B O 1
ATOM 2685 N N . GLY B 1 45 ? 13.023 32.406 19.359 1 93.56 45 GLY B N 1
ATOM 2686 C CA . GLY B 1 45 ? 12.609 33.188 18.188 1 93.56 45 GLY B CA 1
ATOM 2687 C C . GLY B 1 45 ? 13.734 33.406 17.203 1 93.56 45 GLY B C 1
ATOM 2688 O O . GLY B 1 45 ? 14.844 32.906 17.391 1 93.56 45 GLY B O 1
ATOM 2689 N N . GLY B 1 46 ? 13.414 34 16.047 1 94.56 46 GLY B N 1
ATOM 2690 C CA . GLY B 1 46 ? 14.391 34.25 15.008 1 94.56 46 GLY B CA 1
ATOM 2691 C C . GLY B 1 46 ? 13.758 34.594 13.672 1 94.56 46 GLY B C 1
ATOM 2692 O O . GLY B 1 46 ? 12.578 34.938 13.602 1 94.56 46 GLY B O 1
ATOM 2693 N N . LYS B 1 47 ? 14.586 34.656 12.695 1 95.62 47 LYS B N 1
ATOM 2694 C CA . LYS B 1 47 ? 14.125 35.031 11.367 1 95.62 47 LYS B CA 1
ATOM 2695 C C . LYS B 1 47 ? 13.336 33.906 10.711 1 95.62 47 LYS B C 1
ATOM 2697 O O . LYS B 1 47 ? 12.227 34.125 10.219 1 95.62 47 LYS B O 1
ATOM 2702 N N . LEU B 1 48 ? 13.961 32.75 10.797 1 97.19 48 LEU B N 1
ATOM 2703 C CA . LEU B 1 48 ? 13.359 31.625 10.102 1 97.19 48 LEU B CA 1
ATOM 2704 C C . LEU B 1 48 ? 13.453 30.344 10.945 1 97.19 48 LEU B C 1
ATOM 2706 O O . LEU B 1 48 ? 14.508 30.047 11.492 1 97.19 48 LEU B O 1
ATOM 2710 N N . LEU B 1 49 ? 12.328 29.672 11.109 1 97.69 49 LEU B N 1
ATOM 2711 C CA . LEU B 1 49 ? 12.281 28.328 11.703 1 97.69 49 LEU B CA 1
ATOM 2712 C C . LEU B 1 49 ? 11.852 27.297 10.664 1 97.69 49 LEU B C 1
ATOM 2714 O O . LEU B 1 49 ? 10.82 27.453 10.016 1 97.69 49 LEU B O 1
ATOM 2718 N N . LYS B 1 50 ? 12.633 26.234 10.492 1 97.56 50 LYS B N 1
ATOM 2719 C CA . LYS B 1 50 ? 12.297 25.125 9.594 1 97.56 50 LYS B CA 1
ATOM 2720 C C . LYS B 1 50 ? 11.773 23.922 10.375 1 97.56 50 LYS B C 1
ATOM 2722 O O . LYS B 1 50 ? 12.352 23.531 11.391 1 97.56 50 LYS B O 1
ATOM 2727 N N . ILE B 1 51 ? 10.648 23.359 9.938 1 97 51 ILE B N 1
ATOM 2728 C CA . ILE B 1 51 ? 10.07 22.188 10.562 1 97 51 ILE B CA 1
ATOM 2729 C C . ILE B 1 51 ? 10.43 20.938 9.758 1 97 51 ILE B C 1
ATOM 2731 O O . ILE B 1 51 ? 10.148 20.859 8.562 1 97 51 ILE B O 1
ATOM 2735 N N . ASP B 1 52 ? 11.062 19.969 10.383 1 93.5 52 ASP B N 1
ATOM 2736 C CA . ASP B 1 52 ? 11.5 18.75 9.703 1 93.5 52 ASP B CA 1
ATOM 2737 C C . ASP B 1 52 ? 11.055 17.516 10.477 1 93.5 52 ASP B C 1
ATOM 2739 O O . ASP B 1 52 ? 11.367 17.359 11.656 1 93.5 52 ASP B O 1
ATOM 2743 N N . GLY B 1 53 ? 10.375 16.594 9.695 1 87.75 53 GLY B N 1
ATOM 2744 C CA . GLY B 1 53 ? 9.992 15.336 10.297 1 87.75 53 GLY B CA 1
ATOM 2745 C C . GLY B 1 53 ? 8.516 15.023 10.148 1 87.75 53 GLY B C 1
ATOM 2746 O O . GLY B 1 53 ? 7.727 15.906 9.797 1 87.75 53 GLY B O 1
ATOM 2747 N N . PRO B 1 54 ? 8.133 13.727 10.398 1 80.12 54 PRO B N 1
ATOM 2748 C CA . PRO B 1 54 ? 6.723 13.336 10.352 1 80.12 54 PRO B CA 1
ATOM 2749 C C . PRO B 1 54 ? 5.883 14.031 11.422 1 80.12 54 PRO B C 1
ATOM 2751 O O . PRO B 1 54 ? 6.293 14.109 12.578 1 80.12 54 PRO B O 1
ATOM 2754 N N . ALA B 1 55 ? 4.789 14.617 10.914 1 80.44 55 ALA B N 1
ATOM 2755 C CA . ALA B 1 55 ? 3.941 15.32 11.883 1 80.44 55 ALA B CA 1
ATOM 2756 C C . ALA B 1 55 ? 2.471 14.969 11.672 1 80.44 55 ALA B C 1
ATOM 2758 O O . ALA B 1 55 ? 2.029 14.75 10.547 1 80.44 55 ALA B O 1
ATOM 2759 N N . SER B 1 56 ? 1.839 14.852 12.82 1 85.5 56 SER B N 1
ATOM 2760 C CA . SER B 1 56 ? 0.382 14.781 12.789 1 85.5 56 SER B CA 1
ATOM 2761 C C . SER B 1 56 ? -0.229 16.125 12.438 1 85.5 56 SER B C 1
ATOM 2763 O O . SER B 1 56 ? 0.352 17.172 12.734 1 85.5 56 SER B O 1
ATOM 2765 N N . VAL B 1 57 ? -1.336 16.094 11.797 1 91.06 57 VAL B N 1
ATOM 2766 C CA . VAL B 1 57 ? -2.035 17.328 11.453 1 91.06 57 VAL B CA 1
ATOM 2767 C C . VAL B 1 57 ? -2.342 18.125 12.719 1 91.06 57 VAL B C 1
ATOM 2769 O O . VAL B 1 57 ? -2.066 19.328 12.789 1 91.06 57 VAL B O 1
ATOM 2772 N N . ALA B 1 58 ? -2.76 17.438 13.727 1 93.75 58 ALA B N 1
ATOM 2773 C CA . ALA B 1 58 ? -3.111 18.109 14.969 1 93.75 58 ALA B CA 1
ATOM 2774 C C . ALA B 1 58 ? -1.883 18.75 15.609 1 93.75 58 ALA B C 1
ATOM 2776 O O . ALA B 1 58 ? -1.943 19.891 16.094 1 93.75 58 ALA B O 1
ATOM 2777 N N . VAL B 1 59 ? -0.841 18.062 15.586 1 95.31 59 VAL B N 1
ATOM 2778 C CA . VAL B 1 59 ? 0.39 18.578 16.172 1 95.31 59 VAL B CA 1
ATOM 2779 C C . VAL B 1 59 ? 0.895 19.766 15.367 1 95.31 59 VAL B C 1
ATOM 2781 O O . VAL B 1 59 ? 1.453 20.719 15.93 1 95.31 59 VAL B O 1
ATOM 2784 N N . SER B 1 60 ? 0.694 19.734 14.055 1 96.19 60 SER B N 1
ATOM 2785 C CA . SER B 1 60 ? 1.088 20.844 13.203 1 96.19 60 SER B CA 1
ATOM 2786 C C . SER B 1 60 ? 0.369 22.141 13.609 1 96.19 60 SER B C 1
ATOM 2788 O O . SER B 1 60 ? 0.981 23.203 13.672 1 96.19 60 SER B O 1
ATOM 2790 N N . TYR B 1 61 ? -0.882 22.047 13.891 1 96.69 61 TYR B N 1
ATOM 2791 C CA . TYR B 1 61 ? -1.648 23.188 14.359 1 96.69 61 TYR B CA 1
ATOM 2792 C C . TYR B 1 61 ? -1.11 23.688 15.688 1 96.69 61 TYR B C 1
ATOM 2794 O O . TYR B 1 61 ? -0.999 24.906 15.898 1 96.69 61 TYR B O 1
ATOM 2802 N N . LEU B 1 62 ? -0.809 22.797 16.562 1 97.12 62 LEU B N 1
ATOM 2803 C CA . LEU B 1 62 ? -0.281 23.125 17.891 1 97.12 62 LEU B CA 1
ATOM 2804 C C . LEU B 1 62 ? 1.042 23.875 17.766 1 97.12 62 LEU B C 1
ATOM 2806 O O . LEU B 1 62 ? 1.21 24.938 18.375 1 97.12 62 LEU B O 1
ATOM 2810 N N . ILE B 1 63 ? 1.925 23.328 16.984 1 97.12 63 ILE B N 1
ATOM 2811 C CA . ILE B 1 63 ? 3.246 23.922 16.828 1 97.12 63 ILE B CA 1
ATOM 2812 C C . ILE B 1 63 ? 3.115 25.312 16.234 1 97.12 63 ILE B C 1
ATOM 2814 O O . ILE B 1 63 ? 3.713 26.281 16.734 1 97.12 63 ILE B O 1
ATOM 2818 N N . ALA B 1 64 ? 2.371 25.438 15.18 1 96.94 64 ALA B N 1
ATOM 2819 C CA . ALA B 1 64 ? 2.172 26.734 14.539 1 96.94 64 ALA B CA 1
ATOM 2820 C C . ALA B 1 64 ? 1.666 27.766 15.539 1 96.94 64 ALA B C 1
ATOM 2822 O O . ALA B 1 64 ? 2.176 28.891 15.594 1 96.94 64 ALA B O 1
ATOM 2823 N N . HIS B 1 65 ? 0.738 27.438 16.312 1 96.19 65 HIS B N 1
ATOM 2824 C CA . HIS B 1 65 ? 0.154 28.344 17.297 1 96.19 65 HIS B CA 1
ATOM 2825 C C . HIS B 1 65 ? 1.186 28.766 18.328 1 96.19 65 HIS B C 1
ATOM 2827 O O . HIS B 1 65 ? 1.245 29.938 18.703 1 96.19 65 HIS B O 1
ATOM 2833 N N . LYS B 1 66 ? 1.958 27.844 18.797 1 96 66 LYS B N 1
ATOM 2834 C CA . LYS B 1 66 ? 2.869 28.078 19.906 1 96 66 LYS B CA 1
ATOM 2835 C C . LYS B 1 66 ? 4.082 28.891 19.469 1 96 66 LYS B C 1
ATOM 2837 O O . LYS B 1 66 ? 4.637 29.672 20.25 1 96 66 LYS B O 1
ATOM 2842 N N . VAL B 1 67 ? 4.422 28.781 18.141 1 95.62 67 VAL B N 1
ATOM 2843 C CA . VAL B 1 67 ? 5.762 29.297 17.859 1 95.62 67 VAL B CA 1
ATOM 2844 C C . VAL B 1 67 ? 5.688 30.359 16.766 1 95.62 67 VAL B C 1
ATOM 2846 O O . VAL B 1 67 ? 6.66 31.078 16.516 1 95.62 67 VAL B O 1
ATOM 2849 N N . SER B 1 68 ? 4.586 30.516 16.125 1 95.5 68 SER B N 1
ATOM 2850 C CA . SER B 1 68 ? 4.512 31.422 14.984 1 95.5 68 SER B CA 1
ATOM 2851 C C . SER B 1 68 ? 4.887 32.844 15.375 1 95.5 68 SER B C 1
ATOM 2853 O O . SER B 1 68 ? 5.492 33.562 14.594 1 95.5 68 SER B O 1
ATOM 2855 N N . HIS B 1 69 ? 4.574 33.281 16.578 1 94.25 69 HIS B N 1
ATOM 2856 C CA . HIS B 1 69 ? 4.797 34.656 17.016 1 94.25 69 HIS B CA 1
ATOM 2857 C C . HIS B 1 69 ? 6.262 34.875 17.359 1 94.25 69 HIS B C 1
ATOM 2859 O O . HIS B 1 69 ? 6.695 36.031 17.516 1 94.25 69 HIS B O 1
ATOM 2865 N N . LEU B 1 70 ? 6.996 33.844 17.453 1 95.94 70 LEU B N 1
ATOM 2866 C CA . LEU B 1 70 ? 8.391 33.938 17.875 1 95.94 70 LEU B CA 1
ATOM 2867 C C . LEU B 1 70 ? 9.312 34.125 16.672 1 95.94 70 LEU B C 1
ATOM 2869 O O . LEU B 1 70 ? 10.445 34.594 16.812 1 95.94 70 LEU B O 1
ATOM 2873 N N . TYR B 1 71 ? 8.867 33.812 15.523 1 97 71 TYR B N 1
ATOM 2874 C CA . TYR B 1 71 ? 9.719 33.812 14.336 1 97 71 TYR B CA 1
ATOM 2875 C C . TYR B 1 71 ? 9.125 34.688 13.242 1 97 71 TYR B C 1
ATOM 2877 O O . TYR B 1 71 ? 7.902 34.844 13.148 1 97 71 TYR B O 1
ATOM 2885 N N . SER B 1 72 ? 10.008 35.219 12.383 1 97.44 72 SER B N 1
ATOM 2886 C CA . SER B 1 72 ? 9.531 36 11.258 1 97.44 72 SER B CA 1
ATOM 2887 C C . SER B 1 72 ? 8.859 35.125 10.203 1 97.44 72 SER B C 1
ATOM 2889 O O . SER B 1 72 ? 7.961 35.594 9.492 1 97.44 72 SER B O 1
ATOM 2891 N N . ALA B 1 73 ? 9.398 33.906 10.141 1 98.12 73 ALA B N 1
ATOM 2892 C CA . ALA B 1 73 ? 8.812 32.969 9.188 1 98.12 73 ALA B CA 1
ATOM 2893 C C . ALA B 1 73 ? 9.008 31.531 9.641 1 98.12 73 ALA B C 1
ATOM 2895 O O . ALA B 1 73 ? 9.945 31.219 10.375 1 98.12 73 ALA B O 1
ATOM 2896 N N . ILE B 1 74 ? 8.055 30.641 9.219 1 98.19 74 ILE B N 1
ATOM 2897 C CA . ILE B 1 74 ? 8.133 29.203 9.445 1 98.19 74 ILE B CA 1
ATOM 2898 C C . ILE B 1 74 ? 8.031 28.469 8.109 1 98.19 74 ILE B C 1
ATOM 2900 O O . ILE B 1 74 ? 7.121 28.719 7.32 1 98.19 74 ILE B O 1
ATOM 2904 N N . ALA B 1 75 ? 8.984 27.609 7.848 1 98.19 75 ALA B N 1
ATOM 2905 C CA . ALA B 1 75 ? 8.992 26.781 6.641 1 98.19 75 ALA B CA 1
ATOM 2906 C C . ALA B 1 75 ? 8.906 25.297 6.988 1 98.19 75 ALA B C 1
ATOM 2908 O O . ALA B 1 75 ? 9.492 24.859 7.973 1 98.19 75 ALA B O 1
ATOM 2909 N N . VAL B 1 76 ? 8.141 24.516 6.176 1 96.75 76 VAL B N 1
ATOM 2910 C CA . VAL B 1 76 ? 7.863 23.109 6.469 1 96.75 76 VAL B CA 1
ATOM 2911 C C . VAL B 1 76 ? 8.484 22.219 5.391 1 96.75 76 VAL B C 1
ATOM 2913 O O . VAL B 1 76 ? 8.352 22.5 4.195 1 96.75 76 VAL B O 1
ATOM 2916 N N . PHE B 1 77 ? 9.031 21.078 5.762 1 94.12 77 PHE B N 1
ATOM 2917 C CA . PHE B 1 77 ? 9.664 20.141 4.855 1 94.12 77 PHE B CA 1
ATOM 2918 C C . PHE B 1 77 ? 8.633 19.453 3.961 1 94.12 77 PHE B C 1
ATOM 2920 O O . PHE B 1 77 ? 7.602 18.984 4.441 1 94.12 77 PHE B O 1
ATOM 2927 N N . ASP B 1 78 ? 8.898 19.406 2.682 1 87.5 78 ASP B N 1
ATOM 2928 C CA . ASP B 1 78 ? 8.109 18.672 1.703 1 87.5 78 ASP B CA 1
ATOM 2929 C C . ASP B 1 78 ? 8.992 17.75 0.855 1 87.5 78 ASP B C 1
ATOM 2931 O O . ASP B 1 78 ? 9.773 18.234 0.028 1 87.5 78 ASP B O 1
ATOM 2935 N N . PRO B 1 79 ? 8.844 16.484 1.046 1 78.19 79 PRO B N 1
ATOM 2936 C CA . PRO B 1 79 ? 9.742 15.555 0.354 1 78.19 79 PRO B CA 1
ATOM 2937 C C . PRO B 1 79 ? 9.477 15.484 -1.147 1 78.19 79 PRO B C 1
ATOM 2939 O O . PRO B 1 79 ? 10.289 14.938 -1.898 1 78.19 79 PRO B O 1
ATOM 2942 N N . LYS B 1 80 ? 8.43 16 -1.647 1 74.25 80 LYS B N 1
ATOM 2943 C CA . LYS B 1 80 ? 8.016 15.805 -3.033 1 74.25 80 LYS B CA 1
ATOM 2944 C C . LYS B 1 80 ? 8.43 16.984 -3.9 1 74.25 80 LYS B C 1
ATOM 2946 O O . LYS B 1 80 ? 8.188 17 -5.109 1 74.25 80 LYS B O 1
ATOM 2951 N N . ILE B 1 81 ? 9.016 17.922 -3.215 1 79.75 81 ILE B N 1
ATOM 2952 C CA . ILE B 1 81 ? 9.266 19.141 -3.994 1 79.75 81 ILE B CA 1
ATOM 2953 C C . ILE B 1 81 ? 10.719 19.562 -3.822 1 79.75 81 ILE B C 1
ATOM 2955 O O . ILE B 1 81 ? 11.391 19.141 -2.879 1 79.75 81 ILE B O 1
ATOM 2959 N N . GLY B 1 82 ? 11.18 20.328 -4.816 1 79.81 82 GLY B N 1
ATOM 2960 C CA . GLY B 1 82 ? 12.516 20.891 -4.738 1 79.81 82 GLY B CA 1
ATOM 2961 C C . GLY B 1 82 ? 13.562 20.062 -5.434 1 79.81 82 GLY B C 1
ATOM 2962 O O . GLY B 1 82 ? 13.25 19.297 -6.355 1 79.81 82 GLY B O 1
ATOM 2963 N N . ARG B 1 83 ? 14.812 20.312 -4.984 1 78.25 83 ARG B N 1
ATOM 2964 C CA . ARG B 1 83 ? 15.945 19.625 -5.594 1 78.25 83 ARG B CA 1
ATOM 2965 C C . ARG B 1 83 ? 15.977 18.156 -5.184 1 78.25 83 ARG B C 1
ATOM 2967 O O . ARG B 1 83 ? 15.984 17.844 -3.992 1 78.25 83 ARG B O 1
ATOM 2974 N N . LYS B 1 84 ? 15.938 17.281 -6.242 1 72.12 84 LYS B N 1
ATOM 2975 C CA . LYS B 1 84 ? 15.961 15.852 -5.969 1 72.12 84 LYS B CA 1
ATOM 2976 C C . LYS B 1 84 ? 17.156 15.477 -5.105 1 72.12 84 LYS B C 1
ATOM 2978 O O . LYS B 1 84 ? 18.281 15.93 -5.355 1 72.12 84 LYS B O 1
ATOM 2983 N N . GLY B 1 85 ? 16.906 14.805 -4.047 1 74.44 85 GLY B N 1
ATOM 2984 C CA . GLY B 1 85 ? 17.969 14.312 -3.195 1 74.44 85 GLY B CA 1
ATOM 2985 C C . GLY B 1 85 ? 18.281 15.227 -2.027 1 74.44 85 GLY B C 1
ATOM 2986 O O . GLY B 1 85 ? 19.125 14.914 -1.186 1 74.44 85 GLY B O 1
ATOM 2987 N N . TYR B 1 86 ? 17.641 16.344 -2.066 1 85.38 86 TYR B N 1
ATOM 2988 C CA . TYR B 1 86 ? 17.891 17.297 -0.991 1 85.38 86 TYR B CA 1
ATOM 2989 C C . TYR B 1 86 ? 16.594 17.75 -0.35 1 85.38 86 TYR B C 1
ATOM 2991 O O . TYR B 1 86 ? 15.539 17.734 -0.992 1 85.38 86 TYR B O 1
ATOM 2999 N N . LYS B 1 87 ? 16.75 18.203 0.875 1 90 87 LYS B N 1
ATOM 3000 C CA . LYS B 1 87 ? 15.562 18.672 1.578 1 90 87 LYS B CA 1
ATOM 3001 C C . LYS B 1 87 ? 15.156 20.062 1.091 1 90 87 LYS B C 1
ATOM 3003 O O . LYS B 1 87 ? 15.992 20.953 0.949 1 90 87 LYS B O 1
ATOM 3008 N N . SER B 1 88 ? 13.922 20.219 0.8 1 92.81 88 SER B N 1
ATOM 3009 C CA . SER B 1 88 ? 13.312 21.5 0.457 1 92.81 88 SER B CA 1
ATOM 3010 C C . SER B 1 88 ? 12.133 21.828 1.378 1 92.81 88 SER B C 1
ATOM 3012 O O . SER B 1 88 ? 11.383 20.922 1.764 1 92.81 88 SER B O 1
ATOM 3014 N N . PHE B 1 89 ? 12.094 23.109 1.735 1 96.06 89 PHE B N 1
ATOM 3015 C CA . PHE B 1 89 ? 11.062 23.562 2.654 1 96.06 89 PHE B CA 1
ATOM 3016 C C . PHE B 1 89 ? 10.141 24.578 1.975 1 96.06 89 PHE B C 1
ATOM 3018 O O . PHE B 1 89 ? 10.57 25.344 1.115 1 96.06 89 PHE B O 1
ATOM 3025 N N . ILE B 1 90 ? 8.898 24.594 2.35 1 96.31 90 ILE B N 1
ATOM 3026 C CA . ILE B 1 90 ? 7.906 25.531 1.846 1 96.31 90 ILE B CA 1
ATOM 3027 C C . ILE B 1 90 ? 7.539 26.531 2.941 1 96.31 90 ILE B C 1
ATOM 3029 O O . ILE B 1 90 ? 7.133 26.125 4.039 1 96.31 90 ILE B O 1
ATOM 3033 N N . VAL B 1 91 ? 7.621 27.797 2.658 1 98.19 91 VAL B N 1
ATOM 3034 C CA . VAL B 1 91 ? 7.223 28.812 3.627 1 98.19 91 VAL B CA 1
ATOM 3035 C C . VAL B 1 91 ? 5.711 28.766 3.826 1 98.19 91 VAL B C 1
ATOM 3037 O O . VAL B 1 91 ? 4.945 29 2.885 1 98.19 91 VAL B O 1
ATOM 3040 N N . ALA B 1 92 ? 5.316 28.469 5.023 1 97.5 92 ALA B N 1
ATOM 3041 C CA . ALA B 1 92 ? 3.896 28.328 5.332 1 97.5 92 ALA B CA 1
ATOM 3042 C C . ALA B 1 92 ? 3.393 29.516 6.148 1 97.5 92 ALA B C 1
ATOM 3044 O O . ALA B 1 92 ? 2.211 29.875 6.086 1 97.5 92 ALA B O 1
ATOM 3045 N N . VAL B 1 93 ? 4.219 30.125 6.957 1 97.56 93 VAL B N 1
ATOM 3046 C CA . VAL B 1 93 ? 3.912 31.266 7.801 1 97.56 93 VAL B CA 1
ATOM 3047 C C . VAL B 1 93 ? 4.914 32.406 7.527 1 97.56 93 VAL B C 1
ATOM 3049 O O . VAL B 1 93 ? 6.113 32.156 7.398 1 97.56 93 VAL B O 1
ATOM 3052 N N . SER B 1 94 ? 4.402 33.625 7.422 1 97.69 94 SER B N 1
ATOM 3053 C CA . SER B 1 94 ? 5.312 34.75 7.211 1 97.69 94 SER B CA 1
ATOM 3054 C C . SER B 1 94 ? 4.746 36.031 7.797 1 97.69 94 SER B C 1
ATOM 3056 O O . SER B 1 94 ? 3.561 36.344 7.637 1 97.69 94 SER B O 1
ATOM 3058 N N . HIS B 1 95 ? 5.637 36.75 8.508 1 96.12 95 HIS B N 1
ATOM 3059 C CA . HIS B 1 95 ? 5.348 38.062 9.039 1 96.12 95 HIS B CA 1
ATOM 3060 C C . HIS B 1 95 ? 6.207 39.125 8.359 1 96.12 95 HIS B C 1
ATOM 3062 O O . HIS B 1 95 ? 6.258 40.281 8.805 1 96.12 95 HIS B O 1
ATOM 3068 N N . THR B 1 96 ? 6.918 38.75 7.367 1 95.88 96 THR B N 1
ATOM 3069 C CA . THR B 1 96 ? 7.887 39.625 6.734 1 95.88 96 THR B CA 1
ATOM 3070 C C . THR B 1 96 ? 7.855 39.469 5.219 1 95.88 96 THR B C 1
ATOM 3072 O O . THR B 1 96 ? 7.609 38.375 4.707 1 95.88 96 THR B O 1
ATOM 3075 N N . PRO B 1 97 ? 8.156 40.5 4.562 1 95 97 PRO B N 1
ATOM 3076 C CA . PRO B 1 97 ? 8.242 40.375 3.105 1 95 97 PRO B CA 1
ATOM 3077 C C . PRO B 1 97 ? 9.477 39.594 2.646 1 95 97 PRO B C 1
ATOM 3079 O O . PRO B 1 97 ? 9.547 39.188 1.485 1 95 97 PRO B O 1
ATOM 3082 N N . ALA B 1 98 ? 10.383 39.406 3.504 1 95.38 98 ALA B N 1
ATOM 3083 C CA . ALA B 1 98 ? 11.609 38.688 3.172 1 95.38 98 ALA B CA 1
ATOM 3084 C C . ALA B 1 98 ? 11.305 37.219 2.818 1 95.38 98 ALA B C 1
ATOM 3086 O O . ALA B 1 98 ? 12.07 36.594 2.084 1 95.38 98 ALA B O 1
ATOM 3087 N N . TYR B 1 99 ? 10.227 36.75 3.387 1 96.5 99 TYR B N 1
ATOM 3088 C CA . TYR B 1 99 ? 9.758 35.375 3.104 1 96.5 99 TYR B CA 1
ATOM 3089 C C . TYR B 1 99 ? 8.32 35.406 2.6 1 96.5 99 TYR B C 1
ATOM 3091 O O . TYR B 1 99 ? 7.418 35.906 3.287 1 96.5 99 TYR B O 1
ATOM 3099 N N . LYS B 1 100 ? 8.141 34.875 1.469 1 96.75 100 LYS B N 1
ATOM 3100 C CA . LYS B 1 100 ? 6.789 34.844 0.909 1 96.75 100 LYS B CA 1
ATOM 3101 C C . LYS B 1 100 ? 6.152 33.469 1.115 1 96.75 100 LYS B C 1
ATOM 3103 O O . LYS B 1 100 ? 6.805 32.438 0.937 1 96.75 100 LYS B O 1
ATOM 3108 N N . ILE B 1 101 ? 4.91 33.531 1.467 1 97.19 101 ILE B N 1
ATOM 3109 C CA . ILE B 1 101 ? 4.18 32.281 1.647 1 97.19 101 ILE B CA 1
ATOM 3110 C C . ILE B 1 101 ? 4.211 31.484 0.353 1 97.19 101 ILE B C 1
ATOM 3112 O O . ILE B 1 101 ? 3.955 32 -0.728 1 97.19 101 ILE B O 1
ATOM 3116 N N . GLY B 1 102 ? 4.559 30.141 0.48 1 95.88 102 GLY B N 1
ATOM 3117 C CA . GLY B 1 102 ? 4.641 29.266 -0.674 1 95.88 102 GLY B CA 1
ATOM 3118 C C . GLY B 1 102 ? 6.02 29.234 -1.308 1 95.88 102 GLY B C 1
ATOM 3119 O O . GLY B 1 102 ? 6.289 28.406 -2.186 1 95.88 102 GLY B O 1
ATOM 3120 N N . GLU B 1 103 ? 6.855 30.078 -0.867 1 96.19 103 GLU B N 1
ATOM 3121 C CA . GLU B 1 103 ? 8.219 30.109 -1.386 1 96.19 103 GLU B CA 1
ATOM 3122 C C . GLU B 1 103 ? 9.008 28.875 -0.945 1 96.19 103 GLU B C 1
ATOM 3124 O O . GLU B 1 103 ? 8.812 28.375 0.162 1 96.19 103 GLU B O 1
ATOM 3129 N N . LEU B 1 104 ? 9.945 28.422 -1.847 1 95.69 104 LEU B N 1
ATOM 3130 C CA . LEU B 1 104 ? 10.766 27.25 -1.545 1 95.69 104 LEU B CA 1
ATOM 3131 C C . LEU B 1 104 ? 12.109 27.672 -0.951 1 95.69 104 LEU B C 1
ATOM 3133 O O . LEU B 1 104 ? 12.719 28.641 -1.414 1 95.69 104 LEU B O 1
ATOM 3137 N N . ILE B 1 105 ? 12.438 27.031 0.091 1 95.94 105 ILE B N 1
ATOM 3138 C CA . ILE B 1 105 ? 13.773 27.156 0.669 1 95.94 105 ILE B CA 1
ATOM 3139 C C . ILE B 1 105 ? 14.547 25.859 0.441 1 95.94 105 ILE B C 1
ATOM 3141 O O . ILE B 1 105 ? 14.289 24.844 1.096 1 95.94 105 ILE B O 1
ATOM 3145 N N . GLU B 1 106 ? 15.461 25.875 -0.406 1 93.88 106 GLU B N 1
ATOM 3146 C CA . GLU B 1 106 ? 16.266 24.703 -0.707 1 93.88 106 GLU B CA 1
ATOM 3147 C C . GLU B 1 106 ? 17.484 24.625 0.213 1 93.88 106 GLU B C 1
ATOM 3149 O O . GLU B 1 106 ? 18.062 25.656 0.579 1 93.88 106 GLU B O 1
ATOM 3154 N N . THR B 1 107 ? 17.734 23.406 0.635 1 93.25 107 THR B N 1
ATOM 3155 C CA . THR B 1 107 ? 18.891 23.188 1.497 1 93.25 107 THR B CA 1
ATOM 3156 C C . THR B 1 107 ? 19.875 22.203 0.863 1 93.25 107 THR B C 1
ATOM 3158 O O . THR B 1 107 ? 19.562 21.594 -0.166 1 93.25 107 THR B O 1
ATOM 3161 N N . ASP B 1 108 ? 21.031 22.094 1.54 1 89.19 108 ASP B N 1
ATOM 3162 C CA . ASP B 1 108 ? 22.016 21.109 1.096 1 89.19 108 ASP B CA 1
ATOM 3163 C C . ASP B 1 108 ? 21.984 19.859 1.969 1 89.19 108 ASP B C 1
ATOM 3165 O O . ASP B 1 108 ? 22.891 19.031 1.932 1 89.19 108 ASP B O 1
ATOM 3169 N N . GLU B 1 109 ? 20.922 19.797 2.752 1 87.94 109 GLU B N 1
ATOM 3170 C CA . GLU B 1 109 ? 20.75 18.578 3.561 1 87.94 109 GLU B CA 1
ATOM 3171 C C . GLU B 1 109 ? 20.203 17.438 2.721 1 87.94 109 GLU B C 1
ATOM 3173 O O . GLU B 1 109 ? 19.156 17.547 2.086 1 87.94 109 GLU B O 1
ATOM 3178 N N . PRO B 1 110 ? 20.891 16.344 2.705 1 81.62 110 PRO B N 1
ATOM 3179 C CA . PRO B 1 110 ? 20.438 15.203 1.896 1 81.62 110 PRO B CA 1
ATOM 3180 C C . PRO B 1 110 ? 19.141 14.594 2.424 1 81.62 110 PRO B C 1
ATOM 3182 O O . PRO B 1 110 ? 18.922 14.555 3.637 1 81.62 110 PRO B O 1
ATOM 3185 N N . HIS B 1 111 ? 18.125 14.289 1.591 1 77.19 111 HIS B N 1
ATOM 3186 C CA . HIS B 1 111 ? 16.891 13.578 1.922 1 77.19 111 HIS B CA 1
ATOM 3187 C C . HIS B 1 111 ? 16.688 12.375 1.004 1 77.19 111 HIS B C 1
ATOM 3189 O O . HIS B 1 111 ? 16.688 12.523 -0.221 1 77.19 111 HIS B O 1
ATOM 3195 N N . LYS B 1 112 ? 16.625 11.117 1.685 1 59.38 112 LYS B N 1
ATOM 3196 C CA . LYS B 1 112 ? 16.344 9.914 0.909 1 59.38 112 LYS B CA 1
ATOM 3197 C C . LYS B 1 112 ? 14.859 9.586 0.896 1 59.38 112 LYS B C 1
ATOM 3199 O O . LYS B 1 112 ? 14.227 9.5 1.951 1 59.38 112 LYS B O 1
ATOM 3204 N N . ASP B 1 113 ? 14.148 9.914 -0.074 1 57.16 113 ASP B N 1
ATOM 3205 C CA . ASP B 1 113 ? 12.742 9.531 -0.203 1 57.16 113 ASP B CA 1
ATOM 3206 C C . ASP B 1 113 ? 12.531 8.078 0.24 1 57.16 113 ASP B C 1
ATOM 3208 O O . ASP B 1 113 ? 13.406 7.234 0.044 1 57.16 113 ASP B O 1
ATOM 3212 N N . LYS B 1 114 ? 11.641 7.965 1.316 1 56.84 114 LYS B N 1
ATOM 3213 C CA . LYS B 1 114 ? 11.328 6.574 1.628 1 56.84 114 LYS B CA 1
ATOM 3214 C C . LYS B 1 114 ? 10.906 5.812 0.375 1 56.84 114 LYS B C 1
ATOM 3216 O O . LYS B 1 114 ? 9.867 6.102 -0.21 1 56.84 114 LYS B O 1
ATOM 3221 N N . ILE B 1 115 ? 11.805 5.363 -0.369 1 63.94 115 ILE B N 1
ATOM 3222 C CA . ILE B 1 115 ? 11.469 4.598 -1.564 1 63.94 115 ILE B CA 1
ATOM 3223 C C . ILE B 1 115 ? 11.242 3.131 -1.192 1 63.94 115 ILE B C 1
ATOM 3225 O O . ILE B 1 115 ? 12.156 2.465 -0.699 1 63.94 115 ILE B O 1
ATOM 3229 N N . TYR B 1 116 ? 9.844 2.709 -1.021 1 81.75 116 TYR B N 1
ATOM 3230 C CA . TYR B 1 116 ? 9.617 1.274 -0.892 1 81.75 116 TYR B CA 1
ATOM 3231 C C . TYR B 1 116 ? 10.305 0.511 -2.018 1 81.75 116 TYR B C 1
ATOM 3233 O O . TYR B 1 116 ? 10.227 0.904 -3.184 1 81.75 116 TYR B O 1
ATOM 3241 N N . PRO B 1 117 ? 11.078 -0.527 -1.58 1 91.69 117 PRO B N 1
ATOM 3242 C CA . PRO B 1 117 ? 11.797 -1.274 -2.611 1 91.69 117 PRO B CA 1
ATOM 3243 C C . PRO B 1 117 ? 10.867 -1.905 -3.645 1 91.69 117 PRO B C 1
ATOM 3245 O O . PRO B 1 117 ? 9.906 -2.584 -3.279 1 91.69 117 PRO B O 1
ATOM 3248 N N . LYS B 1 118 ? 11.047 -1.67 -4.859 1 95.12 118 LYS B N 1
ATOM 3249 C CA . LYS B 1 118 ? 10.43 -2.293 -6.027 1 95.12 118 LYS B CA 1
ATOM 3250 C C . LYS B 1 118 ? 11.461 -3.088 -6.828 1 95.12 118 LYS B C 1
ATOM 3252 O O . LYS B 1 118 ? 12.148 -2.537 -7.688 1 95.12 118 LYS B O 1
ATOM 3257 N N . VAL B 1 119 ? 11.492 -4.387 -6.539 1 97.44 119 VAL B N 1
ATOM 3258 C CA . VAL B 1 119 ? 12.562 -5.234 -7.055 1 97.44 119 VAL B CA 1
ATOM 3259 C C . VAL B 1 119 ? 12.078 -5.973 -8.305 1 97.44 119 VAL B C 1
ATOM 3261 O O . VAL B 1 119 ? 11.18 -6.812 -8.227 1 97.44 119 VAL B O 1
ATOM 3264 N N . VAL B 1 120 ? 12.711 -5.738 -9.438 1 97.88 120 VAL B N 1
ATOM 3265 C CA . VAL B 1 120 ? 12.367 -6.461 -10.664 1 97.88 120 VAL B CA 1
ATOM 3266 C C . VAL B 1 120 ? 13.227 -7.715 -10.781 1 97.88 120 VAL B C 1
ATOM 3268 O O . VAL B 1 120 ? 14.43 -7.684 -10.5 1 97.88 120 VAL B O 1
ATOM 3271 N N . ILE B 1 121 ? 12.578 -8.836 -11.031 1 97.5 121 ILE B N 1
ATOM 3272 C CA . ILE B 1 121 ? 13.281 -10.047 -11.445 1 97.5 121 ILE B CA 1
ATOM 3273 C C . ILE B 1 121 ? 13.359 -10.102 -12.969 1 97.5 121 ILE B C 1
ATOM 3275 O O . ILE B 1 121 ? 12.352 -10.32 -13.641 1 97.5 121 ILE B O 1
ATOM 3279 N N . CYS B 1 122 ? 14.609 -9.898 -13.508 1 97.38 122 CYS B N 1
ATOM 3280 C CA . CYS B 1 122 ? 14.766 -9.82 -14.953 1 97.38 122 CYS B CA 1
ATOM 3281 C C . CYS B 1 122 ? 15.844 -10.781 -15.438 1 97.38 122 CYS B C 1
ATOM 3283 O O . CYS B 1 122 ? 16.5 -11.445 -14.633 1 97.38 122 CYS B O 1
ATOM 3285 N N . GLY B 1 123 ? 15.953 -10.898 -16.734 1 96.88 123 GLY B N 1
ATOM 3286 C CA . GLY B 1 123 ? 16.828 -11.836 -17.406 1 96.88 123 GLY B CA 1
ATOM 3287 C C . GLY B 1 123 ? 16.172 -12.508 -18.609 1 96.88 123 GLY B C 1
ATOM 3288 O O . GLY B 1 123 ? 15 -12.281 -18.875 1 96.88 123 GLY B O 1
ATOM 3289 N N . PRO B 1 124 ? 16.953 -13.305 -19.281 1 95.19 124 PRO B N 1
ATOM 3290 C CA . PRO B 1 124 ? 16.453 -13.883 -20.531 1 95.19 124 PRO B CA 1
ATOM 3291 C C . PRO B 1 124 ? 15.297 -14.859 -20.297 1 95.19 124 PRO B C 1
ATOM 3293 O O . PRO B 1 124 ? 15.078 -15.312 -19.172 1 95.19 124 PRO B O 1
ATOM 3296 N N . SER B 1 125 ? 14.562 -15.133 -21.453 1 89.12 125 SER B N 1
ATOM 3297 C CA . SER B 1 125 ? 13.461 -16.094 -21.406 1 89.12 125 SER B CA 1
ATOM 3298 C C . SER B 1 125 ? 13.953 -17.484 -21.016 1 89.12 125 SER B C 1
ATOM 3300 O O . SER B 1 125 ? 15.078 -17.859 -21.328 1 89.12 125 SER B O 1
ATOM 3302 N N . GLN B 1 126 ? 13.094 -18.172 -20.234 1 87 126 GLN B N 1
ATOM 3303 C CA . GLN B 1 126 ? 13.336 -19.562 -19.875 1 87 126 GLN B CA 1
ATOM 3304 C C . GLN B 1 126 ? 14.477 -19.688 -18.875 1 87 126 GLN B C 1
ATOM 3306 O O . GLN B 1 126 ? 15.242 -20.656 -18.922 1 87 126 GLN B O 1
ATOM 3311 N N . SER B 1 127 ? 14.633 -18.656 -18.062 1 92.62 127 SER B N 1
ATOM 3312 C CA . SER B 1 127 ? 15.68 -18.688 -17.047 1 92.62 127 SER B CA 1
ATOM 3313 C C . SER B 1 127 ? 15.117 -19.078 -15.68 1 92.62 127 SER B C 1
ATOM 3315 O O . SER B 1 127 ? 15.875 -19.266 -14.719 1 92.62 127 SER B O 1
ATOM 3317 N N . GLY B 1 128 ? 13.82 -19.234 -15.547 1 90.94 128 GLY B N 1
ATOM 3318 C CA . GLY B 1 128 ? 13.211 -19.672 -14.305 1 90.94 128 GLY B CA 1
ATOM 3319 C C . GLY B 1 128 ? 12.734 -18.516 -13.438 1 90.94 128 GLY B C 1
ATOM 3320 O O . GLY B 1 128 ? 12.586 -18.672 -12.227 1 90.94 128 GLY B O 1
ATOM 3321 N N . LYS B 1 129 ? 12.453 -17.344 -14 1 91.69 129 LYS B N 1
ATOM 3322 C CA . LYS B 1 129 ? 12.078 -16.156 -13.258 1 91.69 129 LYS B CA 1
ATOM 3323 C C . LYS B 1 129 ? 10.789 -16.375 -12.469 1 91.69 129 LYS B C 1
ATOM 3325 O O . LYS B 1 129 ? 10.719 -16.047 -11.289 1 91.69 129 LYS B O 1
ATOM 3330 N N . SER B 1 130 ? 9.805 -16.922 -13.117 1 84.56 130 SER B N 1
ATOM 3331 C CA . SER B 1 130 ? 8.523 -17.156 -12.461 1 84.56 130 SER B CA 1
ATOM 3332 C C . SER B 1 130 ? 8.664 -18.125 -11.297 1 84.56 130 SER B C 1
ATOM 3334 O O . SER B 1 130 ? 8.031 -17.953 -10.258 1 84.56 130 SER B O 1
ATOM 3336 N N . CYS B 1 131 ? 9.484 -19.172 -11.477 1 87 131 CYS B N 1
ATOM 3337 C CA . CYS B 1 131 ? 9.742 -20.125 -10.406 1 87 131 CYS B CA 1
ATOM 3338 C C . CYS B 1 131 ? 10.445 -19.469 -9.227 1 87 131 CYS B C 1
ATOM 3340 O O . CYS B 1 131 ? 10.094 -19.703 -8.07 1 87 131 CYS B O 1
ATOM 3342 N N . LEU B 1 132 ? 11.414 -18.688 -9.609 1 93.81 132 LEU B N 1
ATOM 3343 C CA . LEU B 1 132 ? 12.141 -17.969 -8.57 1 93.81 132 LEU B CA 1
ATOM 3344 C C . LEU B 1 132 ? 11.203 -17.031 -7.793 1 93.81 132 LEU B C 1
ATOM 3346 O O . LEU B 1 132 ? 11.273 -16.969 -6.562 1 93.81 132 LEU B O 1
ATOM 3350 N N . ARG B 1 133 ? 10.391 -16.344 -8.477 1 92.12 133 ARG B N 1
ATOM 3351 C CA . ARG B 1 133 ? 9.43 -15.422 -7.863 1 92.12 133 ARG B CA 1
ATOM 3352 C C . ARG B 1 133 ? 8.562 -16.141 -6.832 1 92.12 133 ARG B C 1
ATOM 3354 O O . ARG B 1 133 ? 8.398 -15.664 -5.711 1 92.12 133 ARG B O 1
ATOM 3361 N N . GLU B 1 134 ? 8.086 -17.266 -7.203 1 84.88 134 GLU B N 1
ATOM 3362 C CA . GLU B 1 134 ? 7.238 -18.047 -6.301 1 84.88 134 GLU B CA 1
ATOM 3363 C C . GLU B 1 134 ? 8.031 -18.547 -5.098 1 84.88 134 GLU B C 1
ATOM 3365 O O . GLU B 1 134 ? 7.547 -18.5 -3.967 1 84.88 134 GLU B O 1
ATOM 3370 N N . GLY B 1 135 ? 9.164 -19.062 -5.375 1 89.06 135 GLY B N 1
ATOM 3371 C CA . GLY B 1 135 ? 10.031 -19.484 -4.293 1 89.06 135 GLY B CA 1
ATOM 3372 C C . GLY B 1 135 ? 10.367 -18.375 -3.312 1 89.06 135 GLY B C 1
ATOM 3373 O O . GLY B 1 135 ? 10.375 -18.594 -2.1 1 89.06 135 GLY B O 1
ATOM 3374 N N . LEU B 1 136 ? 10.57 -17.234 -3.875 1 93.5 136 LEU B N 1
ATOM 3375 C CA . LEU B 1 136 ? 10.906 -16.078 -3.045 1 93.5 136 LEU B CA 1
ATOM 3376 C C . LEU B 1 136 ? 9.719 -15.672 -2.176 1 93.5 136 LEU B C 1
ATOM 3378 O O . LEU B 1 136 ? 9.891 -15.359 -0.997 1 93.5 136 LEU B O 1
ATOM 3382 N N . LYS B 1 137 ? 8.641 -15.633 -2.795 1 88.44 137 LYS B N 1
ATOM 3383 C CA . LYS B 1 137 ? 7.441 -15.289 -2.043 1 88.44 137 LYS B CA 1
ATOM 3384 C C . LYS B 1 137 ? 7.289 -16.188 -0.814 1 88.44 137 LYS B C 1
ATOM 3386 O O . LYS B 1 137 ? 7.051 -15.688 0.29 1 88.44 137 LYS B O 1
ATOM 3391 N N . GLN B 1 138 ? 7.512 -17.406 -0.983 1 84.69 138 GLN B N 1
ATOM 3392 C CA . GLN B 1 138 ? 7.398 -18.375 0.103 1 84.69 138 GLN B CA 1
ATOM 3393 C C . GLN B 1 138 ? 8.531 -18.203 1.113 1 84.69 138 GLN B C 1
ATOM 3395 O O . GLN B 1 138 ? 8.289 -18.188 2.322 1 84.69 138 GLN B O 1
ATOM 3400 N N . ALA B 1 139 ? 9.68 -18.141 0.611 1 91.12 139 ALA B N 1
ATOM 3401 C CA . ALA B 1 139 ? 10.836 -18 1.485 1 91.12 139 ALA B CA 1
ATOM 3402 C C . ALA B 1 139 ? 10.711 -16.75 2.361 1 91.12 139 ALA B C 1
ATOM 3404 O O . ALA B 1 139 ? 10.961 -16.812 3.568 1 91.12 139 ALA B O 1
ATOM 3405 N N . ILE B 1 140 ? 10.266 -15.664 1.796 1 91.56 140 ILE B N 1
ATOM 3406 C CA . ILE B 1 140 ? 10.141 -14.398 2.518 1 91.56 140 ILE B CA 1
ATOM 3407 C C . ILE B 1 140 ? 9.039 -14.516 3.568 1 91.56 140 ILE B C 1
ATOM 3409 O O . ILE B 1 140 ? 9.195 -14.039 4.695 1 91.56 140 ILE B O 1
ATOM 3413 N N . SER B 1 141 ? 7.973 -15.148 3.172 1 83.25 141 SER B N 1
ATOM 3414 C CA . SER B 1 141 ? 6.848 -15.312 4.086 1 83.25 141 SER B CA 1
ATOM 3415 C C . SER B 1 141 ? 7.242 -16.109 5.32 1 83.25 141 SER B C 1
ATOM 3417 O O . SER B 1 141 ? 6.602 -16.016 6.367 1 83.25 141 SER B O 1
ATOM 3419 N N . ASN B 1 142 ? 8.32 -16.859 5.195 1 83.19 142 ASN B N 1
ATOM 3420 C CA . ASN B 1 142 ? 8.766 -17.703 6.301 1 83.19 142 ASN B CA 1
ATOM 3421 C C . ASN B 1 142 ? 9.773 -16.984 7.191 1 83.19 142 ASN B C 1
ATOM 3423 O O . ASN B 1 142 ? 10.141 -17.484 8.258 1 83.19 142 ASN B O 1
ATOM 3427 N N . ILE B 1 143 ? 10.172 -15.875 6.773 1 85.88 143 ILE B N 1
ATOM 3428 C CA . ILE B 1 143 ? 11.078 -15.078 7.598 1 85.88 143 ILE B CA 1
ATOM 3429 C C . ILE B 1 143 ? 10.281 -14.312 8.648 1 85.88 143 ILE B C 1
ATOM 3431 O O . ILE B 1 143 ? 9.344 -13.586 8.312 1 85.88 143 ILE B O 1
ATOM 3435 N N . ALA B 1 144 ? 10.656 -14.484 9.836 1 80.81 144 ALA B N 1
ATOM 3436 C CA . ALA B 1 144 ? 9.969 -13.812 10.938 1 80.81 144 ALA B CA 1
ATOM 3437 C C . ALA B 1 144 ? 10.07 -12.297 10.812 1 80.81 144 ALA B C 1
ATOM 3439 O O . ALA B 1 144 ? 11.148 -11.758 10.578 1 80.81 144 ALA B O 1
ATOM 3440 N N . GLY B 1 145 ? 8.945 -11.656 10.914 1 76.19 145 GLY B N 1
ATOM 3441 C CA . GLY B 1 145 ? 8.93 -10.203 10.914 1 76.19 145 GLY B CA 1
ATOM 3442 C C . GLY B 1 145 ? 9.008 -9.602 9.523 1 76.19 145 GLY B C 1
ATOM 3443 O O . GLY B 1 145 ? 8.922 -8.383 9.359 1 76.19 145 GLY B O 1
ATOM 3444 N N . ALA B 1 146 ? 9.172 -10.469 8.523 1 86.25 146 ALA B N 1
ATOM 3445 C CA . ALA B 1 146 ? 9.266 -9.961 7.152 1 86.25 146 ALA B CA 1
ATOM 3446 C C . ALA B 1 146 ? 7.902 -9.492 6.648 1 86.25 146 ALA B C 1
ATOM 3448 O O . ALA B 1 146 ? 6.871 -10.078 6.988 1 86.25 146 ALA B O 1
ATOM 3449 N N . PRO B 1 147 ? 7.914 -8.375 5.938 1 86.94 147 PRO B N 1
ATOM 3450 C CA . PRO B 1 147 ? 6.652 -7.961 5.312 1 86.94 147 PRO B CA 1
ATOM 3451 C C . PRO B 1 147 ? 6.176 -8.945 4.242 1 86.94 147 PRO B C 1
ATOM 3453 O O . PRO B 1 147 ? 6.965 -9.742 3.74 1 86.94 147 PRO B O 1
ATOM 3456 N N . TYR B 1 148 ? 4.863 -8.984 4.016 1 88.81 148 TYR B N 1
ATOM 3457 C CA . TYR B 1 148 ? 4.359 -9.773 2.9 1 88.81 148 TYR B CA 1
ATOM 3458 C C . TYR B 1 148 ? 4.918 -9.273 1.575 1 88.81 148 TYR B C 1
ATOM 3460 O O . TYR B 1 148 ? 4.867 -8.078 1.287 1 88.81 148 TYR B O 1
ATOM 3468 N N . PRO B 1 149 ? 5.477 -10.125 0.775 1 91.56 149 PRO B N 1
ATOM 3469 C CA . PRO B 1 149 ? 6.004 -9.711 -0.529 1 91.56 149 PRO B CA 1
ATOM 3470 C C . PRO B 1 149 ? 4.918 -9.625 -1.602 1 91.56 149 PRO B C 1
ATOM 3472 O O . PRO B 1 149 ? 4.535 -10.648 -2.18 1 91.56 149 PRO B O 1
ATOM 3475 N N . TYR B 1 150 ? 4.539 -8.406 -1.911 1 91.62 150 TYR B N 1
ATOM 3476 C CA . TYR B 1 150 ? 3.535 -8.234 -2.955 1 91.62 150 TYR B CA 1
ATOM 3477 C C . TYR B 1 150 ? 4.148 -8.43 -4.336 1 91.62 150 TYR B C 1
ATOM 3479 O O . TYR B 1 150 ? 5.18 -7.832 -4.656 1 91.62 150 TYR B O 1
ATOM 3487 N N . VAL B 1 151 ? 3.457 -9.25 -5.121 1 91.19 151 VAL B N 1
ATOM 3488 C CA . VAL B 1 151 ? 3.977 -9.578 -6.445 1 91.19 151 VAL B CA 1
ATOM 3489 C C . VAL B 1 151 ? 3.123 -8.906 -7.516 1 91.19 151 VAL B C 1
ATOM 3491 O O . VAL B 1 151 ? 1.892 -8.977 -7.473 1 91.19 151 VAL B O 1
ATOM 3494 N N . ILE B 1 152 ? 3.82 -8.164 -8.414 1 91.12 152 ILE B N 1
ATOM 3495 C CA . ILE B 1 152 ? 3.197 -7.605 -9.609 1 91.12 152 ILE B CA 1
ATOM 3496 C C . ILE B 1 152 ? 3.666 -8.375 -10.844 1 91.12 152 ILE B C 1
ATOM 3498 O O . ILE B 1 152 ? 4.863 -8.422 -11.133 1 91.12 152 ILE B O 1
ATOM 3502 N N . THR B 1 153 ? 2.77 -8.961 -11.445 1 87.25 153 THR B N 1
ATOM 3503 C CA . THR B 1 153 ? 3.09 -9.641 -12.695 1 87.25 153 THR B CA 1
ATOM 3504 C C . THR B 1 153 ? 2.9 -8.703 -13.883 1 87.25 153 THR B C 1
ATOM 3506 O O . THR B 1 153 ? 1.769 -8.414 -14.281 1 87.25 153 THR B O 1
ATOM 3509 N N . ALA B 1 154 ? 4.016 -8.195 -14.422 1 87 154 ALA B N 1
ATOM 3510 C CA . ALA B 1 154 ? 3.998 -7.234 -15.523 1 87 154 ALA B CA 1
ATOM 3511 C C . ALA B 1 154 ? 4.406 -7.898 -16.844 1 87 154 ALA B C 1
ATOM 3513 O O . ALA B 1 154 ? 5.242 -7.367 -17.578 1 87 154 ALA B O 1
ATOM 3514 N N . CYS B 1 155 ? 4.086 -9.023 -17.062 1 77.81 155 CYS B N 1
ATOM 3515 C CA . CYS B 1 155 ? 4.383 -9.727 -18.297 1 77.81 155 CYS B CA 1
ATOM 3516 C C . CYS B 1 155 ? 3.102 -10.094 -19.031 1 77.81 155 CYS B C 1
ATOM 3518 O O . CYS B 1 155 ? 2.104 -10.461 -18.422 1 77.81 155 CYS B O 1
ATOM 3520 N N . PRO B 1 156 ? 3.021 -9.438 -20.234 1 58.22 156 PRO B N 1
ATOM 3521 C CA . PRO B 1 156 ? 1.842 -9.875 -20.984 1 58.22 156 PRO B CA 1
ATOM 3522 C C . PRO B 1 156 ? 1.695 -11.398 -21.016 1 58.22 156 PRO B C 1
ATOM 3524 O O . PRO B 1 156 ? 0.731 -11.914 -21.578 1 58.22 156 PRO B O 1
ATOM 3527 N N . ASP B 1 157 ? 2.816 -11.977 -20.734 1 48.12 157 ASP B N 1
ATOM 3528 C CA . ASP B 1 157 ? 2.736 -13.398 -21.047 1 48.12 157 ASP B CA 1
ATOM 3529 C C . ASP B 1 157 ? 1.517 -14.039 -20.391 1 48.12 157 ASP B C 1
ATOM 3531 O O . ASP B 1 157 ? 1.04 -13.555 -19.359 1 48.12 157 ASP B O 1
ATOM 3535 N N . GLY B 1 158 ? 0.605 -14.266 -21.109 1 41.94 158 GLY B N 1
ATOM 3536 C CA . GLY B 1 158 ? -0.5 -15.125 -20.719 1 41.94 158 GLY B CA 1
ATOM 3537 C C . GLY B 1 158 ? -0.229 -15.898 -19.438 1 41.94 158 GLY B C 1
ATOM 3538 O O . GLY B 1 158 ? -0.98 -16.812 -19.094 1 41.94 158 GLY B O 1
ATOM 3539 N N . GLU B 1 159 ? 1.018 -15.859 -19.156 1 40.31 159 GLU B N 1
ATOM 3540 C CA . GLU B 1 159 ? 1.463 -16.75 -18.094 1 40.31 159 GLU B CA 1
ATOM 3541 C C . GLU B 1 159 ? 1.06 -16.234 -16.719 1 40.31 159 GLU B C 1
ATOM 3543 O O . GLU B 1 159 ? 1.905 -15.758 -15.961 1 40.31 159 GLU B O 1
ATOM 3548 N N . GLY B 1 160 ? 0.188 -15.445 -16.688 1 39.16 160 GLY B N 1
ATOM 3549 C CA . GLY B 1 160 ? -0.223 -15.359 -15.289 1 39.16 160 GLY B CA 1
ATOM 3550 C C . GLY B 1 160 ? -0.115 -16.672 -14.547 1 39.16 160 GLY B C 1
ATOM 3551 O O . GLY B 1 160 ? 0.225 -17.703 -15.148 1 39.16 160 GLY B O 1
ATOM 3552 N N . ALA B 1 161 ? -0.174 -16.828 -13.312 1 41.16 161 ALA B N 1
ATOM 3553 C CA . ALA B 1 161 ? -0.137 -18.078 -12.539 1 41.16 161 ALA B CA 1
ATOM 3554 C C . ALA B 1 161 ? -0.747 -19.234 -13.336 1 41.16 161 ALA B C 1
ATOM 3556 O O . ALA B 1 161 ? -0.479 -20.391 -13.047 1 41.16 161 ALA B O 1
ATOM 3557 N N . TRP B 1 162 ? -1.423 -18.938 -14.438 1 36.62 162 TRP B N 1
ATOM 3558 C CA . TRP B 1 162 ? -2.176 -19.938 -15.188 1 36.62 162 TRP B CA 1
ATOM 3559 C C . TRP B 1 162 ? -1.25 -20.781 -16.062 1 36.62 162 TRP B C 1
ATOM 3561 O O . TRP B 1 162 ? -1.561 -21.922 -16.391 1 36.62 162 TRP B O 1
ATOM 3571 N N . TYR B 1 163 ? -0.305 -19.984 -16.656 1 42.31 163 TYR B N 1
ATOM 3572 C CA . TYR B 1 163 ? 0.52 -20.766 -17.578 1 42.31 163 TYR B CA 1
ATOM 3573 C C . TYR B 1 163 ? 1.098 -21.984 -16.875 1 42.31 163 TYR B C 1
ATOM 3575 O O . TYR B 1 163 ? 1.155 -23.078 -17.453 1 42.31 163 TYR B O 1
ATOM 3583 N N . SER B 1 164 ? 1.564 -21.641 -15.828 1 38.81 164 SER B N 1
ATOM 3584 C CA . SER B 1 164 ? 2.215 -22.766 -15.164 1 38.81 164 SER B CA 1
ATOM 3585 C C . SER B 1 164 ? 1.285 -23.969 -15.086 1 38.81 164 SER B C 1
ATOM 3587 O O . SER B 1 164 ? 1.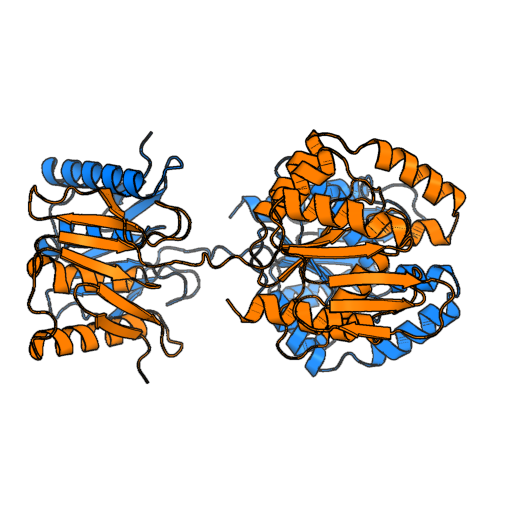707 -25.109 -15.32 1 38.81 164 SER B O 1
ATOM 3589 N N . GLU B 1 165 ? 0.095 -23.594 -14.914 1 36.97 165 GLU B N 1
ATOM 3590 C CA . GLU B 1 165 ? -0.853 -24.688 -14.75 1 36.97 165 GLU B CA 1
ATOM 3591 C C . GLU B 1 165 ? -1.229 -25.281 -16.109 1 36.97 165 GLU B C 1
ATOM 3593 O O . GLU B 1 165 ? -1.388 -26.5 -16.219 1 36.97 165 GLU B O 1
ATOM 3598 N N . ALA B 1 166 ? -1.411 -24.516 -17.125 1 39.56 166 ALA B N 1
ATOM 3599 C CA . ALA B 1 166 ? -1.764 -25.016 -18.453 1 39.56 166 ALA B CA 1
ATOM 3600 C C . ALA B 1 166 ? -0.634 -25.859 -19.031 1 39.56 166 ALA B C 1
ATOM 3602 O O . ALA B 1 166 ? -0.884 -26.875 -19.703 1 39.56 166 ALA B O 1
ATOM 3603 N N . ALA B 1 167 ? 0.547 -25.359 -18.875 1 42.28 167 ALA B N 1
ATOM 3604 C CA . ALA B 1 167 ? 1.705 -26.078 -19.391 1 42.28 167 ALA B CA 1
ATOM 3605 C C . ALA B 1 167 ? 1.78 -27.484 -18.828 1 42.28 167 ALA B C 1
ATOM 3607 O O . ALA B 1 167 ? 2.295 -28.391 -19.469 1 42.28 167 ALA B O 1
ATOM 3608 N N . GLN B 1 168 ? 1.262 -27.734 -17.781 1 41.22 168 GLN B N 1
ATOM 3609 C CA . GLN B 1 168 ? 1.282 -29.078 -17.188 1 41.22 168 GLN B CA 1
ATOM 3610 C C . GLN B 1 168 ? 0.479 -30.062 -18.031 1 41.22 168 GLN B C 1
ATOM 3612 O O . GLN B 1 168 ? 0.801 -31.25 -18.078 1 41.22 168 GLN B O 1
ATOM 3617 N N . ARG B 1 169 ? -0.661 -29.656 -18.609 1 44.28 169 ARG B N 1
ATOM 3618 C CA . ARG B 1 169 ? -1.496 -30.609 -19.344 1 44.28 169 ARG B CA 1
ATOM 3619 C C . ARG B 1 169 ? -1.053 -30.703 -20.797 1 44.28 169 ARG B C 1
ATOM 3621 O O . ARG B 1 169 ? -1.064 -31.781 -21.391 1 44.28 169 ARG B O 1
ATOM 3628 N N . ASP B 1 170 ? -0.978 -29.719 -21.5 1 42.22 170 ASP B N 1
ATOM 3629 C CA . ASP B 1 170 ? -0.604 -29.703 -22.906 1 42.22 170 ASP B CA 1
ATOM 3630 C C . ASP B 1 170 ? 0.405 -28.578 -23.203 1 42.22 170 ASP B C 1
ATOM 3632 O O . ASP B 1 170 ? 0.034 -27.422 -23.297 1 42.22 170 ASP B O 1
ATOM 3636 N N . LEU B 1 171 ? 1.66 -28.969 -23.078 1 46.5 171 LEU B N 1
ATOM 3637 C CA . LEU B 1 171 ? 2.801 -28.109 -23.344 1 46.5 171 LEU B CA 1
ATOM 3638 C C . LEU B 1 171 ? 2.605 -27.328 -24.641 1 46.5 171 LEU B C 1
ATOM 3640 O O . LEU B 1 171 ? 2.934 -26.141 -24.703 1 46.5 171 LEU B O 1
ATOM 3644 N N . GLU B 1 172 ? 2.088 -28.062 -25.578 1 48.62 172 GLU B N 1
ATOM 3645 C CA . GLU B 1 172 ? 1.912 -27.422 -26.891 1 48.62 172 GLU B CA 1
ATOM 3646 C C . GLU B 1 172 ? 0.889 -26.297 -26.812 1 48.62 172 GLU B C 1
ATOM 3648 O O . GLU B 1 172 ? 1.097 -25.234 -27.391 1 48.62 172 GLU B O 1
ATOM 3653 N N . LEU B 1 173 ? -0.151 -26.562 -26.141 1 47.59 173 LEU B N 1
ATOM 3654 C CA . LEU B 1 173 ? -1.205 -25.562 -25.984 1 47.59 173 LEU B CA 1
ATOM 3655 C C . LEU B 1 173 ? -0.728 -24.406 -25.125 1 47.59 173 LEU B C 1
ATOM 3657 O O . LEU B 1 173 ? -1.014 -23.25 -25.438 1 47.59 173 LEU B O 1
ATOM 3661 N N . ALA B 1 174 ? -0.015 -24.688 -24.078 1 46.66 174 ALA B N 1
ATOM 3662 C CA . ALA B 1 174 ? 0.583 -23.625 -23.266 1 46.66 174 ALA B CA 1
ATOM 3663 C C . ALA B 1 174 ? 1.49 -22.734 -24.109 1 46.66 174 ALA B C 1
ATOM 3665 O O . ALA B 1 174 ? 1.479 -21.516 -23.969 1 46.66 174 ALA B O 1
ATOM 3666 N N . GLN B 1 175 ? 2.24 -23.406 -24.938 1 50.75 175 GLN B N 1
ATOM 3667 C CA . GLN B 1 175 ? 3.133 -22.672 -25.828 1 50.75 175 GLN B CA 1
ATOM 3668 C C . GLN B 1 175 ? 2.344 -21.812 -26.797 1 50.75 175 GLN B C 1
ATOM 3670 O O . GLN B 1 175 ? 2.727 -20.672 -27.078 1 50.75 175 GLN B O 1
ATOM 3675 N N . GLN B 1 176 ? 1.316 -22.391 -27.312 1 49.03 176 GLN B N 1
ATOM 3676 C CA . GLN B 1 176 ? 0.492 -21.641 -28.266 1 49.03 176 GLN B CA 1
ATOM 3677 C C . GLN B 1 176 ? -0.197 -20.469 -27.594 1 49.03 176 GLN B C 1
ATOM 3679 O O . GLN B 1 176 ? -0.268 -19.375 -28.156 1 49.03 176 GLN B O 1
ATOM 3684 N N . LEU B 1 177 ? -0.66 -20.734 -26.422 1 47.31 177 LEU B N 1
ATOM 3685 C CA . LEU B 1 177 ? -1.384 -19.688 -25.703 1 47.31 177 LEU B CA 1
ATOM 3686 C C . LEU B 1 177 ? -0.435 -18.578 -25.25 1 47.31 177 LEU B C 1
ATOM 3688 O O . LEU B 1 177 ? -0.78 -17.406 -25.297 1 47.31 177 LEU B O 1
ATOM 3692 N N . LYS B 1 178 ? 0.709 -19.016 -24.812 1 48.38 178 LYS B N 1
ATOM 3693 C CA . LYS B 1 178 ? 1.768 -18.047 -24.5 1 48.38 178 LYS B CA 1
ATOM 3694 C C . LYS B 1 178 ? 2.09 -17.188 -25.703 1 48.38 178 LYS B C 1
ATOM 3696 O O . LYS B 1 178 ? 2.266 -15.969 -25.578 1 48.38 178 LYS B O 1
ATOM 3701 N N . ALA B 1 179 ? 2.25 -17.797 -26.812 1 49.34 179 ALA B N 1
ATOM 3702 C CA . ALA B 1 179 ? 2.551 -17.078 -28.047 1 49.34 179 ALA B CA 1
ATOM 3703 C C . ALA B 1 179 ? 1.455 -16.062 -28.359 1 49.34 179 ALA B C 1
ATOM 3705 O O . ALA B 1 179 ? 1.744 -14.938 -28.781 1 49.34 179 ALA B O 1
ATOM 3706 N N . THR B 1 180 ? 0.285 -16.422 -28.234 1 47.38 180 THR B N 1
ATOM 3707 C CA . THR B 1 180 ? -0.836 -15.547 -28.547 1 47.38 180 THR B CA 1
ATOM 3708 C C . THR B 1 180 ? -0.92 -14.406 -27.547 1 47.38 180 THR B C 1
ATOM 3710 O O . THR B 1 180 ? -1.198 -13.266 -27.922 1 47.38 180 THR B O 1
ATOM 3713 N N . TYR B 1 181 ? -0.736 -14.773 -26.375 1 47.34 181 TYR B N 1
ATOM 3714 C CA . TYR B 1 181 ? -0.853 -13.734 -25.359 1 47.34 181 TYR B CA 1
ATOM 3715 C C . TYR B 1 181 ? 0.365 -12.82 -25.375 1 47.34 181 TYR B C 1
ATOM 3717 O O . TYR B 1 181 ? 0.244 -11.609 -25.156 1 47.34 181 TYR B O 1
ATOM 3725 N N . LYS B 1 182 ? 1.579 -13.484 -25.531 1 49.91 182 LYS B N 1
ATOM 3726 C CA . LYS B 1 182 ? 2.803 -12.703 -25.688 1 49.91 182 LYS B CA 1
ATOM 3727 C C . LYS B 1 182 ? 2.693 -11.734 -26.859 1 49.91 182 LYS B C 1
ATOM 3729 O O . LYS B 1 182 ? 3.375 -10.703 -26.891 1 49.91 182 LYS B O 1
ATOM 3734 N N . ALA B 1 183 ? 2.057 -12.148 -27.812 1 49.72 183 ALA B N 1
ATOM 3735 C CA . ALA B 1 183 ? 1.876 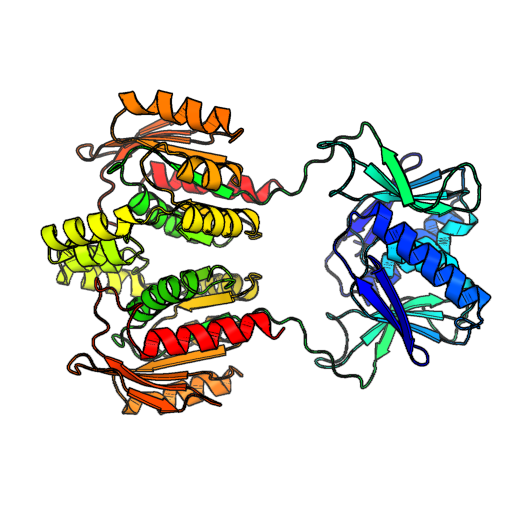-11.219 -28.922 1 49.72 183 ALA B CA 1
ATOM 3736 C C . ALA B 1 183 ? 1.267 -9.898 -28.438 1 49.72 183 ALA B C 1
ATOM 3738 O O . ALA B 1 183 ? 1.323 -8.891 -29.141 1 49.72 183 ALA B O 1
ATOM 3739 N N . LYS B 1 184 ? 0.775 -9.867 -27.234 1 54.78 184 LYS B N 1
ATOM 3740 C CA . LYS B 1 184 ? -0.014 -8.68 -26.922 1 54.78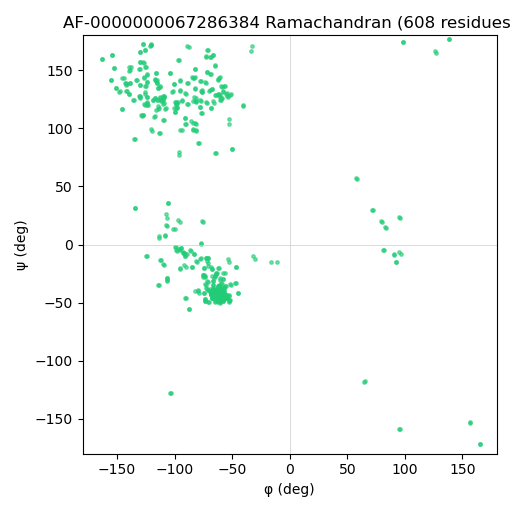 184 LYS B CA 1
ATOM 3741 C C . LYS B 1 184 ? 0.745 -7.75 -25.984 1 54.78 184 LYS B C 1
ATOM 3743 O O . LYS B 1 184 ? 0.134 -6.996 -25.219 1 54.78 184 LYS B O 1
ATOM 3748 N N . PHE B 1 185 ? 2.121 -7.84 -25.953 1 64.06 185 PHE B N 1
ATOM 3749 C CA . PHE B 1 185 ? 2.777 -6.75 -25.25 1 64.06 185 PHE B CA 1
ATOM 3750 C C . PHE B 1 185 ? 2.553 -5.422 -25.969 1 64.06 185 PHE B C 1
ATOM 3752 O O . PHE B 1 185 ? 3.346 -5.035 -26.828 1 64.06 185 PHE B O 1
ATOM 3759 N N . THR B 1 186 ? 1.437 -4.895 -25.766 1 75.75 186 THR B N 1
ATOM 3760 C CA . THR B 1 186 ? 1.103 -3.609 -26.375 1 75.75 186 THR B CA 1
ATOM 3761 C C . THR B 1 186 ? 1.632 -2.461 -25.516 1 75.75 186 THR B C 1
ATOM 3763 O O . THR B 1 186 ? 1.838 -2.619 -24.312 1 75.75 186 THR B O 1
ATOM 3766 N N . PRO B 1 187 ? 2.035 -1.481 -26.219 1 81.62 187 PRO B N 1
ATOM 3767 C CA . PRO B 1 187 ? 2.432 -0.282 -25.484 1 81.62 187 PRO B CA 1
ATOM 3768 C C . PRO B 1 187 ? 1.404 0.125 -24.422 1 81.62 187 PRO B C 1
ATOM 3770 O O . PRO B 1 187 ? 1.771 0.661 -23.375 1 81.62 187 PRO B O 1
ATOM 3773 N N . GLU B 1 188 ? 0.213 -0.137 -24.75 1 80.25 188 GLU B N 1
ATOM 3774 C CA . GLU B 1 188 ? -0.847 0.193 -23.797 1 80.25 188 GLU B CA 1
ATOM 3775 C C . GLU B 1 188 ? -0.715 -0.625 -22.516 1 80.25 188 GLU B C 1
ATOM 3777 O O . GLU B 1 188 ? -0.855 -0.09 -21.422 1 80.25 188 GLU B O 1
ATOM 3782 N N . PHE B 1 189 ? -0.415 -1.89 -22.703 1 81.88 189 PHE B N 1
ATOM 3783 C CA . PHE B 1 189 ? -0.222 -2.738 -21.531 1 81.88 189 PHE B CA 1
ATOM 3784 C C . PHE B 1 189 ? 0.998 -2.289 -20.734 1 81.88 189 PHE B C 1
ATOM 3786 O O . PHE B 1 189 ? 0.964 -2.262 -19.5 1 81.88 189 PHE B O 1
ATOM 3793 N N . ALA B 1 190 ? 2.053 -1.995 -21.5 1 88.31 190 ALA B N 1
ATOM 3794 C CA . ALA B 1 190 ? 3.283 -1.57 -20.844 1 88.31 190 ALA B CA 1
ATOM 3795 C C . ALA B 1 190 ? 3.047 -0.329 -19.984 1 88.31 190 ALA B C 1
ATOM 3797 O O . ALA B 1 190 ? 3.539 -0.241 -18.859 1 88.31 190 ALA B O 1
ATOM 3798 N N . THR B 1 191 ? 2.301 0.573 -20.484 1 85.31 191 THR B N 1
ATOM 3799 C CA . THR B 1 191 ? 1.98 1.797 -19.766 1 85.31 191 THR B CA 1
ATOM 3800 C C . THR B 1 191 ? 1.154 1.486 -18.516 1 85.31 191 THR B C 1
ATOM 3802 O O . THR B 1 191 ? 1.396 2.051 -17.453 1 85.31 191 THR B O 1
ATOM 3805 N N . LYS B 1 192 ? 0.262 0.619 -18.703 1 83.75 192 LYS B N 1
ATOM 3806 C CA . LYS B 1 192 ? -0.577 0.213 -17.578 1 83.75 192 LYS B CA 1
ATOM 3807 C C . LYS B 1 192 ? 0.249 -0.482 -16.5 1 83.75 192 LYS B C 1
ATOM 3809 O O . LYS B 1 192 ? 0.145 -0.146 -15.32 1 83.75 192 LYS B O 1
ATOM 3814 N N . ALA B 1 193 ? 1.029 -1.411 -16.891 1 88.75 193 ALA B N 1
ATOM 3815 C CA . ALA B 1 193 ? 1.884 -2.135 -15.953 1 88.75 193 ALA B CA 1
ATOM 3816 C C . ALA B 1 193 ? 2.844 -1.187 -15.242 1 88.75 193 ALA B C 1
ATOM 3818 O O . ALA B 1 193 ? 3.076 -1.316 -14.031 1 88.75 193 ALA B O 1
ATOM 3819 N N . ALA B 1 194 ? 3.346 -0.253 -15.992 1 89.62 194 ALA B N 1
ATOM 3820 C CA . ALA B 1 194 ? 4.223 0.753 -15.406 1 89.62 194 ALA B CA 1
ATOM 3821 C C . ALA B 1 194 ? 3.504 1.532 -14.305 1 89.62 194 ALA B C 1
ATOM 3823 O O . ALA B 1 194 ? 4.09 1.832 -13.266 1 89.62 194 ALA B O 1
ATOM 3824 N N . SER B 1 195 ? 2.312 1.779 -14.562 1 85.06 195 SER B N 1
ATOM 3825 C CA . SER B 1 195 ? 1.516 2.492 -13.57 1 85.06 195 SER B CA 1
ATOM 3826 C C . SER B 1 195 ? 1.33 1.658 -12.312 1 85.06 195 SER B C 1
ATOM 3828 O O . SER B 1 195 ? 1.357 2.189 -11.195 1 85.06 195 SER B O 1
ATOM 3830 N N . TRP B 1 196 ? 1.102 0.346 -12.422 1 86.5 196 TRP B N 1
ATOM 3831 C CA . TRP B 1 196 ? 1.011 -0.533 -11.266 1 86.5 196 TRP B CA 1
ATOM 3832 C C . TRP B 1 196 ? 2.285 -0.466 -10.43 1 86.5 196 TRP B C 1
ATOM 3834 O O . TRP B 1 196 ? 2.227 -0.339 -9.203 1 86.5 196 TRP B O 1
ATOM 3844 N N . VAL B 1 197 ? 3.416 -0.517 -11.117 1 91.25 197 VAL B N 1
ATOM 3845 C CA . VAL B 1 197 ? 4.707 -0.502 -10.438 1 91.25 197 VAL B CA 1
ATOM 3846 C C . VAL B 1 197 ? 4.922 0.853 -9.766 1 91.25 197 VAL B C 1
ATOM 3848 O O . VAL B 1 197 ? 5.305 0.918 -8.594 1 91.25 197 VAL B O 1
ATOM 3851 N N . ARG B 1 198 ? 4.613 1.844 -10.438 1 86.25 198 ARG B N 1
ATOM 3852 C CA . ARG B 1 198 ? 4.781 3.201 -9.93 1 86.25 198 ARG B CA 1
ATOM 3853 C C . ARG B 1 198 ? 3.959 3.42 -8.664 1 86.25 198 ARG B C 1
ATOM 3855 O O . ARG B 1 198 ? 4.438 4.023 -7.703 1 86.25 198 ARG B O 1
ATOM 3862 N N . ASN B 1 199 ? 2.812 2.844 -8.625 1 79.75 199 ASN B N 1
ATOM 3863 C CA . ASN B 1 199 ? 1.868 3.119 -7.551 1 79.75 199 ASN B CA 1
ATOM 3864 C C . ASN B 1 199 ? 2.016 2.119 -6.406 1 79.75 199 ASN B C 1
ATOM 3866 O O . ASN B 1 199 ? 1.37 2.262 -5.367 1 79.75 199 ASN B O 1
ATOM 3870 N N . ALA B 1 200 ? 2.834 1.113 -6.605 1 87.56 200 ALA B N 1
ATOM 3871 C CA . ALA B 1 200 ? 3.064 0.155 -5.527 1 87.56 200 ALA B CA 1
ATOM 3872 C C . ALA B 1 200 ? 3.648 0.843 -4.297 1 87.56 200 ALA B C 1
ATOM 3874 O O . ALA B 1 200 ? 4.629 1.582 -4.398 1 87.56 200 ALA B O 1
ATOM 3875 N N . ASN B 1 201 ? 3.01 0.698 -3.18 1 81.31 201 ASN B N 1
ATOM 3876 C CA . ASN B 1 201 ? 3.414 1.413 -1.974 1 81.31 201 ASN B CA 1
ATOM 3877 C C . ASN B 1 201 ? 3.445 0.49 -0.759 1 81.31 201 ASN B C 1
ATOM 3879 O O . ASN B 1 201 ? 3.143 0.916 0.357 1 81.31 201 ASN B O 1
ATOM 3883 N N . THR B 1 202 ? 3.756 -0.774 -0.981 1 87.56 202 THR B N 1
ATOM 3884 C CA . THR B 1 202 ? 3.916 -1.75 0.091 1 87.56 202 THR B CA 1
ATOM 3885 C C . THR B 1 202 ? 5.387 -1.906 0.466 1 87.56 202 THR B C 1
ATOM 3887 O O . THR B 1 202 ? 6.273 -1.538 -0.308 1 87.56 202 THR B O 1
ATOM 3890 N N . PRO B 1 203 ? 5.68 -2.398 1.657 1 86.12 203 PRO B N 1
ATOM 3891 C CA . PRO B 1 203 ? 7.059 -2.439 2.156 1 86.12 203 PRO B CA 1
ATOM 3892 C C . PRO B 1 203 ? 7.992 -3.229 1.24 1 86.12 203 PRO B C 1
ATOM 3894 O O . PRO B 1 203 ? 9.203 -2.984 1.23 1 86.12 203 PRO B O 1
ATOM 3897 N N . LEU B 1 204 ? 7.492 -4.195 0.544 1 92.81 204 LEU B N 1
ATOM 3898 C CA . LEU B 1 204 ? 8.305 -4.992 -0.369 1 92.81 204 LEU B CA 1
ATOM 3899 C C . LEU B 1 204 ? 7.496 -5.41 -1.593 1 92.81 204 LEU B C 1
ATOM 3901 O O . LEU B 1 204 ? 6.512 -6.145 -1.471 1 92.81 204 LEU B O 1
ATOM 3905 N N . ASN B 1 205 ? 7.934 -4.922 -2.75 1 94.5 205 ASN B N 1
ATOM 3906 C CA . ASN B 1 205 ? 7.27 -5.223 -4.016 1 94.5 205 ASN B CA 1
ATOM 3907 C C . ASN B 1 205 ? 8.195 -5.984 -4.965 1 94.5 205 ASN B C 1
ATOM 3909 O O . ASN B 1 205 ? 9.344 -5.59 -5.172 1 94.5 205 ASN B O 1
ATOM 3913 N N . ILE B 1 206 ? 7.719 -7.133 -5.457 1 95.44 206 ILE B N 1
ATOM 3914 C CA . ILE B 1 206 ? 8.445 -7.941 -6.43 1 95.44 206 ILE B CA 1
ATOM 3915 C C . ILE B 1 206 ? 7.746 -7.879 -7.785 1 95.44 206 ILE B C 1
ATOM 3917 O O . ILE B 1 206 ? 6.547 -8.164 -7.883 1 95.44 206 ILE B O 1
ATOM 3921 N N . ILE B 1 207 ? 8.508 -7.477 -8.82 1 95.56 207 ILE B N 1
ATOM 3922 C CA . ILE B 1 207 ? 7.945 -7.281 -10.156 1 95.56 207 ILE B CA 1
ATOM 3923 C C . ILE B 1 207 ? 8.492 -8.352 -11.102 1 95.56 207 ILE B C 1
ATOM 3925 O O . ILE B 1 207 ? 9.703 -8.5 -11.25 1 95.56 207 ILE B O 1
ATOM 3929 N N . ASP B 1 208 ? 7.613 -9.062 -11.703 1 92.19 208 ASP B N 1
ATOM 3930 C CA . ASP B 1 208 ? 7.961 -10.062 -12.711 1 92.19 208 ASP B CA 1
ATOM 3931 C C . ASP B 1 208 ? 7.77 -9.508 -14.117 1 92.19 208 ASP B C 1
ATOM 3933 O O . ASP B 1 208 ? 6.656 -9.141 -14.5 1 92.19 208 ASP B O 1
ATOM 3937 N N . VAL B 1 209 ? 8.883 -9.492 -14.898 1 93.25 209 VAL B N 1
ATOM 3938 C CA . VAL B 1 209 ? 8.812 -8.914 -16.234 1 93.25 209 VAL B CA 1
ATOM 3939 C C . VAL B 1 209 ? 9.18 -9.969 -17.281 1 93.25 209 VAL B C 1
ATOM 3941 O O . VAL B 1 209 ? 9.617 -11.062 -16.922 1 93.25 209 VAL B O 1
ATOM 3944 N N . GLY B 1 210 ? 8.984 -9.594 -18.562 1 88.56 210 GLY B N 1
ATOM 3945 C CA . GLY B 1 210 ? 9.297 -10.492 -19.656 1 88.56 210 GLY B CA 1
ATOM 3946 C C . GLY B 1 210 ? 10.781 -10.688 -19.859 1 88.56 210 GLY B C 1
ATOM 3947 O O . GLY B 1 210 ? 11.594 -9.898 -19.375 1 88.56 210 GLY B O 1
ATOM 3948 N N . GLY B 1 211 ? 11.133 -11.672 -20.656 1 91.06 211 GLY B N 1
ATOM 3949 C CA . GLY B 1 211 ? 12.516 -12.102 -20.781 1 91.06 211 GLY B CA 1
ATOM 3950 C C . GLY B 1 211 ? 13.227 -11.492 -21.969 1 91.06 211 GLY B C 1
ATOM 3951 O O . GLY B 1 211 ? 14.203 -12.047 -22.469 1 91.06 211 GLY B O 1
ATOM 3952 N N . ARG B 1 212 ? 12.664 -10.352 -22.453 1 90.88 212 ARG B N 1
ATOM 3953 C CA . ARG B 1 212 ? 13.289 -9.648 -23.562 1 90.88 212 ARG B CA 1
ATOM 3954 C C . ARG B 1 212 ? 13.523 -8.18 -23.219 1 90.88 212 ARG B C 1
ATOM 3956 O O . ARG B 1 212 ? 12.719 -7.566 -22.516 1 90.88 212 ARG B O 1
ATOM 3963 N N . ILE B 1 213 ? 14.656 -7.738 -23.75 1 93.81 213 ILE B N 1
ATOM 3964 C CA . ILE B 1 213 ? 14.914 -6.309 -23.625 1 93.81 213 ILE B CA 1
ATOM 3965 C C . ILE B 1 213 ? 14.156 -5.543 -24.703 1 93.81 213 ILE B C 1
ATOM 3967 O O . ILE B 1 213 ? 14.555 -5.543 -25.875 1 93.81 213 ILE B O 1
ATOM 3971 N N . THR B 1 214 ? 13.07 -5.047 -24.359 1 92.06 214 THR B N 1
ATOM 3972 C CA . THR B 1 214 ? 12.195 -4.316 -25.266 1 92.06 214 THR B CA 1
ATOM 3973 C C . THR B 1 214 ? 11.867 -2.934 -24.703 1 92.06 214 THR B C 1
ATOM 3975 O O . THR B 1 214 ? 12.172 -2.637 -23.547 1 92.06 214 THR B O 1
ATOM 3978 N N . ASP B 1 215 ? 11.305 -2.105 -25.578 1 90.5 215 ASP B N 1
ATOM 3979 C CA . ASP B 1 215 ? 10.852 -0.795 -25.125 1 90.5 215 ASP B CA 1
ATOM 3980 C C . ASP B 1 215 ? 9.758 -0.93 -24.062 1 90.5 215 ASP B C 1
ATOM 3982 O O . ASP B 1 215 ? 9.672 -0.114 -23.141 1 90.5 215 ASP B O 1
ATOM 3986 N N . GLU B 1 216 ? 8.953 -1.926 -24.25 1 89.81 216 GLU B N 1
ATOM 3987 C CA . GLU B 1 216 ? 7.891 -2.176 -23.281 1 89.81 216 GLU B CA 1
ATOM 3988 C C . GLU B 1 216 ? 8.461 -2.482 -21.906 1 89.81 216 GLU B C 1
ATOM 3990 O O . GLU B 1 216 ? 8.031 -1.899 -20.906 1 89.81 216 GLU B O 1
ATOM 3995 N N . ASN B 1 217 ? 9.453 -3.359 -21.875 1 93.31 217 ASN B N 1
ATOM 3996 C CA . ASN B 1 217 ? 10.086 -3.674 -20.594 1 93.31 217 ASN B CA 1
ATOM 3997 C C . ASN B 1 217 ? 10.836 -2.473 -20.031 1 93.31 217 ASN B C 1
ATOM 3999 O O . ASN B 1 217 ? 10.914 -2.297 -18.812 1 93.31 217 ASN B O 1
ATOM 4003 N N . ARG B 1 218 ? 11.344 -1.672 -20.938 1 93.5 218 ARG B N 1
ATOM 4004 C CA . ARG B 1 218 ? 12 -0.443 -20.516 1 93.5 218 ARG B CA 1
ATOM 4005 C C . ARG B 1 218 ? 11.039 0.46 -19.75 1 93.5 218 ARG B C 1
ATOM 4007 O O . ARG B 1 218 ? 11.375 0.965 -18.672 1 93.5 218 ARG B O 1
ATOM 4014 N N . ILE B 1 219 ? 9.875 0.603 -20.312 1 90.94 219 ILE B N 1
ATOM 4015 C CA . ILE B 1 219 ? 8.844 1.445 -19.719 1 90.94 219 ILE B CA 1
ATOM 4016 C C . ILE B 1 219 ? 8.469 0.91 -18.328 1 90.94 219 ILE B C 1
ATOM 4018 O O . ILE B 1 219 ? 8.336 1.678 -17.375 1 90.94 219 ILE B O 1
ATOM 4022 N N . ILE B 1 220 ? 8.352 -0.367 -18.125 1 93.31 220 ILE B N 1
ATOM 4023 C CA . ILE B 1 220 ? 7.934 -1 -16.875 1 93.31 220 ILE B CA 1
ATOM 4024 C C . ILE B 1 220 ? 9.062 -0.914 -15.852 1 93.31 220 ILE B C 1
ATOM 4026 O O . ILE B 1 220 ? 8.852 -0.46 -14.727 1 93.31 220 ILE B O 1
ATOM 4030 N N . MET B 1 221 ? 10.273 -1.257 -16.297 1 96.31 221 MET B N 1
ATOM 4031 C CA . MET B 1 221 ? 11.406 -1.401 -15.383 1 96.31 221 MET B CA 1
ATOM 4032 C C . MET B 1 221 ? 11.906 -0.038 -14.922 1 96.31 221 MET B C 1
ATOM 4034 O O . MET B 1 221 ? 12.531 0.072 -13.859 1 96.31 221 MET B O 1
ATOM 4038 N N . ARG B 1 222 ? 11.609 0.963 -15.617 1 92.62 222 ARG B N 1
ATOM 4039 C CA . ARG B 1 222 ? 12.008 2.312 -15.234 1 92.62 222 ARG B CA 1
ATOM 4040 C C . ARG B 1 222 ? 11.352 2.727 -13.922 1 92.62 222 ARG B C 1
ATOM 4042 O O . ARG B 1 222 ? 11.844 3.611 -13.227 1 92.62 222 ARG B O 1
ATOM 4049 N N . GLU B 1 223 ? 10.211 2.127 -13.633 1 90.94 223 GLU B N 1
ATOM 4050 C CA . GLU B 1 223 ? 9.453 2.479 -12.438 1 90.94 223 GLU B CA 1
ATOM 4051 C C . GLU B 1 223 ? 9.945 1.697 -11.219 1 90.94 223 GLU B C 1
ATOM 4053 O O . GLU B 1 223 ? 9.492 1.937 -10.102 1 90.94 223 GLU B O 1
ATOM 4058 N N . ALA B 1 224 ? 10.875 0.747 -11.414 1 94.81 224 ALA B N 1
ATOM 4059 C CA . ALA B 1 224 ? 11.414 -0.06 -10.32 1 94.81 224 ALA B CA 1
ATOM 4060 C C . ALA B 1 224 ? 12.609 0.622 -9.672 1 94.81 224 ALA B C 1
ATOM 4062 O O . ALA B 1 224 ? 13.07 1.665 -10.148 1 94.81 224 ALA B O 1
ATOM 4063 N N . THR B 1 225 ? 13.078 0.098 -8.539 1 93.56 225 THR B N 1
ATOM 4064 C CA . THR B 1 225 ? 14.195 0.686 -7.816 1 93.56 225 THR B CA 1
ATOM 4065 C C . THR B 1 225 ? 15.398 -0.253 -7.832 1 93.56 225 THR B C 1
ATOM 4067 O O . THR B 1 225 ? 16.547 0.199 -7.832 1 93.56 225 THR B O 1
ATOM 4070 N N . HIS B 1 226 ? 15.141 -1.556 -7.789 1 96.56 226 HIS B N 1
ATOM 4071 C CA . HIS B 1 226 ? 16.188 -2.566 -7.707 1 96.56 226 HIS B CA 1
ATOM 4072 C C . HIS B 1 226 ? 15.992 -3.652 -8.766 1 96.56 226 HIS B C 1
ATOM 4074 O O . HIS B 1 226 ? 14.906 -3.771 -9.336 1 96.56 226 HIS B O 1
ATOM 4080 N N . ALA B 1 227 ? 17.125 -4.484 -8.969 1 98.12 227 ALA B N 1
ATOM 4081 C CA . ALA B 1 227 ? 17.031 -5.555 -9.961 1 98.12 227 ALA B CA 1
ATOM 4082 C C . ALA B 1 227 ? 17.75 -6.812 -9.477 1 98.12 227 ALA B C 1
ATOM 4084 O O . ALA B 1 227 ? 18.797 -6.73 -8.852 1 98.12 227 ALA B O 1
ATOM 4085 N N . VAL B 1 228 ? 17.094 -7.871 -9.727 1 98.5 228 VAL B N 1
ATOM 4086 C CA . VAL B 1 228 ? 17.688 -9.203 -9.672 1 98.5 228 VAL B CA 1
ATOM 4087 C C . VAL B 1 228 ? 17.797 -9.781 -11.078 1 98.5 228 VAL B C 1
ATOM 4089 O O . VAL B 1 228 ? 16.781 -9.938 -11.773 1 98.5 228 VAL B O 1
ATOM 4092 N N . ILE B 1 229 ? 19.031 -10.102 -11.461 1 98.62 229 ILE B N 1
ATOM 4093 C CA . ILE B 1 229 ? 19.234 -10.688 -12.781 1 98.62 229 ILE B CA 1
ATOM 4094 C C . ILE B 1 229 ? 19.391 -12.203 -12.656 1 98.62 229 ILE B C 1
ATOM 4096 O O . ILE B 1 229 ? 20.266 -12.695 -11.945 1 98.62 229 ILE B O 1
ATOM 4100 N N . LEU B 1 230 ? 18.484 -12.883 -13.258 1 98.38 230 LEU B N 1
ATOM 4101 C CA . LEU B 1 230 ? 18.5 -14.344 -13.344 1 98.38 230 LEU B CA 1
ATOM 4102 C C . LEU B 1 230 ? 18.672 -14.805 -14.781 1 98.38 230 LEU B C 1
ATOM 4104 O O . LEU B 1 230 ? 17.875 -14.438 -15.656 1 98.38 230 LEU B O 1
ATOM 4108 N N . SER B 1 231 ? 19.719 -15.633 -14.984 1 97.75 231 SER B N 1
ATOM 4109 C CA . SER B 1 231 ? 19.969 -16.047 -16.359 1 97.75 231 SER B CA 1
ATOM 4110 C C . SER B 1 231 ? 20.422 -17.516 -16.422 1 97.75 231 SER B C 1
ATOM 4112 O O . SER B 1 231 ? 21.266 -17.938 -15.633 1 97.75 231 SER B O 1
ATOM 4114 N N . GLY B 1 232 ? 19.797 -18.219 -17.312 1 95.88 232 GLY B N 1
ATOM 4115 C CA . GLY B 1 232 ? 20.281 -19.562 -17.625 1 95.88 232 GLY B CA 1
ATOM 4116 C C . GLY B 1 232 ? 21.453 -19.547 -18.594 1 95.88 232 GLY B C 1
ATOM 4117 O O . GLY B 1 232 ? 22.125 -20.562 -18.766 1 95.88 232 GLY B O 1
ATOM 4118 N N . LYS B 1 233 ? 21.688 -18.453 -19.219 1 94.44 233 LYS B N 1
ATOM 4119 C CA . LYS B 1 233 ? 22.797 -18.234 -20.141 1 94.44 233 LYS B CA 1
ATOM 4120 C C . LYS B 1 233 ? 23.734 -17.141 -19.641 1 94.44 233 LYS B C 1
ATOM 4122 O O . LYS B 1 233 ? 23.422 -15.953 -19.75 1 94.44 233 LYS B O 1
ATOM 4127 N N . ASN B 1 234 ? 24.891 -17.531 -19.25 1 93.25 234 ASN B N 1
ATOM 4128 C CA . ASN B 1 234 ? 25.844 -16.594 -18.656 1 93.25 234 ASN B CA 1
ATOM 4129 C C . ASN B 1 234 ? 26.203 -15.469 -19.625 1 93.25 234 ASN B C 1
ATOM 4131 O O . ASN B 1 234 ? 26.453 -14.344 -19.203 1 93.25 234 ASN B O 1
ATOM 4135 N N . GLU B 1 235 ? 26.141 -15.766 -20.859 1 95.06 235 GLU B N 1
ATOM 4136 C CA . GLU B 1 235 ? 26.562 -14.797 -21.875 1 95.06 235 GLU B CA 1
ATOM 4137 C C . GLU B 1 235 ? 25.562 -13.641 -21.969 1 95.06 235 GLU B C 1
ATOM 4139 O O . GLU B 1 235 ? 25.891 -12.586 -22.531 1 95.06 235 GLU B O 1
ATOM 4144 N N . LYS B 1 236 ? 24.406 -13.844 -21.484 1 96.69 236 LYS B N 1
ATOM 4145 C CA . LYS B 1 236 ? 23.359 -12.82 -21.578 1 96.69 236 LYS B CA 1
ATOM 4146 C C . LYS B 1 236 ? 23.375 -11.898 -20.375 1 96.69 236 LYS B C 1
ATOM 4148 O O . LYS B 1 236 ? 22.734 -10.852 -20.375 1 96.69 236 LYS B O 1
ATOM 4153 N N . ILE B 1 237 ? 24.109 -12.172 -19.344 1 97.06 237 ILE B N 1
ATOM 4154 C CA . ILE B 1 237 ? 24.109 -11.43 -18.094 1 97.06 237 ILE B CA 1
ATOM 4155 C C . ILE B 1 237 ? 24.609 -10.008 -18.328 1 97.06 237 ILE B C 1
ATOM 4157 O O . ILE B 1 237 ? 23.984 -9.039 -17.891 1 97.06 237 ILE B O 1
ATOM 4161 N N . PRO B 1 238 ? 25.672 -9.781 -19.125 1 97.12 238 PRO B N 1
ATOM 4162 C CA . PRO B 1 238 ? 26.172 -8.422 -19.328 1 97.12 238 PRO B CA 1
ATOM 4163 C C . PRO B 1 238 ? 25.156 -7.504 -20 1 97.12 238 PRO B C 1
ATOM 4165 O O . PRO B 1 238 ? 25.031 -6.336 -19.625 1 97.12 238 PRO B O 1
ATOM 4168 N N . GLU B 1 239 ? 24.484 -8.031 -20.938 1 97.5 239 GLU B N 1
ATOM 4169 C CA . GLU B 1 239 ? 23.484 -7.219 -21.625 1 97.5 239 GLU B CA 1
ATOM 4170 C C . GLU B 1 239 ? 22.391 -6.77 -20.656 1 97.5 239 GLU B C 1
ATOM 4172 O O . GLU B 1 239 ? 21.938 -5.629 -20.734 1 97.5 239 GLU B O 1
ATOM 4177 N N . TRP B 1 240 ? 21.984 -7.586 -19.828 1 98.12 240 TRP B N 1
ATOM 4178 C CA . TRP B 1 240 ? 20.938 -7.254 -18.859 1 98.12 240 TRP B CA 1
ATOM 4179 C C . TRP B 1 240 ? 21.469 -6.332 -17.781 1 98.12 240 TRP B C 1
ATOM 4181 O O . TRP B 1 240 ? 20.75 -5.477 -17.266 1 98.12 240 TRP B O 1
ATOM 4191 N N . GLN B 1 241 ? 22.719 -6.52 -17.422 1 97.62 241 GLN B N 1
ATOM 4192 C CA . GLN B 1 241 ? 23.344 -5.602 -16.484 1 97.62 241 GLN B CA 1
ATOM 4193 C C . GLN B 1 241 ? 23.359 -4.176 -17.031 1 97.62 241 GLN B C 1
ATOM 4195 O O . GLN B 1 241 ? 23 -3.232 -16.328 1 97.62 241 GLN B O 1
ATOM 4200 N N . GLU B 1 242 ? 23.719 -4.078 -18.219 1 96.75 242 GLU B N 1
ATOM 4201 C CA . GLU B 1 242 ? 23.75 -2.775 -18.875 1 96.75 242 GLU B CA 1
ATOM 4202 C C . GLU B 1 242 ? 22.359 -2.17 -18.953 1 96.75 242 GLU B C 1
ATOM 4204 O O . GLU B 1 242 ? 22.172 -0.969 -18.75 1 96.75 242 GLU B O 1
ATOM 4209 N N . PHE B 1 243 ? 21.469 -3.018 -19.312 1 97.69 243 PHE B N 1
ATOM 4210 C CA . PHE B 1 243 ? 20.078 -2.578 -19.406 1 97.69 243 PHE B CA 1
ATOM 4211 C C . PHE B 1 243 ? 19.594 -2.018 -18.078 1 97.69 243 PHE B C 1
ATOM 4213 O O . PHE B 1 243 ? 19.062 -0.911 -18.031 1 97.69 243 PHE B O 1
ATOM 4220 N N . CYS B 1 244 ? 19.844 -2.744 -16.969 1 97.06 244 CYS B N 1
ATOM 4221 C CA . CYS B 1 244 ? 19.438 -2.312 -15.633 1 97.06 244 CYS B CA 1
ATOM 4222 C C . CYS B 1 244 ? 20.125 -1.017 -15.242 1 97.06 244 CYS B C 1
ATOM 4224 O O . CYS B 1 244 ? 19.5 -0.097 -14.719 1 97.06 244 CYS B O 1
ATOM 4226 N N . GLU B 1 245 ? 21.359 -0.905 -15.547 1 92.94 245 GLU B N 1
ATOM 4227 C CA . GLU B 1 245 ? 22.156 0.282 -15.219 1 92.94 245 GLU B CA 1
ATOM 4228 C C . GLU B 1 245 ? 21.656 1.502 -15.992 1 92.94 245 GLU B C 1
ATOM 4230 O O . GLU B 1 245 ? 21.578 2.605 -15.445 1 92.94 245 GLU B O 1
ATOM 4235 N N . SER B 1 246 ? 21.328 1.271 -17.188 1 91.94 246 SER B N 1
ATOM 4236 C CA . SER B 1 246 ? 20.844 2.363 -18.031 1 91.94 246 SER B CA 1
ATOM 4237 C C . SER B 1 246 ? 19.531 2.932 -17.484 1 91.94 246 SER B C 1
ATOM 4239 O O . SER B 1 246 ? 19.188 4.078 -17.781 1 91.94 246 SER B O 1
ATOM 4241 N N . LEU B 1 247 ? 18.828 2.139 -16.75 1 91.62 247 LEU B N 1
ATOM 4242 C CA . LEU B 1 247 ? 17.547 2.562 -16.172 1 91.62 247 LEU B CA 1
ATOM 4243 C C . LEU B 1 247 ? 17.734 3.096 -14.758 1 91.62 247 LEU B C 1
ATOM 4245 O O . LEU B 1 247 ? 16.766 3.506 -14.117 1 91.62 247 LEU B O 1
ATOM 4249 N N . GLY B 1 248 ? 18.953 3.035 -14.297 1 91.12 248 GLY B N 1
ATOM 4250 C CA . GLY B 1 248 ? 19.234 3.535 -12.961 1 91.12 248 GLY B CA 1
ATOM 4251 C C . GLY B 1 248 ? 18.859 2.559 -11.867 1 91.12 248 GLY B C 1
ATOM 4252 O O . GLY B 1 248 ? 18.672 2.953 -10.711 1 91.12 248 GLY B O 1
ATOM 4253 N N . LEU B 1 249 ? 18.703 1.305 -12.164 1 93.38 249 LEU B N 1
ATOM 4254 C CA . LEU B 1 249 ? 18.344 0.299 -11.172 1 93.38 249 LEU B CA 1
ATOM 4255 C C . LEU B 1 249 ? 19.562 -0.174 -10.398 1 93.38 249 LEU B C 1
ATOM 4257 O O . LEU B 1 249 ? 20.625 -0.365 -10.977 1 93.38 249 LEU B O 1
ATOM 4261 N N . ARG B 1 250 ? 19.438 -0.259 -9.164 1 94.69 250 ARG B N 1
ATOM 4262 C CA . ARG B 1 250 ? 20.484 -0.858 -8.352 1 94.69 250 ARG B CA 1
ATOM 4263 C C . ARG B 1 250 ? 20.453 -2.379 -8.438 1 94.69 250 ARG B C 1
ATOM 4265 O O . ARG B 1 250 ? 19.484 -3.008 -7.992 1 94.69 250 ARG B O 1
ATOM 4272 N N . ILE B 1 251 ? 21.453 -2.951 -8.906 1 97 251 ILE B N 1
ATOM 4273 C CA . ILE B 1 251 ? 21.5 -4.402 -9.023 1 97 251 ILE B CA 1
ATOM 4274 C C . ILE B 1 251 ? 21.891 -5.016 -7.676 1 97 251 ILE B C 1
ATOM 4276 O O . ILE B 1 251 ? 22.984 -4.746 -7.16 1 97 251 ILE B O 1
ATOM 4280 N N . VAL B 1 252 ? 21.016 -5.91 -7.172 1 97.5 252 VAL B N 1
ATOM 4281 C CA . VAL B 1 252 ? 21.281 -6.445 -5.84 1 97.5 252 VAL B CA 1
ATOM 4282 C C . VAL B 1 252 ? 21.688 -7.91 -5.945 1 97.5 252 VAL B C 1
ATOM 4284 O O . VAL B 1 252 ? 22.25 -8.477 -4.996 1 97.5 252 VAL B O 1
ATOM 4287 N N . ALA B 1 253 ? 21.422 -8.57 -7.113 1 98.5 253 ALA B N 1
ATOM 4288 C CA . ALA B 1 253 ? 21.812 -9.969 -7.285 1 98.5 253 ALA B CA 1
ATOM 4289 C C . ALA B 1 253 ? 21.984 -10.312 -8.758 1 98.5 253 ALA B C 1
ATOM 4291 O O . ALA B 1 253 ? 21.234 -9.812 -9.609 1 98.5 253 ALA B O 1
ATOM 4292 N N . ILE B 1 254 ? 22.922 -11.078 -9.039 1 98.5 254 ILE B N 1
ATOM 4293 C CA . ILE B 1 254 ? 23.156 -11.703 -10.336 1 98.5 254 ILE B CA 1
ATOM 4294 C C . ILE B 1 254 ? 23.328 -13.211 -10.164 1 98.5 254 ILE B C 1
ATOM 4296 O O . ILE B 1 254 ? 24.328 -13.672 -9.625 1 98.5 254 ILE B O 1
ATOM 4300 N N . ILE B 1 255 ? 22.391 -13.922 -10.648 1 98.31 255 ILE B N 1
ATOM 4301 C CA . ILE B 1 255 ? 22.344 -15.352 -10.344 1 98.31 255 ILE B CA 1
ATOM 4302 C C . ILE B 1 255 ? 22.281 -16.156 -11.641 1 98.31 255 ILE B C 1
ATOM 4304 O O . ILE B 1 255 ? 21.484 -15.859 -12.523 1 98.31 255 ILE B O 1
ATOM 4308 N N . HIS B 1 256 ? 23.109 -17.125 -11.742 1 97.44 256 HIS B N 1
ATOM 4309 C CA . HIS B 1 256 ? 23.078 -18.078 -12.844 1 97.44 256 HIS B CA 1
ATOM 4310 C C . HIS B 1 256 ? 22.172 -19.266 -12.516 1 97.44 256 HIS B C 1
ATOM 4312 O O . HIS B 1 256 ? 22.344 -19.922 -11.484 1 97.44 256 HIS B O 1
ATOM 4318 N N . SER B 1 257 ? 21.172 -19.453 -13.352 1 96.25 257 SER B N 1
ATOM 4319 C CA . SER B 1 257 ? 20.281 -20.578 -13.172 1 96.25 257 SER B CA 1
ATOM 4320 C C . SER B 1 257 ? 20.719 -21.781 -14 1 96.25 257 SER B C 1
ATOM 4322 O O . SER B 1 257 ? 20.891 -21.672 -15.219 1 96.25 257 SER B O 1
ATOM 4324 N N . ASP B 1 258 ? 20.906 -22.859 -13.383 1 93.25 258 ASP B N 1
ATOM 4325 C CA . ASP B 1 258 ? 21.328 -24.094 -14.055 1 93.25 258 ASP B CA 1
ATOM 4326 C C . ASP B 1 258 ? 20.359 -25.234 -13.781 1 93.25 258 ASP B C 1
ATOM 4328 O O . ASP B 1 258 ? 20.234 -25.688 -12.641 1 93.25 258 ASP B O 1
ATOM 4332 N N . LEU B 1 259 ? 19.797 -25.75 -14.812 1 90.62 259 LEU B N 1
ATOM 4333 C CA . LEU B 1 259 ? 18.766 -26.781 -14.672 1 90.62 259 LEU B CA 1
ATOM 4334 C C . LEU B 1 259 ? 19.391 -28.125 -14.305 1 90.62 259 LEU B C 1
ATOM 4336 O O . LEU B 1 259 ? 18.75 -28.953 -13.664 1 90.62 259 LEU B O 1
ATOM 4340 N N . GLU B 1 260 ? 20.609 -28.344 -14.656 1 89.88 260 GLU B N 1
ATOM 4341 C CA . GLU B 1 260 ? 21.234 -29.656 -14.531 1 89.88 260 GLU B CA 1
ATOM 4342 C C . GLU B 1 260 ? 22.016 -29.781 -13.227 1 89.88 260 GLU B C 1
ATOM 4344 O O . GLU B 1 260 ? 22.297 -30.891 -12.766 1 89.88 260 GLU B O 1
ATOM 4349 N N . ASP B 1 261 ? 22.344 -28.672 -12.672 1 89 261 ASP B N 1
ATOM 4350 C CA . ASP B 1 261 ? 23.125 -28.719 -11.438 1 89 261 ASP B CA 1
ATOM 4351 C C . ASP B 1 261 ? 22.297 -29.266 -10.281 1 89 261 ASP B C 1
ATOM 4353 O O . ASP B 1 261 ? 21.062 -29.359 -10.367 1 89 261 ASP B O 1
ATOM 4357 N N . LYS B 1 262 ? 23 -29.719 -9.219 1 89.75 262 LYS B N 1
ATOM 4358 C CA . LYS B 1 262 ? 22.328 -30.375 -8.094 1 89.75 262 LYS B CA 1
ATOM 4359 C C . LYS B 1 262 ? 22.406 -29.516 -6.832 1 89.75 262 LYS B C 1
ATOM 4361 O O . LYS B 1 262 ? 21.719 -29.781 -5.848 1 89.75 262 LYS B O 1
ATOM 4366 N N . GLU B 1 263 ? 23.25 -28.547 -6.902 1 92.75 263 GLU B N 1
ATOM 4367 C CA . GLU B 1 263 ? 23.422 -27.734 -5.703 1 92.75 263 GLU B CA 1
ATOM 4368 C C . GLU B 1 263 ? 23.547 -26.25 -6.055 1 92.75 263 GLU B C 1
ATOM 4370 O O . GLU B 1 263 ? 23.953 -25.906 -7.168 1 92.75 263 GLU B O 1
ATOM 4375 N N . ASP B 1 264 ? 23.156 -25.406 -5.105 1 95.5 264 ASP B N 1
ATOM 4376 C CA . ASP B 1 264 ? 23.359 -23.969 -5.227 1 95.5 264 ASP B CA 1
ATOM 4377 C C . ASP B 1 264 ? 24.781 -23.562 -4.812 1 95.5 264 ASP B C 1
ATOM 4379 O O . ASP B 1 264 ? 25.422 -24.281 -4.047 1 95.5 264 ASP B O 1
ATOM 4383 N N . VAL B 1 265 ? 25.25 -22.562 -5.359 1 96.62 265 VAL B N 1
ATOM 4384 C CA . VAL B 1 265 ? 26.562 -22.016 -5 1 96.62 265 VAL B CA 1
ATOM 4385 C C . VAL B 1 265 ? 26.453 -20.516 -4.734 1 96.62 265 VAL B C 1
ATOM 4387 O O . VAL B 1 265 ? 25.906 -19.781 -5.551 1 96.62 265 VAL B O 1
ATOM 4390 N N . ILE B 1 266 ? 26.922 -20.078 -3.568 1 97 266 ILE B N 1
ATOM 4391 C CA . ILE B 1 266 ? 27.016 -18.641 -3.26 1 97 266 ILE B CA 1
ATOM 4392 C C . ILE B 1 266 ? 28.453 -18.156 -3.482 1 97 266 ILE B C 1
ATOM 4394 O O . ILE B 1 266 ? 29.375 -18.594 -2.793 1 97 266 ILE B O 1
ATOM 4398 N N . GLU B 1 267 ? 28.641 -17.344 -4.398 1 96.88 267 GLU B N 1
ATOM 4399 C CA . GLU B 1 267 ? 29.969 -16.812 -4.691 1 96.88 267 GLU B CA 1
ATOM 4400 C C . GLU B 1 267 ? 30.25 -15.539 -3.906 1 96.88 267 GLU B C 1
ATOM 4402 O O . GLU B 1 267 ? 31.359 -15.336 -3.414 1 96.88 267 GLU B O 1
ATOM 4407 N N . SER B 1 268 ? 29.266 -14.609 -3.896 1 96.38 268 SER B N 1
ATOM 4408 C CA . SER B 1 268 ? 29.359 -13.367 -3.135 1 96.38 268 SER B CA 1
ATOM 4409 C C . SER B 1 268 ? 27.984 -12.953 -2.592 1 96.38 268 SER B C 1
ATOM 4411 O O . SER B 1 268 ? 26.969 -13.094 -3.275 1 96.38 268 SER B O 1
ATOM 4413 N N . GLU B 1 269 ? 27.969 -12.398 -1.397 1 92.88 269 GLU B N 1
ATOM 4414 C CA . GLU B 1 269 ? 26.703 -11.969 -0.801 1 92.88 269 GLU B CA 1
ATOM 4415 C C . GLU B 1 269 ? 26.578 -10.445 -0.815 1 92.88 269 GLU B C 1
ATOM 4417 O O . GLU B 1 269 ? 25.469 -9.914 -0.811 1 92.88 269 GLU B O 1
ATOM 4422 N N . SER B 1 270 ? 27.719 -9.812 -0.769 1 89.56 270 SER B N 1
ATOM 4423 C CA . SER B 1 270 ? 27.719 -8.352 -0.72 1 89.56 270 SER B CA 1
ATOM 4424 C C . SER B 1 270 ? 28.859 -7.766 -1.54 1 89.56 270 SER B C 1
ATOM 4426 O O . SER B 1 270 ? 29.938 -8.359 -1.626 1 89.56 270 SER B O 1
ATOM 4428 N N . PRO B 1 271 ? 28.625 -6.664 -2.309 1 92.44 271 PRO B N 1
ATOM 4429 C CA . PRO B 1 271 ? 27.438 -5.801 -2.318 1 92.44 271 PRO B CA 1
ATOM 4430 C C . PRO B 1 271 ? 26.328 -6.332 -3.225 1 92.44 271 PRO B C 1
ATOM 4432 O O . PRO B 1 271 ? 25.172 -5.918 -3.098 1 92.44 271 PRO B O 1
ATOM 4435 N N . VAL B 1 272 ? 26.75 -7.215 -4.129 1 96.69 272 VAL B N 1
ATOM 4436 C CA . VAL B 1 272 ? 25.812 -7.863 -5.031 1 96.69 272 VAL B CA 1
ATOM 4437 C C . VAL B 1 272 ? 25.844 -9.375 -4.809 1 96.69 272 VAL B C 1
ATOM 4439 O O . VAL B 1 272 ? 26.906 -9.984 -4.82 1 96.69 272 VAL B O 1
ATOM 4442 N N . LEU B 1 273 ? 24.781 -9.961 -4.535 1 98.12 273 LEU B N 1
ATOM 4443 C CA . LEU B 1 273 ? 24.719 -11.414 -4.398 1 98.12 273 LEU B CA 1
ATOM 4444 C C . LEU B 1 273 ? 24.969 -12.094 -5.738 1 98.12 273 LEU B C 1
ATOM 4446 O O . LEU B 1 273 ? 24.312 -11.797 -6.73 1 98.12 273 LEU B O 1
ATOM 4450 N N . THR B 1 274 ? 25.953 -12.938 -5.738 1 98 274 THR B N 1
ATOM 4451 C CA . THR B 1 274 ? 26.25 -13.664 -6.969 1 98 274 THR B CA 1
ATOM 4452 C C . THR B 1 274 ? 26.391 -15.156 -6.691 1 98 274 THR B C 1
ATOM 4454 O O . THR B 1 274 ? 26.719 -15.562 -5.578 1 98 274 THR B O 1
ATOM 4457 N N . GLY B 1 275 ? 26.062 -15.938 -7.695 1 97.12 275 GLY B N 1
ATOM 4458 C CA . GLY B 1 275 ? 26.219 -17.375 -7.586 1 97.12 275 GLY B CA 1
ATOM 4459 C C . GLY B 1 275 ? 25.312 -18.141 -8.539 1 97.12 275 GLY B C 1
ATOM 4460 O O . GLY B 1 275 ? 25.062 -17.703 -9.656 1 97.12 275 GLY B O 1
ATOM 4461 N N . LYS B 1 276 ? 24.984 -19.406 -8.094 1 96.69 276 LYS B N 1
ATOM 4462 C CA . LYS B 1 276 ? 24.219 -20.312 -8.938 1 96.69 276 LYS B CA 1
ATOM 4463 C C . LYS B 1 276 ? 23.031 -20.906 -8.164 1 96.69 276 LYS B C 1
ATOM 4465 O O . LYS B 1 276 ? 23.156 -21.203 -6.977 1 96.69 276 LYS B O 1
ATOM 4470 N N . VAL B 1 277 ? 21.938 -20.938 -8.852 1 97.06 277 VAL B N 1
ATOM 4471 C CA . VAL B 1 277 ? 20.781 -21.656 -8.32 1 97.06 277 VAL B CA 1
ATOM 4472 C C . VAL B 1 277 ? 20.438 -22.844 -9.219 1 97.06 277 VAL B C 1
ATOM 4474 O O . VAL B 1 277 ? 20.516 -22.734 -10.445 1 97.06 277 VAL B O 1
ATOM 4477 N N . HIS B 1 278 ? 20.125 -23.891 -8.633 1 93.25 278 HIS B N 1
ATOM 4478 C CA . HIS B 1 278 ? 19.891 -25.078 -9.438 1 93.25 278 HIS B CA 1
ATOM 4479 C C . HIS B 1 278 ? 18.406 -25.375 -9.562 1 93.25 278 HIS B C 1
ATOM 4481 O O . HIS B 1 278 ? 17.641 -25.109 -8.633 1 93.25 278 HIS B O 1
ATOM 4487 N N . ARG B 1 279 ? 18.016 -25.922 -10.656 1 89.31 279 ARG B N 1
ATOM 4488 C CA . ARG B 1 279 ? 16.797 -26.688 -10.891 1 89.31 279 ARG B CA 1
ATOM 4489 C C . ARG B 1 279 ? 15.562 -25.844 -10.555 1 89.31 279 ARG B C 1
ATOM 4491 O O . ARG B 1 279 ? 14.727 -26.25 -9.75 1 89.31 279 ARG B O 1
ATOM 4498 N N . LEU B 1 280 ? 15.453 -24.672 -11.203 1 90.94 280 LEU B N 1
ATOM 4499 C CA . LEU B 1 280 ? 14.219 -23.891 -11.133 1 90.94 280 LEU B CA 1
ATOM 4500 C C . LEU B 1 280 ? 13.172 -24.453 -12.094 1 90.94 280 LEU B C 1
ATOM 4502 O O . LEU B 1 280 ? 13.102 -24.047 -13.25 1 90.94 280 LEU B O 1
ATOM 4506 N N . VAL B 1 281 ? 12.508 -25.344 -11.57 1 82.69 281 VAL B N 1
ATOM 4507 C CA . VAL B 1 281 ? 11.523 -26.047 -12.383 1 82.69 281 VAL B CA 1
ATOM 4508 C C . VAL B 1 281 ? 10.117 -25.75 -11.859 1 82.69 281 VAL B C 1
ATOM 4510 O O . VAL B 1 281 ? 9.883 -25.734 -10.648 1 82.69 281 VAL B O 1
ATOM 4513 N N . ARG B 1 282 ? 9.305 -25.484 -12.812 1 71.25 282 ARG B N 1
ATOM 4514 C CA . ARG B 1 282 ? 7.922 -25.188 -12.461 1 71.25 282 ARG B CA 1
ATOM 4515 C C . ARG B 1 282 ? 7.305 -26.344 -11.68 1 71.25 282 ARG B C 1
ATOM 4517 O O . ARG B 1 282 ? 7.527 -27.516 -12.008 1 71.25 282 ARG B O 1
ATOM 4524 N N . GLY B 1 283 ? 6.574 -25.969 -10.625 1 64.44 283 GLY B N 1
ATOM 4525 C CA . GLY B 1 283 ? 5.895 -26.984 -9.828 1 64.44 283 GLY B CA 1
ATOM 4526 C C . GLY B 1 283 ? 6.719 -27.469 -8.648 1 64.44 283 GLY B C 1
ATOM 4527 O O . GLY B 1 283 ? 6.195 -28.141 -7.758 1 64.44 283 GLY B O 1
ATOM 4528 N N . GLU B 1 284 ? 7.91 -27.188 -8.656 1 74.94 284 GLU B N 1
ATOM 4529 C CA . GLU B 1 284 ? 8.766 -27.578 -7.539 1 74.94 284 GLU B CA 1
ATOM 4530 C C . GLU B 1 284 ? 8.914 -26.438 -6.531 1 74.94 284 GLU B C 1
ATOM 4532 O O . GLU B 1 284 ? 8.992 -25.266 -6.918 1 74.94 284 GLU B O 1
ATOM 4537 N N . ASP B 1 285 ? 8.906 -26.891 -5.262 1 81.12 285 ASP B N 1
ATOM 4538 C CA . ASP B 1 285 ? 9.172 -25.906 -4.219 1 81.12 285 ASP B CA 1
ATOM 4539 C C . ASP B 1 285 ? 10.664 -25.578 -4.156 1 81.12 285 ASP B C 1
ATOM 4541 O O . ASP B 1 285 ? 11.477 -26.391 -3.732 1 81.12 285 ASP B O 1
ATOM 4545 N N . VAL B 1 286 ? 10.93 -24.391 -4.504 1 89.38 286 VAL B N 1
ATOM 4546 C CA . VAL B 1 286 ? 12.344 -24.016 -4.543 1 89.38 286 VAL B CA 1
ATOM 4547 C C . VAL B 1 286 ? 12.664 -23.078 -3.385 1 89.38 286 VAL B C 1
ATOM 4549 O O . VAL B 1 286 ? 13.766 -22.531 -3.303 1 89.38 286 VAL B O 1
ATOM 4552 N N . SER B 1 287 ? 11.727 -22.859 -2.438 1 89.38 287 SER B N 1
ATOM 4553 C CA . SER B 1 287 ? 11.859 -21.875 -1.377 1 89.38 287 SER B CA 1
ATOM 4554 C C . SER B 1 287 ? 12.953 -22.25 -0.388 1 89.38 287 SER B C 1
ATOM 4556 O O . SER B 1 287 ? 13.484 -21.406 0.322 1 89.38 287 SER B O 1
ATOM 4558 N N . ARG B 1 288 ? 13.336 -23.516 -0.329 1 89.31 288 ARG B N 1
ATOM 4559 C CA . ARG B 1 288 ? 14.312 -23.984 0.648 1 89.31 288 ARG B CA 1
ATOM 4560 C C . ARG B 1 288 ? 15.711 -24.031 0.047 1 89.31 288 ARG B C 1
ATOM 4562 O O . ARG B 1 288 ? 16.688 -24.312 0.745 1 89.31 288 ARG B O 1
ATOM 4569 N N . ARG B 1 289 ? 15.836 -23.734 -1.229 1 93.12 289 ARG B N 1
ATOM 4570 C CA . ARG B 1 289 ? 17.141 -23.703 -1.872 1 93.12 289 ARG B CA 1
ATOM 4571 C C . ARG B 1 289 ? 18.047 -22.641 -1.25 1 93.12 289 ARG B C 1
ATOM 4573 O O . ARG B 1 289 ? 17.562 -21.562 -0.887 1 93.12 289 ARG B O 1
ATOM 4580 N N . GLY B 1 290 ? 19.281 -23.031 -1.148 1 95.06 290 GLY B N 1
ATOM 4581 C CA . GLY B 1 290 ? 20.234 -22.141 -0.506 1 95.06 290 GLY B CA 1
ATOM 4582 C C . GLY B 1 290 ? 20.25 -20.734 -1.103 1 95.06 290 GLY B C 1
ATOM 4583 O O . GLY B 1 290 ? 20.141 -19.75 -0.377 1 95.06 290 GLY B O 1
ATOM 4584 N N . MET B 1 291 ? 20.328 -20.625 -2.381 1 97.5 291 MET B N 1
ATOM 4585 C CA . MET B 1 291 ? 20.391 -19.344 -3.061 1 97.5 291 MET B CA 1
ATOM 4586 C C . MET B 1 291 ? 19.094 -18.562 -2.846 1 97.5 291 MET B C 1
ATOM 4588 O O . MET B 1 291 ? 19.125 -17.344 -2.635 1 97.5 291 MET B O 1
ATOM 4592 N N . VAL B 1 292 ? 17.953 -19.219 -2.902 1 96.88 292 VAL B N 1
ATOM 4593 C CA . VAL B 1 292 ? 16.656 -18.578 -2.723 1 96.88 292 VAL B CA 1
ATOM 4594 C C . VAL B 1 292 ? 16.547 -18.016 -1.306 1 96.88 292 VAL B C 1
ATOM 4596 O O . VAL B 1 292 ? 16.047 -16.906 -1.106 1 96.88 292 VAL B O 1
ATOM 4599 N N . GLN B 1 293 ? 17.078 -18.766 -0.334 1 95.81 293 GLN B N 1
ATOM 4600 C CA . GLN B 1 293 ? 17.062 -18.328 1.058 1 95.81 293 GLN B CA 1
ATOM 4601 C C . GLN B 1 293 ? 17.922 -17.078 1.255 1 95.81 293 GLN B C 1
ATOM 4603 O O . GLN B 1 293 ? 17.484 -16.125 1.909 1 95.81 293 GLN B O 1
ATOM 4608 N N . VAL B 1 294 ? 19.062 -17.078 0.685 1 97.44 294 VAL B N 1
ATOM 4609 C CA . VAL B 1 294 ? 19.953 -15.945 0.835 1 97.44 294 VAL B CA 1
ATOM 4610 C C . VAL B 1 294 ? 19.375 -14.727 0.12 1 97.44 294 VAL B C 1
ATOM 4612 O O . VAL B 1 294 ? 19.391 -13.617 0.654 1 97.44 294 VAL B O 1
ATOM 4615 N N . LEU B 1 295 ? 18.844 -14.961 -1.071 1 98 295 LEU B N 1
ATOM 4616 C CA . LEU B 1 295 ? 18.234 -13.859 -1.816 1 98 295 LEU B CA 1
ATOM 4617 C C . LEU B 1 295 ? 17.062 -13.273 -1.05 1 98 295 LEU B C 1
ATOM 4619 O O . LEU B 1 295 ? 16.891 -12.055 -1.012 1 98 295 LEU B O 1
ATOM 4623 N N . ALA B 1 296 ? 16.266 -14.164 -0.463 1 96.38 296 ALA B N 1
ATOM 4624 C CA . ALA B 1 296 ? 15.133 -13.719 0.349 1 96.38 296 ALA B CA 1
ATOM 4625 C C . ALA B 1 296 ? 15.602 -12.773 1.457 1 96.38 296 ALA B C 1
ATOM 4627 O O . ALA B 1 296 ? 14.992 -11.719 1.68 1 96.38 296 ALA B O 1
ATOM 4628 N N . LYS B 1 297 ? 16.656 -13.102 2.131 1 95.5 297 LYS B N 1
ATOM 4629 C CA . LYS B 1 297 ? 17.203 -12.273 3.199 1 95.5 297 LYS B CA 1
ATOM 4630 C C . LYS B 1 297 ? 17.688 -10.93 2.658 1 95.5 297 LYS B C 1
ATOM 4632 O O . LYS B 1 297 ? 17.5 -9.891 3.291 1 95.5 297 LYS B O 1
ATOM 4637 N N . VAL B 1 298 ? 18.281 -10.953 1.51 1 96.19 298 VAL B N 1
ATOM 4638 C CA . VAL B 1 298 ? 18.75 -9.727 0.866 1 96.19 298 VAL B CA 1
ATOM 4639 C C . VAL B 1 298 ? 17.562 -8.797 0.599 1 96.19 298 VAL B C 1
ATOM 4641 O O . VAL B 1 298 ? 17.625 -7.605 0.92 1 96.19 298 VAL B O 1
ATOM 4644 N N . LEU B 1 299 ? 16.5 -9.344 0.062 1 95.88 299 LEU B N 1
ATOM 4645 C CA . LEU B 1 299 ? 15.344 -8.531 -0.304 1 95.88 299 LEU B CA 1
ATOM 4646 C C . LEU B 1 299 ? 14.648 -7.977 0.937 1 95.88 299 LEU B C 1
ATOM 4648 O O . LEU B 1 299 ? 14.234 -6.82 0.953 1 95.88 299 LEU B O 1
ATOM 4652 N N . VAL B 1 300 ? 14.5 -8.797 1.992 1 92.56 300 VAL B N 1
ATOM 4653 C CA . VAL B 1 300 ? 13.883 -8.352 3.238 1 92.56 300 VAL B CA 1
ATOM 4654 C C . VAL B 1 300 ? 14.711 -7.223 3.846 1 92.56 300 VAL B C 1
ATOM 4656 O O . VAL B 1 300 ? 14.156 -6.266 4.395 1 92.56 300 VAL B O 1
ATOM 4659 N N . GLY B 1 301 ? 15.992 -7.273 3.701 1 89.06 301 GLY B N 1
ATOM 4660 C CA . GLY B 1 301 ? 16.891 -6.246 4.215 1 89.06 301 GLY B CA 1
ATOM 4661 C C . GLY B 1 301 ? 16.734 -4.91 3.514 1 89.06 301 GLY B C 1
ATOM 4662 O O . GLY B 1 301 ? 17.016 -3.861 4.098 1 89.06 301 GLY B O 1
ATOM 4663 N N . LEU B 1 302 ? 16.281 -4.93 2.24 1 86.12 302 LEU B N 1
ATOM 4664 C CA . LEU B 1 302 ? 16.047 -3.691 1.502 1 86.12 302 LEU B CA 1
ATOM 4665 C C . LEU B 1 302 ? 14.883 -2.908 2.102 1 86.12 302 LEU B C 1
ATOM 4667 O O . LEU B 1 302 ? 14.906 -1.675 2.125 1 86.12 302 LEU B O 1
ATOM 4671 N N . GLY B 1 303 ? 13.805 -3.533 2.52 1 70.69 303 GLY B N 1
ATOM 4672 C CA . GLY B 1 303 ? 12.594 -2.922 3.057 1 70.69 303 GLY B CA 1
ATOM 4673 C C . GLY B 1 303 ? 12.781 -2.361 4.453 1 70.69 303 GLY B C 1
ATOM 4674 O O . GLY B 1 303 ? 12.102 -1.408 4.84 1 70.69 303 GLY B O 1
ATOM 4675 N N . SER B 1 304 ? 13.555 -3.012 5.32 1 62.19 304 SER B N 1
ATOM 4676 C CA . SER B 1 304 ? 13.758 -2.627 6.711 1 62.19 304 SER B CA 1
ATOM 4677 C C . SER B 1 304 ? 14.656 -1.398 6.82 1 62.19 304 SER B C 1
ATOM 4679 O O . SER B 1 304 ? 14.617 -0.683 7.824 1 62.19 304 SER B O 1
ATOM 4681 N N . LYS B 1 305 ? 15.5 -1.176 5.914 1 50.59 305 LYS B N 1
ATOM 4682 C CA . LYS B 1 305 ? 16.453 -0.078 6 1 50.59 305 LYS B CA 1
ATOM 4683 C C . LYS B 1 305 ? 15.797 1.258 5.676 1 50.59 305 LYS B C 1
ATOM 4685 O O . LYS B 1 305 ? 16.438 2.305 5.723 1 50.59 305 LYS B O 1
ATOM 4690 N N . GLN B 1 306 ? 14.641 1.264 5.43 1 42.94 306 GLN B N 1
ATOM 4691 C CA . GLN B 1 306 ? 14.148 2.613 5.172 1 42.94 306 GLN B CA 1
ATOM 4692 C C . GLN B 1 306 ? 13.461 3.191 6.402 1 42.94 306 GLN B C 1
ATOM 4694 O O . GLN B 1 306 ? 12.828 2.457 7.168 1 42.94 306 GLN B O 1
#

InterPro domains:
  IPR027417 P-loop containing nucleoside triphosphate hydrolase [SSF52540] (112-262)

Radius of gyration: 27.35 Å; Cα contacts (8 Å, |Δi|>4): 1344; chains: 2; bounding box: 59×78×59 Å